Protein AF-0000000076354090 (afdb_homodimer)

Organism: Streptomyces venezuelae (NCBI:txid54571)

InterPro domains:
  IPR001387 Cro/C1-type, helix-turn-helix domain [SM00530] (5-58)
  IPR001387 Cro/C1-type, helix-turn-helix domain [cd00093] (3-52)
  IPR010982 Lambda repressor-like, DNA-binding domain superfamily [G3DSA:1.10.260.40] (1-69)
  IPR010982 Lambda repressor-like, DNA-binding domain superfamily [SSF47413] (2-54)
  IPR043917 Domain of unknown function DUF5753 [PF19054] (75-253)

Solvent-accessible surface area (backbone atoms only — not comparable to full-atom values): 27045 Å² total; per-residue (Å²): 107,69,14,50,54,52,43,52,45,40,50,73,67,67,44,51,66,65,58,45,16,61,72,52,69,45,53,52,65,55,51,51,33,22,32,69,51,75,38,84,75,52,68,69,57,44,51,32,43,47,73,74,32,90,48,85,58,48,44,57,50,45,46,48,49,54,52,47,66,66,36,57,67,71,55,45,53,48,47,56,51,58,71,55,28,44,33,38,42,38,38,27,64,71,50,68,49,66,73,62,50,39,72,67,36,44,46,35,52,59,61,27,40,61,80,68,67,54,69,69,56,46,52,46,52,43,50,50,46,57,59,54,42,52,60,80,70,41,85,83,62,36,41,38,37,39,37,36,29,41,64,34,76,58,34,31,33,62,35,63,67,39,32,47,52,35,55,50,42,47,54,58,53,43,65,40,88,52,32,45,43,24,33,30,54,55,74,65,38,79,38,40,56,81,55,44,36,36,40,38,37,30,35,85,87,71,51,50,44,28,34,28,38,76,52,78,55,52,42,80,43,64,51,65,70,60,43,50,44,53,50,50,37,51,51,52,39,58,70,72,24,39,51,55,68,55,22,52,54,48,52,52,49,50,50,70,75,97,106,69,14,50,53,52,44,51,44,40,50,73,68,67,42,50,65,65,58,44,15,62,71,50,70,47,53,51,66,57,50,52,33,22,32,69,52,76,36,82,75,51,66,68,56,44,52,33,43,46,72,73,32,90,48,85,58,49,44,58,49,45,46,47,48,54,52,48,65,66,35,56,67,70,55,46,53,49,46,54,50,56,71,54,29,44,33,36,42,37,38,29,62,73,49,68,50,66,73,62,50,39,72,65,37,44,45,34,53,59,62,27,39,61,77,67,66,55,69,69,56,44,52,44,53,42,49,49,46,57,58,52,41,52,57,81,72,42,83,84,62,36,41,39,36,39,37,35,30,41,63,33,76,58,32,31,34,64,34,64,68,39,33,48,53,36,53,50,44,47,55,57,53,44,66,39,90,50,33,44,42,26,33,31,53,54,77,66,37,78,39,40,55,80,58,42,36,38,39,37,36,30,34,84,85,70,51,52,44,27,33,28,37,77,50,80,58,52,44,80,40,63,50,67,71,61,43,50,43,53,50,51,38,52,50,52,40,59,70,70,25,40,51,54,69,54,22,54,54,50,53,52,50,52,52,70,73,96

Secondary structure (DSSP, 8-state):
-HHHHHHHHHHHTT--HHHHHHHHT--HHHHHHHHTTSSPPPHHHHHHHHHHS--TTHHHHHHHHHHHHTS-HHHHHHHHHHHHEEEEEEEESSS--GGG--HHHHHHHHHTSSSPPPHHHHHHHHHHHHHGGGGGG-SSPPEEEEEEEHHHHHS-TT-HHHHHHHHHHHHHHHTSTTEEEEEE-TT---SGGGG--EEEEEETTS-EEEEESSGGGG--B--HHHHHHHHHHHHHHHHHSPPHHHHHHHHHHHHHH-/-HHHHHHHHHHHTT--HHHHHHHHT--HHHHHHHHTTSSPPPHHHHHHHHHHS--TTHHHHHHHHHHHHTS-HHHHHHHHHHHHEEEEEEEESSS--GGG--HHHHHHHHHTSSSPPPHHHHHHHHHHHHHGGGGGG-SSPPEEEEEEEHHHHHS-TT-HHHHHHHHHHHHHHHTSTTEEEEEE-TT---SGGGG--EEEEEETTS-EEEEESSGGGG--B--HHHHHHHHHHHHHHHHHSPPHHHHHHHHHHHHHH-

pLDDT: mean 89.96, std 9.27, range [59.81, 98.69]

Sequence (516 aa):
MVGHQLRLRRETAGMRVAEFAAAIGYGEDLVRKVERGARIPRPEYLDRVEEVVDAGGFVSAMKKEMREARYPRKVRELAKLEERAVEVGLYSNHNVHGLLQTEEFARALLETRRPTYAVEDLERLVAARMARRSIFDRSPAPELSFVQEEVTLRRPIGGTMVLRRQLERLLEVGELRNVEVQVMPTDRGDHPGTGGLIELLKFGDGTAVGRSDGEFGGRPVSDPRQLRILELRYGIIRARALTPGETRTFIEEVLGETMVGHQLRLRRETAGMRVAEFAAAIGYGEDLVRKVERGARIPRPEYLDRVEEVVDAGGFVSAMKKEMREARYPRKVRELAKLEERAVEVGLYSNHNVHGLLQTEEFARALLETRRPTYAVEDLERLVAARMARRSIFDRSPAPELSFVQEEVTLRRPIGGTMVLRRQLERLLEVGELRNVEVQVMPTDRGDHPGTGGLIELLKFGDGTAVGRSDGEFGGRPVSDPRQLRILELRYGIIRARALTPGETRTFIEEVLGET

Nearest PDB structures (foldseek):
  2b5a-assembly1_A  TM=8.577E-01  e=2.676E-02  [Bacillus] caldolyticus
  1y9q-assembly1_A-2  TM=9.370E-01  e=3.912E-02  Vibrio cholerae
  9f9s-assembly1_CN  TM=9.119E-01  e=5.131E-02  Saccharomyces cerevisiae
  1y7y-assembly1_B  TM=9.612E-01  e=1.291E-01  Aeromonas hydrophila
  3f51-assembly1_A  TM=5.817E-01  e=2.825E-02  Corynebacterium glutamicum

Radius of gyration: 29.36 Å; Cα contacts (8 Å, |Δi|>4): 795; chains: 2; bounding box: 46×99×68 Å

Structure (mmCIF, N/CA/C/O backbone):
data_AF-0000000076354090-model_v1
#
loop_
_entity.id
_entity.type
_entity.pdbx_description
1 polymer 'Transcriptional regulator'
#
loop_
_atom_site.group_PDB
_atom_site.id
_atom_site.type_symbol
_atom_site.label_atom_id
_atom_site.label_alt_id
_atom_site.label_comp_id
_atom_site.label_asym_id
_atom_site.label_entity_id
_atom_site.label_seq_id
_atom_site.pdbx_PDB_ins_code
_atom_site.Cartn_x
_atom_site.Cartn_y
_atom_site.Cartn_z
_atom_site.occupancy
_atom_site.B_iso_or_equiv
_atom_site.auth_seq_id
_atom_site.auth_comp_id
_atom_site.auth_asym_id
_atom_site.auth_atom_id
_atom_site.pdbx_PDB_model_num
ATOM 1 N N . MET A 1 1 ? -8.258 -19.953 -34.719 1 61.78 1 MET A N 1
ATOM 2 C CA . MET A 1 1 ? -6.863 -20.375 -34.875 1 61.78 1 MET A CA 1
ATOM 3 C C . MET A 1 1 ? -6.617 -21.719 -34.188 1 61.78 1 MET A C 1
ATOM 5 O O . MET A 1 1 ? -6.109 -22.641 -34.812 1 61.78 1 MET A O 1
ATOM 9 N N . VAL A 1 2 ? -7.219 -21.938 -33.031 1 73.12 2 VAL A N 1
ATOM 10 C CA . VAL A 1 2 ? -6.965 -23.172 -32.312 1 73.12 2 VAL A CA 1
ATOM 11 C C . VAL A 1 2 ? -7.633 -24.359 -33 1 73.12 2 VAL A C 1
ATOM 13 O O . VAL A 1 2 ? -7.023 -25.406 -33.156 1 73.12 2 VAL A O 1
ATOM 16 N N . GLY A 1 3 ? -8.75 -24.109 -33.469 1 78.88 3 GLY A N 1
ATOM 17 C CA . GLY A 1 3 ? -9.516 -25.156 -34.125 1 78.88 3 GLY A CA 1
ATOM 18 C C . GLY A 1 3 ? -8.852 -25.688 -35.375 1 78.88 3 GLY A C 1
ATOM 19 O O . GLY A 1 3 ? -8.773 -26.906 -35.594 1 78.88 3 GLY A O 1
ATOM 20 N N . HIS A 1 4 ? -8.297 -24.766 -36.156 1 81 4 HIS A N 1
ATOM 21 C CA . HIS A 1 4 ? -7.637 -25.141 -37.406 1 81 4 HIS A CA 1
ATOM 22 C C . HIS A 1 4 ? -6.387 -25.984 -37.156 1 81 4 HIS A C 1
ATOM 24 O O . HIS A 1 4 ? -6.129 -26.969 -37.844 1 81 4 HIS A O 1
ATOM 30 N N . GLN A 1 5 ? -5.676 -25.609 -36.188 1 80.25 5 GLN A N 1
ATOM 31 C CA . GLN A 1 5 ? -4.445 -26.328 -35.844 1 80.25 5 GLN A CA 1
ATOM 32 C C . GLN A 1 5 ? -4.75 -27.734 -35.344 1 80.25 5 GLN A C 1
ATOM 34 O O . GLN A 1 5 ? -4.012 -28.672 -35.625 1 80.25 5 GLN A O 1
ATOM 39 N N . LEU A 1 6 ? -5.797 -27.859 -34.594 1 85.56 6 LEU A N 1
ATOM 40 C CA . LEU A 1 6 ? -6.199 -29.172 -34.125 1 85.56 6 LEU A CA 1
ATOM 41 C C . LEU A 1 6 ? -6.602 -30.078 -35.25 1 85.56 6 LEU A C 1
ATOM 43 O O . LEU A 1 6 ? -6.262 -31.266 -35.281 1 85.56 6 LEU A O 1
ATOM 47 N N . ARG A 1 7 ? -7.219 -29.484 -36.219 1 87.69 7 ARG A N 1
ATOM 48 C CA . ARG A 1 7 ? -7.602 -30.219 -37.438 1 87.69 7 ARG A CA 1
ATOM 49 C C . ARG A 1 7 ? -6.371 -30.734 -38.156 1 87.69 7 ARG A C 1
ATOM 51 O O . ARG A 1 7 ? -6.316 -31.891 -38.562 1 87.69 7 ARG A O 1
ATOM 58 N N . LEU A 1 8 ? -5.418 -29.859 -38.312 1 85 8 LEU A N 1
ATOM 59 C CA . LEU A 1 8 ? -4.191 -30.203 -39.031 1 85 8 LEU A CA 1
ATOM 60 C C . LEU A 1 8 ? -3.475 -31.359 -38.312 1 85 8 LEU A C 1
ATOM 62 O O . LEU A 1 8 ? -2.959 -32.25 -39 1 85 8 LEU A O 1
ATOM 66 N N . ARG A 1 9 ? -3.484 -31.344 -37.094 1 85.56 9 ARG A N 1
ATOM 67 C CA . ARG A 1 9 ? -2.799 -32.375 -36.344 1 85.56 9 ARG A CA 1
ATOM 68 C C . ARG A 1 9 ? -3.549 -33.719 -36.438 1 85.56 9 ARG A C 1
ATOM 70 O O . ARG A 1 9 ? -2.934 -34.781 -36.531 1 85.56 9 ARG A O 1
ATOM 77 N N . ARG A 1 10 ? -4.812 -33.625 -36.312 1 89.5 10 ARG A N 1
ATOM 78 C CA . ARG A 1 10 ? -5.621 -34.812 -36.5 1 89.5 10 ARG A CA 1
ATOM 79 C C . ARG A 1 10 ? -5.359 -35.438 -37.875 1 89.5 10 ARG A C 1
ATOM 81 O O . ARG A 1 10 ? -5.16 -36.625 -38 1 89.5 10 ARG A O 1
ATOM 88 N N . GLU A 1 11 ? -5.242 -34.562 -38.906 1 90.06 11 GLU A N 1
ATOM 89 C CA . GLU A 1 11 ? -5.02 -35 -40.281 1 90.06 11 GLU A CA 1
ATOM 90 C C . GLU A 1 11 ? -3.617 -35.594 -40.438 1 90.06 11 GLU A C 1
ATOM 92 O O . GLU A 1 11 ? -3.43 -36.594 -41.156 1 90.06 11 GLU A O 1
ATOM 97 N N . THR A 1 12 ? -2.717 -34.969 -39.875 1 86.44 12 THR A N 1
ATOM 98 C CA . THR A 1 12 ? -1.341 -35.438 -39.938 1 86.44 12 THR A CA 1
ATOM 99 C C . THR A 1 12 ? -1.211 -36.812 -39.312 1 86.44 12 THR A C 1
ATOM 101 O O . THR A 1 12 ? -0.418 -37.656 -39.75 1 86.44 12 THR A O 1
ATOM 104 N N . ALA A 1 13 ? -1.956 -37.062 -38.281 1 87.5 13 ALA A N 1
ATOM 105 C CA . ALA A 1 13 ? -1.96 -38.375 -37.594 1 87.5 13 ALA A CA 1
ATOM 106 C C . ALA A 1 13 ? -2.754 -39.406 -38.406 1 87.5 13 ALA A C 1
ATOM 108 O O . ALA A 1 13 ? -2.814 -40.562 -38 1 87.5 13 ALA A O 1
ATOM 109 N N . GLY A 1 14 ? -3.445 -38.875 -39.5 1 89.81 14 GLY A N 1
ATOM 110 C CA . GLY A 1 14 ? -4.172 -39.75 -40.375 1 89.81 14 GLY A CA 1
ATOM 111 C C . GLY A 1 14 ? -5.535 -40.156 -39.844 1 89.81 14 GLY A C 1
ATOM 112 O O . GLY A 1 14 ? -6.094 -41.188 -40.25 1 89.81 14 GLY A O 1
ATOM 113 N N . MET A 1 15 ? -6.039 -39.469 -38.906 1 92.5 15 MET A N 1
ATOM 114 C CA . MET A 1 15 ? -7.293 -39.875 -38.281 1 92.5 15 MET A CA 1
ATOM 115 C C . MET A 1 15 ? -8.477 -39.125 -38.906 1 92.5 15 MET A C 1
ATOM 117 O O . MET A 1 15 ? -8.391 -37.938 -39.156 1 92.5 15 MET A O 1
ATOM 121 N N . ARG A 1 16 ? -9.508 -39.875 -39.219 1 93.81 16 ARG A N 1
ATOM 122 C CA . ARG A 1 16 ? -10.766 -39.25 -39.625 1 93.81 16 ARG A CA 1
ATOM 123 C C . ARG A 1 16 ? -11.5 -38.656 -38.406 1 93.81 16 ARG A C 1
ATOM 125 O O . ARG A 1 16 ? -11.188 -39 -37.281 1 93.81 16 ARG A O 1
ATOM 132 N N . VAL A 1 17 ? -12.414 -37.75 -38.656 1 94.31 17 VAL A N 1
ATOM 133 C CA . VAL A 1 17 ? -13.125 -37.031 -37.594 1 94.31 17 VAL A CA 1
ATOM 134 C C . VAL A 1 17 ? -13.805 -38.031 -36.656 1 94.31 17 VAL A C 1
ATOM 136 O O . VAL A 1 17 ? -13.734 -37.906 -35.438 1 94.31 17 VAL A O 1
ATOM 139 N N . ALA A 1 18 ? -14.438 -39.062 -37.281 1 93.75 18 ALA A N 1
ATOM 140 C CA . ALA A 1 18 ? -15.172 -40.062 -36.5 1 93.75 18 ALA A CA 1
ATOM 141 C C . ALA A 1 18 ? -14.227 -40.875 -35.625 1 93.75 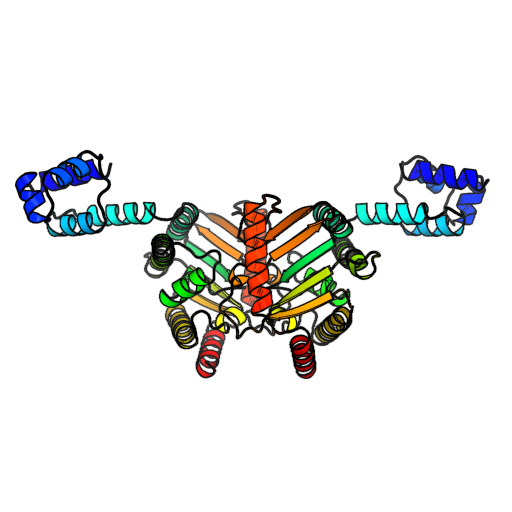18 ALA A C 1
ATOM 143 O O . ALA A 1 18 ? -14.516 -41.094 -34.438 1 93.75 18 ALA A O 1
ATOM 144 N N . GLU A 1 19 ? -13.094 -41.25 -36.188 1 93.81 19 GLU A N 1
ATOM 145 C CA . GLU A 1 19 ? -12.094 -42 -35.438 1 93.81 19 GLU A CA 1
ATOM 146 C C . GLU A 1 19 ? -11.477 -41.156 -34.312 1 93.81 19 GLU A C 1
ATOM 148 O O . GLU A 1 19 ? -11.266 -41.656 -33.219 1 93.81 19 GLU A O 1
ATOM 153 N N . PHE A 1 20 ? -11.148 -39.969 -34.625 1 93.88 20 PHE A N 1
ATOM 154 C CA . PHE A 1 20 ? -10.562 -39.031 -33.656 1 93.88 20 PHE A CA 1
ATOM 155 C C . PHE A 1 20 ? -11.523 -38.75 -32.531 1 93.88 20 PHE A C 1
ATOM 157 O O . PHE A 1 20 ? -11.133 -38.781 -31.344 1 93.88 20 PHE A O 1
ATOM 164 N N . ALA A 1 21 ? -12.758 -38.469 -32.781 1 94.19 21 ALA A N 1
ATOM 165 C CA . ALA A 1 21 ? -13.781 -38.188 -31.781 1 94.19 21 ALA A CA 1
ATOM 166 C C . ALA A 1 21 ? -13.922 -39.344 -30.812 1 94.19 21 ALA A C 1
ATOM 168 O O . ALA A 1 21 ? -13.953 -39.156 -29.594 1 94.19 21 ALA A O 1
ATOM 169 N N . ALA A 1 22 ? -13.969 -40.562 -31.422 1 93.31 22 ALA A N 1
ATOM 170 C CA . ALA A 1 22 ? -14.055 -41.75 -30.594 1 93.31 22 ALA A CA 1
ATOM 171 C C . ALA A 1 22 ? -12.82 -41.906 -29.719 1 93.31 22 ALA A C 1
ATOM 173 O O . ALA A 1 22 ? -12.922 -42.25 -28.531 1 93.31 22 ALA A O 1
ATOM 174 N N . ALA A 1 23 ? -11.68 -41.594 -30.281 1 93 23 ALA A N 1
ATOM 175 C CA . ALA A 1 23 ? -10.414 -41.75 -29.594 1 93 23 ALA A CA 1
ATOM 176 C C . ALA A 1 23 ? -10.297 -40.781 -28.422 1 93 23 ALA A C 1
ATOM 178 O O . ALA A 1 23 ? -9.742 -41.125 -27.375 1 93 23 ALA A O 1
ATOM 179 N N . ILE A 1 24 ? -10.812 -39.531 -28.625 1 91.31 24 ILE A N 1
ATOM 180 C CA . ILE A 1 24 ? -10.625 -38.531 -27.562 1 91.31 24 ILE A CA 1
ATOM 181 C C . ILE A 1 24 ? -11.867 -38.5 -26.672 1 91.31 24 ILE A C 1
ATOM 183 O O . ILE A 1 24 ? -11.898 -37.75 -25.688 1 91.31 24 ILE A O 1
ATOM 187 N N . GLY A 1 25 ? -12.891 -39.281 -27.062 1 91.62 25 GLY A N 1
ATOM 188 C CA . GLY A 1 25 ? -14.062 -39.438 -26.219 1 91.62 25 GLY A CA 1
ATOM 189 C C . GLY A 1 25 ? -15.086 -38.344 -26.375 1 91.62 25 GLY A C 1
ATOM 190 O O . GLY A 1 25 ? -15.734 -37.938 -25.406 1 91.62 25 GLY A O 1
ATOM 191 N N . TYR A 1 26 ? -15.125 -37.719 -27.406 1 92.31 26 TYR A N 1
ATOM 192 C CA . TYR A 1 26 ? -16.094 -36.656 -27.672 1 92.31 26 TYR A CA 1
ATOM 193 C C . TYR A 1 26 ? -16.922 -36.969 -28.922 1 92.31 26 TYR A C 1
ATOM 195 O O . TYR A 1 26 ? -16.594 -37.875 -29.672 1 92.31 26 TYR A O 1
ATOM 203 N N . GLY A 1 27 ? -18.016 -36.25 -29.062 1 92.12 27 GLY A N 1
ATOM 204 C CA . GLY A 1 27 ? -18.844 -36.438 -30.25 1 92.12 27 GLY A CA 1
ATOM 205 C C . GLY A 1 27 ? -18.266 -35.75 -31.469 1 92.12 27 GLY A C 1
ATOM 206 O O . GLY A 1 27 ? -17.516 -34.781 -31.359 1 92.12 27 GLY A O 1
ATOM 207 N N . GLU A 1 28 ? -18.609 -36.406 -32.625 1 93.69 28 GLU A N 1
ATOM 208 C CA . GLU A 1 28 ? -18.141 -35.844 -33.875 1 93.69 28 GLU A CA 1
ATOM 209 C C . GLU A 1 28 ? -18.578 -34.406 -34.062 1 93.69 28 GLU A C 1
ATOM 211 O O . GLU A 1 28 ? -17.812 -33.562 -34.562 1 93.69 28 GLU A O 1
ATOM 216 N N . ASP A 1 29 ? -19.656 -34.094 -33.562 1 91.88 29 ASP A N 1
ATOM 217 C CA . ASP A 1 29 ? -20.188 -32.75 -33.719 1 91.88 29 ASP A CA 1
ATOM 218 C C . ASP A 1 29 ? -19.297 -31.75 -32.969 1 91.88 29 ASP A C 1
ATOM 220 O O . ASP A 1 29 ? -18.984 -30.688 -33.531 1 91.88 29 ASP A O 1
ATOM 224 N N . LEU A 1 30 ? -18.969 -32.094 -31.812 1 92.5 30 LEU A N 1
ATOM 225 C CA . LEU A 1 30 ? -18.109 -31.203 -31.031 1 92.5 30 LEU A CA 1
ATOM 226 C C . LEU A 1 30 ? -16.75 -31.031 -31.688 1 92.5 30 LEU A C 1
ATOM 228 O O . LEU A 1 30 ? -16.219 -29.922 -31.75 1 92.5 30 LEU A O 1
ATOM 232 N N . VAL A 1 31 ? -16.172 -32.156 -32.125 1 93.5 31 VAL A N 1
ATOM 233 C CA . VAL A 1 31 ? -14.875 -32.125 -32.781 1 93.5 31 VAL A CA 1
ATOM 234 C C . VAL A 1 31 ? -14.93 -31.172 -34 1 93.5 31 VAL A C 1
ATOM 236 O O . VAL A 1 31 ? -14.047 -30.328 -34.156 1 93.5 31 VAL A O 1
ATOM 239 N N . ARG A 1 32 ? -15.953 -31.219 -34.781 1 92.19 32 ARG A N 1
ATOM 240 C CA . ARG A 1 32 ? -16.094 -30.375 -35.938 1 92.19 32 ARG A CA 1
ATOM 241 C C . ARG A 1 32 ? -16.266 -28.922 -35.562 1 92.19 32 ARG A C 1
ATOM 243 O O . ARG A 1 32 ? -15.68 -28.031 -36.219 1 92.19 32 ARG A O 1
ATOM 250 N N . LYS A 1 33 ? -17.062 -28.656 -34.531 1 90.62 33 LYS A N 1
ATOM 251 C CA . LYS A 1 33 ? -17.266 -27.281 -34.062 1 90.62 33 LYS A CA 1
ATOM 252 C C . LYS A 1 33 ? -15.969 -26.672 -33.562 1 90.62 33 LYS A C 1
ATOM 254 O O . LYS A 1 33 ? -15.688 -25.5 -33.844 1 90.62 33 LYS A O 1
ATOM 259 N N . VAL A 1 34 ? -15.172 -27.453 -32.844 1 88.56 34 VAL A N 1
ATOM 260 C CA . VAL A 1 34 ? -13.891 -26.984 -32.312 1 88.56 34 VAL A CA 1
ATOM 261 C C . VAL A 1 34 ? -12.938 -26.703 -33.469 1 88.56 34 VAL A C 1
ATOM 263 O O . VAL A 1 34 ? -12.297 -25.656 -33.531 1 88.56 34 VAL A O 1
ATOM 266 N N . GLU A 1 35 ? -12.906 -27.656 -34.438 1 90.12 35 GLU A N 1
ATOM 267 C CA . GLU A 1 35 ? -11.945 -27.562 -35.531 1 90.12 35 GLU A CA 1
ATOM 268 C C . GLU A 1 35 ? -12.297 -26.422 -36.5 1 90.12 35 GLU A C 1
ATOM 270 O O . GLU A 1 35 ? -11.422 -25.844 -37.125 1 90.12 35 GLU A O 1
ATOM 275 N N . ARG A 1 36 ? -13.555 -26.078 -36.469 1 86.69 36 ARG A N 1
ATOM 276 C CA . ARG A 1 36 ? -13.953 -24.969 -37.344 1 86.69 36 ARG A CA 1
ATOM 277 C C . ARG A 1 36 ? -13.922 -23.641 -36.562 1 86.69 36 ARG A C 1
ATOM 279 O O . ARG A 1 36 ? -14.234 -22.594 -37.125 1 86.69 36 ARG A O 1
ATOM 286 N N . GLY A 1 37 ? -13.586 -23.703 -35.344 1 79.88 37 GLY A N 1
ATOM 287 C CA . GLY A 1 37 ? -13.43 -22.5 -34.531 1 79.88 37 GLY A CA 1
ATOM 288 C C . GLY A 1 37 ? -14.727 -22.016 -33.906 1 79.88 37 GLY A C 1
ATOM 289 O O . GLY A 1 37 ? -14.773 -20.938 -33.344 1 79.88 37 GLY A O 1
ATOM 290 N N . ALA A 1 38 ? -15.812 -22.781 -34.031 1 77.12 38 ALA A N 1
ATOM 291 C CA . ALA A 1 38 ? -17.125 -22.375 -33.531 1 77.12 38 ALA A CA 1
ATOM 292 C C . ALA A 1 38 ? -17.219 -22.594 -32.031 1 77.12 38 ALA A C 1
ATOM 294 O O . ALA A 1 38 ? -18.078 -22.016 -31.375 1 77.12 38 ALA A O 1
ATOM 295 N N . ARG A 1 39 ? -16.5 -23.438 -31.484 1 79.44 39 ARG A N 1
ATOM 296 C CA . ARG A 1 39 ? -16.453 -23.719 -30.047 1 79.44 39 ARG A CA 1
ATOM 297 C C . ARG A 1 39 ? -15.023 -23.766 -29.547 1 79.44 39 ARG A C 1
ATOM 299 O O . ARG A 1 39 ? -14.156 -24.375 -30.172 1 79.44 39 ARG A O 1
ATOM 306 N N . ILE A 1 40 ? -14.727 -23.047 -28.484 1 75.75 40 ILE A N 1
ATOM 307 C CA . ILE A 1 40 ? -13.422 -23.109 -27.844 1 75.75 40 ILE A CA 1
ATOM 308 C C . ILE A 1 40 ? -13.312 -24.375 -27 1 75.75 40 ILE A C 1
ATOM 310 O O . ILE A 1 40 ? -14.148 -24.609 -26.125 1 75.75 40 ILE A O 1
ATOM 314 N N . PRO A 1 41 ? -12.352 -25.188 -27.375 1 79.31 41 PRO A N 1
ATOM 315 C CA . PRO A 1 41 ? -12.25 -26.422 -26.609 1 79.31 41 PRO A CA 1
ATOM 316 C C . PRO A 1 41 ? -11.852 -26.172 -25.156 1 79.31 41 PRO A C 1
ATOM 318 O O . PRO A 1 41 ? -11.109 -25.234 -24.859 1 79.31 41 PRO A O 1
ATOM 321 N N . ARG A 1 42 ? -12.336 -27 -24.266 1 76.94 42 ARG A N 1
ATOM 322 C CA . ARG A 1 42 ? -11.938 -27 -22.859 1 76.94 42 ARG A CA 1
ATOM 323 C C . ARG A 1 42 ? -10.562 -27.641 -22.688 1 76.94 42 ARG A C 1
ATOM 325 O O . ARG A 1 42 ? -10.117 -28.406 -23.547 1 76.94 42 ARG A O 1
ATOM 332 N N . PRO A 1 43 ? -9.953 -27.297 -21.672 1 73.81 43 PRO A N 1
ATOM 333 C CA . PRO A 1 43 ? -8.617 -27.859 -21.438 1 73.81 43 PRO A CA 1
ATOM 334 C C . PRO A 1 43 ? -8.609 -29.391 -21.469 1 73.81 43 PRO A C 1
ATOM 336 O O . PRO A 1 43 ? -7.66 -30 -21.969 1 73.81 43 PRO A O 1
ATOM 339 N N . GLU A 1 44 ? -9.586 -29.984 -20.969 1 78.75 44 GLU A N 1
ATOM 340 C CA . GLU A 1 44 ? -9.664 -31.438 -20.953 1 78.75 44 GLU A CA 1
ATOM 341 C C . GLU A 1 44 ? -9.664 -32 -22.375 1 78.75 44 GLU A C 1
ATOM 343 O O . GLU A 1 44 ? -9.07 -33.062 -22.625 1 78.75 44 GLU A O 1
ATOM 348 N N . TYR A 1 45 ? -10.375 -31.312 -23.266 1 82.38 45 TYR A N 1
ATOM 349 C CA . TYR A 1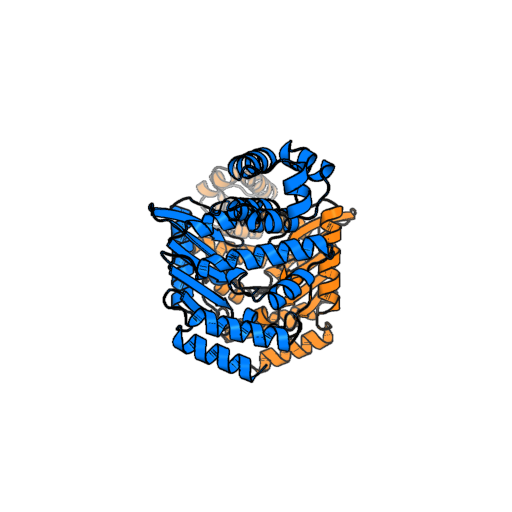 45 ? -10.375 -31.672 -24.688 1 82.38 45 TYR A CA 1
ATOM 350 C C . TYR A 1 45 ? -8.961 -31.688 -25.25 1 82.38 45 TYR A C 1
ATOM 352 O O . TYR A 1 45 ? -8.57 -32.656 -25.906 1 82.38 45 TYR A O 1
ATOM 360 N N . LEU A 1 46 ? -8.188 -30.703 -24.844 1 83.19 46 LEU A N 1
ATOM 361 C CA . LEU A 1 46 ? -6.824 -30.578 -25.359 1 83.19 46 LEU A CA 1
ATOM 362 C C . LEU A 1 46 ? -5.922 -31.656 -24.781 1 83.19 46 LEU A C 1
ATOM 364 O O . LEU A 1 46 ? -5.043 -32.188 -25.469 1 83.19 46 LEU A O 1
ATOM 368 N N . ASP A 1 47 ? -6.191 -32.031 -23.594 1 81.31 47 ASP A N 1
ATOM 369 C CA . ASP A 1 47 ? -5.438 -33.094 -22.969 1 81.31 47 ASP A CA 1
ATOM 370 C C . ASP A 1 47 ? -5.633 -34.406 -23.719 1 81.31 47 ASP A C 1
ATOM 372 O O . ASP A 1 47 ? -4.672 -35.156 -23.969 1 81.31 47 ASP A O 1
ATOM 376 N N . ARG A 1 48 ? -6.805 -34.719 -24.062 1 85.38 48 ARG A N 1
ATOM 377 C CA . ARG A 1 48 ? -7.129 -35.938 -24.781 1 85.38 48 ARG A CA 1
ATOM 378 C C . ARG A 1 48 ? -6.52 -35.938 -26.172 1 85.38 48 ARG A C 1
ATOM 380 O O . ARG A 1 48 ? -6.051 -37 -26.656 1 85.38 48 ARG A O 1
ATOM 387 N N . VAL A 1 49 ? -6.527 -34.781 -26.734 1 86.06 49 VAL A N 1
ATOM 388 C CA . VAL A 1 49 ? -5.938 -34.656 -28.062 1 86.06 49 VAL A CA 1
ATOM 389 C C . VAL A 1 49 ? -4.449 -35 -28 1 86.06 49 VAL A C 1
ATOM 391 O O . VAL A 1 49 ? -3.934 -35.719 -28.844 1 86.06 49 VAL A O 1
ATOM 394 N N . GLU A 1 50 ? -3.807 -34.438 -27 1 82.06 50 GLU A N 1
ATOM 395 C CA . GLU A 1 50 ? -2.377 -34.688 -26.828 1 82.06 50 GLU A CA 1
ATOM 396 C C . GLU A 1 50 ? -2.088 -36.188 -26.672 1 82.06 50 GLU A C 1
ATOM 398 O O . GLU A 1 50 ? -1.084 -36.688 -27.188 1 82.06 50 GLU A O 1
ATOM 403 N N . GLU A 1 51 ? -2.93 -36.875 -26.062 1 84.25 51 GLU A N 1
ATOM 404 C CA . GLU A 1 51 ? -2.773 -38.281 -25.812 1 84.25 51 GLU A CA 1
ATOM 405 C C . GLU A 1 51 ? -2.945 -39.094 -27.094 1 84.25 51 GLU A C 1
ATOM 407 O O . GLU A 1 51 ? -2.328 -40.156 -27.266 1 84.25 51 GLU A O 1
ATOM 412 N N . VAL A 1 52 ? -3.717 -38.625 -27.906 1 86.25 52 VAL A N 1
ATOM 413 C CA . VAL A 1 52 ? -4.125 -39.438 -29.062 1 86.25 52 VAL A CA 1
ATOM 414 C C . VAL A 1 52 ? -3.248 -39.094 -30.266 1 86.25 52 VAL A C 1
ATOM 416 O O . VAL A 1 52 ? -2.922 -39.969 -31.078 1 86.25 52 VAL A O 1
ATOM 419 N N . VAL A 1 53 ? -2.963 -37.781 -30.359 1 80.25 53 VAL A N 1
ATOM 420 C CA . VAL A 1 53 ? -2.172 -37.344 -31.516 1 80.25 53 VAL A CA 1
ATOM 421 C C . VAL A 1 53 ? -0.822 -36.812 -31.031 1 80.25 53 VAL A C 1
ATOM 423 O O . VAL A 1 53 ? -0.738 -36.156 -30 1 80.25 53 VAL A O 1
ATOM 426 N N . ASP A 1 54 ? 0.271 -37.312 -31.516 1 73.38 54 ASP A N 1
ATOM 427 C CA . ASP A 1 54 ? 1.587 -36.75 -31.25 1 73.38 54 ASP A CA 1
ATOM 428 C C . ASP A 1 54 ? 1.695 -35.344 -31.781 1 73.38 54 ASP A C 1
ATOM 430 O O . ASP A 1 54 ? 1.938 -35.125 -32.969 1 73.38 54 ASP A O 1
ATOM 434 N N . ALA A 1 55 ? 1.36 -34.469 -30.953 1 70.44 55 ALA A N 1
ATOM 435 C CA . ALA A 1 55 ? 1.261 -33.125 -31.438 1 70.44 55 ALA A CA 1
ATOM 436 C C . ALA A 1 55 ? 2.551 -32.344 -31.172 1 70.44 55 ALA A C 1
ATOM 438 O O . ALA A 1 55 ? 2.602 -31.125 -31.359 1 70.44 55 ALA A O 1
ATOM 439 N N . GLY A 1 56 ? 3.576 -33.031 -30.859 1 69.12 56 GLY A N 1
ATOM 440 C CA . GLY A 1 56 ? 4.887 -32.406 -30.734 1 69.12 56 GLY A CA 1
ATOM 441 C C . GLY A 1 56 ? 4.895 -31.203 -29.812 1 69.12 56 GLY A C 1
ATOM 442 O O . GLY A 1 56 ? 5.578 -30.203 -30.078 1 69.12 56 GLY A O 1
ATOM 443 N N . GLY A 1 57 ? 4.066 -31.156 -28.891 1 71.19 57 GLY A N 1
ATOM 444 C CA . GLY A 1 57 ? 4.07 -30.047 -27.953 1 71.19 57 GLY A CA 1
ATOM 445 C C . GLY A 1 57 ? 3.088 -28.953 -28.312 1 71.19 57 GLY A C 1
ATOM 446 O O . GLY A 1 57 ? 2.871 -28.016 -27.531 1 71.19 57 GLY A O 1
ATOM 447 N N . PHE A 1 58 ? 2.514 -29.062 -29.5 1 70.56 58 PHE A N 1
ATOM 448 C CA . PHE A 1 58 ? 1.614 -28.016 -29.953 1 70.56 58 PHE A CA 1
ATOM 449 C C . PHE A 1 58 ? 0.408 -27.891 -29.031 1 70.56 58 PHE A C 1
ATOM 451 O O . PHE A 1 58 ? 0.03 -26.781 -28.656 1 70.56 58 PHE A O 1
ATOM 458 N N . VAL A 1 59 ? -0.151 -28.984 -28.672 1 73.62 59 VAL A N 1
ATOM 459 C CA . VAL A 1 59 ? -1.353 -28.969 -27.844 1 73.62 59 VAL A CA 1
ATOM 460 C C . VAL A 1 59 ? -1.032 -28.375 -26.469 1 73.62 59 VAL A C 1
ATOM 462 O O . VAL A 1 59 ? -1.813 -27.594 -25.922 1 73.62 59 VAL A O 1
ATOM 465 N N . SER A 1 60 ? 0.091 -28.734 -26.047 1 72 60 SER A N 1
ATOM 466 C CA . SER A 1 60 ? 0.522 -28.156 -24.781 1 72 60 SER A CA 1
ATOM 467 C C . SER A 1 60 ? 0.692 -26.641 -24.875 1 72 60 SER A C 1
ATOM 469 O O . SER A 1 60 ? 0.304 -25.906 -23.969 1 72 60 SER A O 1
ATOM 471 N N . ALA A 1 61 ? 1.208 -26.312 -25.969 1 70.62 61 ALA A N 1
ATOM 472 C CA . ALA A 1 61 ? 1.384 -24.891 -26.203 1 70.62 61 ALA A CA 1
ATOM 473 C C . ALA A 1 61 ? 0.036 -24.188 -26.328 1 70.62 61 ALA A C 1
ATOM 475 O O . ALA A 1 61 ? -0.154 -23.094 -25.797 1 70.62 61 ALA A O 1
ATOM 476 N N . MET A 1 62 ? -0.815 -24.812 -26.938 1 69 62 MET A N 1
ATOM 477 C CA . MET A 1 62 ? -2.148 -24.25 -27.125 1 69 62 MET A CA 1
ATOM 478 C C . MET A 1 62 ? -2.908 -24.188 -25.797 1 69 62 MET A C 1
ATOM 480 O O . MET A 1 62 ? -3.59 -23.203 -25.516 1 69 62 MET A O 1
ATOM 484 N N . LYS A 1 63 ? -2.779 -25.203 -25.078 1 70 63 LYS A N 1
ATOM 485 C CA . LYS A 1 63 ? -3.391 -25.266 -23.766 1 70 63 LYS A CA 1
ATOM 486 C C . LYS A 1 63 ? -2.893 -24.109 -22.875 1 70 63 LYS A C 1
ATOM 488 O O . LYS A 1 63 ? -3.68 -23.469 -22.188 1 70 63 LYS A O 1
ATOM 493 N N . LYS A 1 64 ? -1.683 -23.953 -23.031 1 68.62 64 LYS A N 1
ATOM 494 C CA . LYS A 1 64 ? -1.088 -22.844 -22.266 1 68.62 64 LYS A CA 1
ATOM 495 C C . LYS A 1 64 ? -1.652 -21.5 -22.719 1 68.62 64 LYS A C 1
ATOM 497 O O . LYS A 1 64 ? -2.004 -20.656 -21.891 1 68.62 64 LYS A O 1
ATOM 502 N N . GLU A 1 65 ? -1.698 -21.406 -24.016 1 65.25 65 GLU A N 1
ATOM 503 C CA . GLU A 1 65 ? -2.229 -20.172 -24.562 1 65.25 65 GLU A CA 1
ATOM 504 C C . GLU A 1 65 ? -3.686 -19.969 -24.172 1 65.25 65 GLU A C 1
ATOM 506 O O . GLU A 1 65 ? -4.09 -18.844 -23.828 1 65.25 65 GLU A O 1
ATOM 511 N N . MET A 1 66 ? -4.387 -21 -24.281 1 64.75 66 MET A N 1
ATOM 512 C CA . MET A 1 66 ? -5.801 -20.938 -23.922 1 64.75 66 MET A CA 1
ATOM 513 C C . MET A 1 66 ? -5.961 -20.641 -22.438 1 64.75 66 MET A C 1
ATOM 515 O O . MET A 1 66 ? -6.848 -19.875 -22.047 1 64.75 66 MET A O 1
ATOM 519 N N . ARG A 1 67 ? -5.086 -21.281 -21.703 1 63.09 67 ARG A N 1
ATOM 520 C CA . ARG A 1 67 ? -5.098 -21 -20.266 1 63.09 67 ARG A CA 1
ATOM 521 C C . ARG A 1 67 ? -4.77 -19.547 -19.984 1 63.09 67 ARG A C 1
ATOM 523 O O . ARG A 1 67 ? -5.422 -18.906 -19.156 1 63.09 67 ARG A O 1
ATOM 530 N N . GLU A 1 68 ? -3.82 -19.141 -20.688 1 64.69 68 GLU A N 1
ATOM 531 C CA . GLU A 1 68 ? -3.406 -17.766 -20.5 1 64.69 68 GLU A CA 1
ATOM 532 C C . GLU A 1 68 ? -4.496 -16.797 -20.953 1 64.69 68 GLU A C 1
ATOM 534 O O . GLU A 1 68 ? -4.66 -15.719 -20.359 1 64.69 68 GLU A O 1
ATOM 539 N N . ALA A 1 69 ? -5.098 -17.266 -21.969 1 62.28 69 ALA A N 1
ATOM 540 C CA . ALA A 1 69 ? -6.188 -16.422 -22.484 1 62.28 69 ALA A CA 1
ATOM 541 C C . ALA A 1 69 ? -7.301 -16.297 -21.453 1 62.28 69 ALA A C 1
ATOM 543 O O . ALA A 1 69 ? -8.086 -15.344 -21.484 1 62.28 69 ALA A O 1
ATOM 544 N N . ARG A 1 70 ? -7.211 -17.141 -20.516 1 68.12 70 ARG A N 1
ATOM 545 C CA . ARG A 1 70 ? -8.266 -17.141 -19.516 1 68.12 70 ARG A CA 1
ATOM 546 C C . ARG A 1 70 ? -7.938 -16.172 -18.375 1 68.12 70 ARG A C 1
ATOM 548 O O . ARG A 1 70 ? -8.828 -15.781 -17.609 1 68.12 70 ARG A O 1
ATOM 555 N N . TYR A 1 71 ? -6.727 -15.688 -18.5 1 75.44 71 TYR A N 1
ATOM 556 C CA . TYR A 1 71 ? -6.34 -14.82 -17.391 1 75.44 71 TYR A CA 1
ATOM 557 C C . TYR A 1 71 ? -6.629 -13.359 -17.719 1 75.44 71 TYR A C 1
ATOM 559 O O . TYR A 1 71 ? -6.613 -12.961 -18.875 1 75.44 71 TYR A O 1
ATOM 567 N N . PRO A 1 72 ? -6.852 -12.57 -16.625 1 75.81 72 PRO A N 1
ATOM 568 C CA . PRO A 1 72 ? -7.008 -11.125 -16.844 1 75.81 72 PRO A CA 1
ATOM 569 C C . PRO A 1 72 ? -5.809 -10.5 -17.562 1 75.81 72 PRO A C 1
ATOM 571 O O . PRO A 1 72 ? -4.68 -10.969 -17.391 1 75.81 72 PRO A O 1
ATOM 574 N N . ARG A 1 73 ? -6.125 -9.523 -18.359 1 77.69 73 ARG A N 1
ATOM 575 C CA . ARG A 1 73 ? -5.145 -8.875 -19.219 1 77.69 73 ARG A CA 1
ATOM 576 C C . ARG A 1 73 ? -3.916 -8.445 -18.422 1 77.69 73 ARG A C 1
ATOM 578 O O . ARG A 1 73 ? -2.781 -8.68 -18.844 1 77.69 73 ARG A O 1
ATOM 585 N N . LYS A 1 74 ? -4.125 -7.875 -17.281 1 77.69 74 LYS A N 1
ATOM 586 C CA . LYS A 1 74 ? -3.023 -7.379 -16.469 1 77.69 74 LYS A CA 1
ATOM 587 C C . LYS A 1 74 ? -2.102 -8.516 -16.031 1 77.69 74 LYS A C 1
ATOM 589 O O . LYS A 1 74 ? -0.881 -8.352 -15.992 1 77.69 74 LYS A O 1
ATOM 594 N N . VAL A 1 75 ? -2.646 -9.586 -15.812 1 82.81 75 VAL A N 1
ATOM 595 C CA . VAL A 1 75 ? -1.889 -10.766 -15.391 1 82.81 75 VAL A CA 1
ATOM 596 C C . VAL A 1 75 ? -1.079 -11.305 -16.562 1 82.81 75 VAL A C 1
ATOM 598 O O . VAL A 1 75 ? 0.091 -11.664 -16.406 1 82.81 75 VAL A O 1
ATOM 601 N N . ARG A 1 76 ? -1.702 -11.297 -17.641 1 83.12 76 ARG A N 1
ATOM 602 C CA . ARG A 1 76 ? -1.03 -11.789 -18.844 1 83.12 76 ARG A CA 1
ATOM 603 C C . ARG A 1 76 ? 0.168 -10.914 -19.203 1 83.12 76 ARG A C 1
ATOM 605 O O . ARG A 1 76 ? 1.235 -11.422 -19.547 1 83.12 76 ARG A O 1
ATOM 612 N N . GLU A 1 77 ? -0.059 -9.695 -19.125 1 85.25 77 GLU A N 1
ATOM 613 C CA . GLU A 1 77 ? 1.012 -8.75 -19.422 1 85.25 77 GLU A CA 1
ATOM 614 C C . GLU A 1 77 ? 2.176 -8.898 -18.453 1 85.25 77 GLU A C 1
ATOM 616 O O . GLU A 1 77 ? 3.338 -8.891 -18.859 1 85.25 77 GLU A O 1
ATOM 621 N N . LEU A 1 78 ? 1.836 -9.047 -17.281 1 88.88 78 LEU A N 1
ATOM 622 C CA . LEU A 1 78 ? 2.867 -9.234 -16.266 1 88.88 78 LEU A CA 1
ATOM 623 C C . LEU A 1 78 ? 3.629 -10.539 -16.5 1 88.88 78 LEU A C 1
ATOM 625 O O . LEU A 1 78 ? 4.859 -10.57 -16.406 1 88.88 78 LEU A O 1
ATOM 629 N N . ALA A 1 79 ? 2.947 -11.516 -16.812 1 87.31 79 ALA A N 1
ATOM 630 C CA . ALA A 1 79 ? 3.559 -12.812 -17.062 1 87.31 79 ALA A CA 1
ATOM 631 C C . ALA A 1 79 ? 4.527 -12.742 -18.234 1 87.31 79 ALA A C 1
ATOM 633 O O . ALA A 1 79 ? 5.609 -13.328 -18.203 1 87.31 79 ALA A O 1
ATOM 634 N N . LYS A 1 80 ? 4.137 -12.039 -19.188 1 87.75 80 LYS A N 1
ATOM 635 C CA . LYS A 1 80 ? 4.988 -11.875 -20.359 1 87.75 80 LYS A CA 1
ATOM 636 C C . LYS A 1 80 ? 6.277 -11.141 -20.016 1 87.75 80 LYS A C 1
ATOM 638 O O . LYS A 1 80 ? 7.359 -11.516 -20.469 1 87.75 80 LYS A O 1
ATOM 643 N N . LEU A 1 81 ? 6.141 -10.148 -19.25 1 92.19 81 LEU A N 1
ATOM 644 C CA . LEU A 1 81 ? 7.32 -9.414 -18.812 1 92.19 81 LEU A CA 1
ATOM 645 C C . LEU A 1 81 ? 8.227 -10.305 -17.969 1 92.19 81 LEU A C 1
ATOM 647 O O . LEU A 1 81 ? 9.445 -10.297 -18.141 1 92.19 81 LEU A O 1
ATOM 651 N N . GLU A 1 82 ? 7.652 -11.031 -17.109 1 93.5 82 GLU A N 1
ATOM 652 C CA . GLU A 1 82 ? 8.398 -11.922 -16.219 1 93.5 82 GLU A CA 1
ATOM 653 C C . GLU A 1 82 ? 9.133 -13.008 -17.016 1 93.5 82 GLU A C 1
ATOM 655 O O . GLU A 1 82 ? 10.234 -13.422 -16.641 1 93.5 82 GLU A O 1
ATOM 660 N N . GLU A 1 83 ? 8.539 -13.359 -18.094 1 90.12 83 GLU A N 1
ATOM 661 C CA . GLU A 1 83 ? 9.141 -14.383 -18.953 1 90.12 83 GLU A CA 1
ATOM 662 C C . GLU A 1 83 ? 10.43 -13.883 -19.578 1 90.12 83 GLU A C 1
ATOM 664 O O . GLU A 1 83 ? 11.344 -14.672 -19.844 1 90.12 83 GLU A O 1
ATOM 669 N N . ARG A 1 84 ? 10.539 -12.664 -19.734 1 93.25 84 ARG A N 1
ATOM 670 C CA . ARG A 1 84 ? 11.688 -12.109 -20.438 1 93.25 84 ARG A CA 1
ATOM 671 C C . ARG A 1 84 ? 12.695 -11.516 -19.453 1 93.25 84 ARG A C 1
ATOM 673 O O . ARG A 1 84 ? 13.82 -11.195 -19.812 1 93.25 84 ARG A O 1
ATOM 680 N N . ALA A 1 85 ? 12.297 -11.398 -18.266 1 97 85 ALA A N 1
ATOM 681 C CA . ALA A 1 85 ? 13.133 -10.711 -17.281 1 97 85 ALA A CA 1
ATOM 682 C C . ALA A 1 85 ? 14.391 -11.516 -16.969 1 97 85 ALA A C 1
ATOM 684 O O . ALA A 1 85 ? 14.336 -12.742 -16.859 1 97 85 ALA A O 1
ATOM 685 N N . VAL A 1 86 ? 15.523 -10.797 -16.891 1 97.81 86 VAL A N 1
ATOM 686 C CA . VAL A 1 86 ? 16.766 -11.445 -16.484 1 97.81 86 VAL A CA 1
ATOM 687 C C . VAL A 1 86 ? 17.062 -11.125 -15.031 1 97.81 86 VAL A C 1
ATOM 689 O O . VAL A 1 86 ? 17.844 -11.828 -14.375 1 97.81 86 VAL A O 1
ATOM 692 N N . GLU A 1 87 ? 16.531 -10.07 -14.586 1 98.25 87 GLU A N 1
ATOM 693 C CA . GLU A 1 87 ? 16.641 -9.656 -13.188 1 98.25 87 GLU A CA 1
ATOM 694 C C . GLU A 1 87 ? 15.32 -9.086 -12.688 1 98.25 87 GLU A C 1
ATOM 696 O O . GLU A 1 87 ? 14.672 -8.281 -13.367 1 98.25 87 GLU A O 1
ATOM 701 N N . VAL A 1 88 ? 14.93 -9.523 -11.523 1 98.12 88 VAL A N 1
ATOM 702 C CA . VAL A 1 88 ? 13.688 -9.039 -10.93 1 98.12 88 VAL A CA 1
ATOM 703 C C . VAL A 1 88 ? 13.93 -8.641 -9.477 1 98.12 88 VAL A C 1
ATOM 705 O O . VAL A 1 88 ? 14.562 -9.375 -8.719 1 98.12 88 VAL A O 1
ATOM 708 N N . GLY A 1 89 ? 13.539 -7.41 -9.07 1 98.38 89 GLY A N 1
ATOM 709 C CA . GLY A 1 89 ? 13.547 -6.922 -7.699 1 98.38 89 GLY A CA 1
ATOM 710 C C . GLY A 1 89 ? 12.172 -6.52 -7.199 1 98.38 89 GLY A C 1
ATOM 711 O O . GLY A 1 89 ? 11.516 -5.656 -7.789 1 98.38 89 GLY A O 1
ATOM 712 N N . LEU A 1 90 ? 11.766 -7.129 -6.109 1 97.81 90 LEU A N 1
ATOM 713 C CA . LEU A 1 90 ? 10.406 -6.949 -5.625 1 97.81 90 LEU A CA 1
ATOM 714 C C . LEU A 1 90 ? 10.398 -6.625 -4.133 1 97.81 90 LEU A C 1
ATOM 716 O O . LEU A 1 90 ? 10.938 -7.379 -3.326 1 97.81 90 LEU A O 1
ATOM 720 N N . TYR A 1 91 ? 9.852 -5.5 -3.76 1 97.06 91 TYR A N 1
ATOM 721 C CA . TYR A 1 91 ? 9.602 -5.121 -2.373 1 97.06 91 TYR A CA 1
ATOM 722 C C . TYR A 1 91 ? 8.109 -5.121 -2.062 1 97.06 91 TYR A C 1
ATOM 724 O O . TYR A 1 91 ? 7.332 -4.445 -2.74 1 97.06 91 TYR A O 1
ATOM 732 N N . SER A 1 92 ? 7.746 -5.871 -1.074 1 95.62 92 SER A N 1
ATOM 733 C CA . SER A 1 92 ? 6.348 -5.961 -0.676 1 95.62 92 SER A CA 1
ATOM 734 C C . SER A 1 92 ? 6.16 -5.559 0.783 1 95.62 92 SER A C 1
ATOM 736 O O . SER A 1 92 ? 6.844 -6.082 1.669 1 95.62 92 SER A O 1
ATOM 738 N N . ASN A 1 93 ? 5.156 -4.742 0.988 1 91.25 93 ASN A N 1
ATOM 739 C CA . ASN A 1 93 ? 5.008 -4.176 2.326 1 91.25 93 ASN A CA 1
ATOM 740 C C . ASN A 1 93 ? 3.668 -4.559 2.949 1 91.25 93 ASN A C 1
ATOM 742 O O . ASN A 1 93 ? 3.449 -4.34 4.145 1 91.25 93 ASN A O 1
ATOM 746 N N . HIS A 1 94 ? 2.76 -5.086 2.209 1 88.06 94 HIS A N 1
ATOM 747 C CA . HIS A 1 94 ? 1.419 -5.32 2.736 1 88.06 94 HIS A CA 1
ATOM 748 C C . HIS A 1 94 ? 1.088 -6.809 2.754 1 88.06 94 HIS A C 1
ATOM 750 O O . HIS A 1 94 ? 0.563 -7.32 3.744 1 88.06 94 HIS A O 1
ATOM 756 N N . ASN A 1 95 ? 1.369 -7.438 1.68 1 92.88 95 ASN A N 1
ATOM 757 C CA . ASN A 1 95 ? 1.137 -8.875 1.548 1 92.88 95 ASN A CA 1
ATOM 758 C C . ASN A 1 95 ? 2.379 -9.594 1.034 1 92.88 95 ASN A C 1
ATOM 760 O O . ASN A 1 95 ? 3.279 -8.969 0.473 1 92.88 95 ASN A O 1
ATOM 764 N N . VAL A 1 96 ? 2.404 -10.922 1.315 1 96.94 96 VAL A N 1
ATOM 765 C CA . VAL A 1 96 ? 3.422 -11.734 0.658 1 96.94 96 VAL A CA 1
ATOM 766 C C . VAL A 1 96 ? 3.295 -11.594 -0.857 1 96.94 96 VAL A C 1
ATOM 768 O O . VAL A 1 96 ? 2.188 -11.641 -1.4 1 96.94 96 VAL A O 1
ATOM 771 N N . HIS A 1 97 ? 4.418 -11.367 -1.52 1 97.06 97 HIS A N 1
ATOM 772 C CA . HIS A 1 97 ? 4.383 -11.18 -2.965 1 97.06 97 HIS A CA 1
ATOM 773 C C . HIS A 1 97 ? 3.771 -12.391 -3.664 1 97.06 97 HIS A C 1
ATOM 775 O O . HIS A 1 97 ? 4.027 -13.531 -3.277 1 97.06 97 HIS A O 1
ATOM 781 N N . GLY A 1 98 ? 3.084 -12.109 -4.707 1 96.06 98 GLY A N 1
ATOM 782 C CA . GLY A 1 98 ? 2.334 -13.141 -5.414 1 96.06 98 GLY A CA 1
ATOM 783 C C . GLY A 1 98 ? 3.195 -14.297 -5.883 1 96.06 98 GLY A C 1
ATOM 784 O O . GLY A 1 98 ? 2.775 -15.453 -5.824 1 96.06 98 GLY A O 1
ATOM 785 N N . LEU A 1 99 ? 4.387 -14.039 -6.328 1 96.56 99 LEU A N 1
ATOM 786 C CA . LEU A 1 99 ? 5.289 -15.062 -6.836 1 96.56 99 LEU A CA 1
ATOM 787 C C . LEU A 1 99 ? 5.691 -16.031 -5.727 1 96.56 99 LEU A C 1
ATOM 789 O O . LEU A 1 99 ? 6.082 -17.172 -6 1 96.56 99 LEU A O 1
ATOM 793 N N . LEU A 1 100 ? 5.605 -15.555 -4.488 1 98.12 100 LEU A N 1
ATOM 794 C CA . LEU A 1 100 ? 6.109 -16.328 -3.365 1 98.12 100 LEU A CA 1
ATOM 795 C C . LEU A 1 100 ? 4.98 -17.125 -2.703 1 98.12 100 LEU A C 1
ATOM 797 O O . LEU A 1 100 ? 5.23 -17.984 -1.861 1 98.12 100 LEU A O 1
ATOM 801 N N . GLN A 1 101 ? 3.809 -16.922 -3.059 1 98.25 101 GLN A N 1
ATOM 802 C CA . GLN A 1 101 ? 2.646 -17.438 -2.348 1 98.25 101 GLN A CA 1
ATOM 803 C C . GLN A 1 101 ? 2.41 -18.906 -2.686 1 98.25 101 GLN A C 1
ATOM 805 O O . GLN A 1 101 ? 2.57 -19.328 -3.836 1 98.25 101 GLN A O 1
ATOM 810 N N . THR A 1 102 ? 2 -19.656 -1.651 1 98 102 THR A N 1
ATOM 811 C CA . THR A 1 102 ? 1.411 -20.969 -1.907 1 98 102 THR A CA 1
ATOM 812 C C . THR A 1 102 ? 0.004 -20.828 -2.479 1 98 102 THR A C 1
ATOM 814 O O . THR A 1 102 ? -0.583 -19.734 -2.436 1 98 102 THR A O 1
ATOM 817 N N . GLU A 1 103 ? -0.436 -21.953 -3.062 1 97.56 103 GLU A N 1
ATOM 818 C CA . GLU A 1 103 ? -1.791 -21.938 -3.605 1 97.56 103 GLU A CA 1
ATOM 819 C C . GLU A 1 103 ? -2.818 -21.641 -2.518 1 97.56 103 GLU A C 1
ATOM 821 O O . GLU A 1 103 ? -3.727 -20.828 -2.719 1 97.56 103 GLU A O 1
ATOM 826 N N . GLU A 1 104 ? -2.699 -22.281 -1.373 1 97.62 104 GLU A N 1
ATOM 827 C CA . GLU A 1 104 ? -3.633 -22.078 -0.268 1 97.62 104 GLU A CA 1
ATOM 828 C C . GLU A 1 104 ? -3.609 -20.641 0.236 1 97.62 104 GLU A C 1
ATOM 830 O O . GLU A 1 104 ? -4.656 -20.078 0.557 1 97.62 104 GLU A O 1
ATOM 835 N N . PHE A 1 105 ? -2.439 -20.125 0.347 1 97.81 105 PHE A N 1
ATOM 836 C CA . PHE A 1 105 ? -2.299 -18.75 0.806 1 97.81 105 PHE A CA 1
ATOM 837 C C . PHE A 1 105 ? -2.92 -17.781 -0.191 1 97.81 105 PHE A C 1
ATOM 839 O O . PHE A 1 105 ? -3.656 -16.875 0.197 1 97.81 105 PHE A O 1
ATOM 846 N N . ALA A 1 106 ? -2.641 -17.969 -1.479 1 97.31 106 ALA A N 1
ATOM 847 C CA . ALA A 1 106 ? -3.209 -17.125 -2.523 1 97.31 106 ALA A CA 1
ATOM 848 C C . ALA A 1 106 ? -4.734 -17.156 -2.486 1 97.31 106 ALA A C 1
ATOM 850 O O . ALA A 1 106 ? -5.387 -16.109 -2.588 1 97.31 106 ALA A O 1
ATOM 851 N N . ARG A 1 107 ? -5.238 -18.359 -2.369 1 96.69 107 ARG A N 1
ATOM 852 C CA . ARG A 1 107 ? -6.684 -18.516 -2.289 1 96.69 107 ARG A CA 1
ATOM 853 C C . ARG A 1 107 ? -7.258 -17.75 -1.102 1 96.69 107 ARG A C 1
ATOM 855 O O . ARG A 1 107 ? -8.234 -17.016 -1.245 1 96.69 107 ARG A O 1
ATOM 862 N N . ALA A 1 108 ? -6.684 -17.953 0.037 1 97 108 ALA A N 1
ATOM 863 C CA . ALA A 1 108 ? -7.137 -17.281 1.249 1 97 108 ALA A CA 1
ATOM 864 C C . ALA A 1 108 ? -7.07 -15.766 1.093 1 97 108 ALA A C 1
ATOM 866 O O . ALA A 1 108 ? -7.996 -15.047 1.493 1 97 108 ALA A O 1
ATOM 867 N N . LEU A 1 109 ? -5.973 -15.273 0.551 1 96.25 109 LEU A N 1
ATOM 868 C CA . LEU A 1 109 ? -5.785 -13.844 0.359 1 96.25 109 LEU A CA 1
ATOM 869 C C . LEU A 1 109 ? -6.848 -13.273 -0.574 1 96.25 109 LEU A C 1
ATOM 871 O O . LEU A 1 109 ? -7.48 -12.266 -0.26 1 96.25 109 LEU A O 1
ATOM 875 N N . LEU A 1 110 ? -7.078 -13.883 -1.68 1 95.06 110 LEU A N 1
ATOM 876 C CA . LEU A 1 110 ? -8.047 -13.414 -2.664 1 95.06 110 LEU A CA 1
ATOM 877 C C . LEU A 1 110 ? -9.461 -13.445 -2.094 1 95.06 110 LEU A C 1
ATOM 879 O O . LEU A 1 110 ? -10.297 -12.617 -2.449 1 95.06 110 LEU A O 1
ATOM 883 N N . GLU A 1 111 ? -9.656 -14.32 -1.187 1 95.06 111 GLU A N 1
ATOM 884 C CA . GLU A 1 111 ? -10.977 -14.469 -0.581 1 95.06 111 GLU A CA 1
ATOM 885 C C . GLU A 1 111 ? -11.266 -13.336 0.401 1 95.06 111 GLU A C 1
ATOM 887 O O . GLU A 1 111 ? -12.414 -13.141 0.807 1 95.06 111 GLU A O 1
ATOM 892 N N . THR A 1 112 ? -10.25 -12.625 0.813 1 93.62 112 THR A N 1
ATOM 893 C CA . THR A 1 112 ? -10.477 -11.508 1.72 1 93.62 112 THR A CA 1
ATOM 894 C C . THR A 1 112 ? -11.148 -10.344 0.992 1 93.62 112 THR A C 1
ATOM 896 O O . THR A 1 112 ? -11.719 -9.453 1.625 1 93.62 112 THR A O 1
ATOM 899 N N . ARG A 1 113 ? -11.031 -10.367 -0.298 1 91.44 113 ARG A N 1
ATOM 900 C CA . ARG A 1 113 ? -11.617 -9.305 -1.108 1 91.44 113 ARG A CA 1
ATOM 901 C C . ARG A 1 113 ? -13.133 -9.281 -0.983 1 91.44 113 ARG A C 1
ATOM 903 O O . ARG A 1 113 ? -13.766 -10.344 -0.925 1 91.44 113 ARG A O 1
ATOM 910 N N . ARG A 1 114 ? -13.648 -8.102 -0.958 1 92.19 114 ARG A N 1
ATOM 911 C CA . ARG A 1 114 ? -15.094 -7.895 -0.959 1 92.19 114 ARG A CA 1
ATOM 912 C C . ARG A 1 114 ? -15.508 -6.887 -2.029 1 92.19 114 ARG A C 1
ATOM 914 O O . ARG A 1 114 ? -14.844 -5.867 -2.213 1 92.19 114 ARG A O 1
ATOM 921 N N . PRO A 1 115 ? -16.562 -6.938 -2.742 1 93.38 115 PRO A N 1
ATOM 922 C CA . PRO A 1 115 ? -17.391 -8.148 -2.693 1 93.38 115 PRO A CA 1
ATOM 923 C C . PRO A 1 115 ? -16.625 -9.398 -3.105 1 93.38 115 PRO A C 1
ATOM 925 O O . PRO A 1 115 ? -15.617 -9.305 -3.811 1 93.38 115 PRO A O 1
ATOM 928 N N . THR A 1 116 ? -17.156 -10.555 -2.744 1 93.25 116 THR A N 1
ATOM 929 C CA . THR A 1 116 ? -16.484 -11.82 -2.992 1 93.25 116 THR A CA 1
ATOM 930 C C . THR A 1 116 ? -16.484 -12.156 -4.48 1 93.25 116 THR A C 1
ATOM 932 O O . THR A 1 116 ? -17.453 -11.836 -5.191 1 93.25 116 THR A O 1
ATOM 935 N N . TYR A 1 117 ? -15.438 -12.758 -4.918 1 90.12 117 TYR A N 1
ATOM 936 C CA . TYR A 1 117 ? -15.398 -13.258 -6.285 1 90.12 117 TYR A CA 1
ATOM 937 C C . TYR A 1 117 ? -16.375 -14.422 -6.469 1 90.12 117 TYR A C 1
ATOM 939 O O . TYR A 1 117 ? -16.578 -15.211 -5.547 1 90.12 117 TYR A O 1
ATOM 947 N N . ALA A 1 118 ? -16.859 -14.453 -7.668 1 92.06 118 ALA A N 1
ATOM 948 C CA . ALA A 1 118 ? -17.5 -15.711 -8.047 1 92.06 118 ALA A CA 1
ATOM 949 C C . ALA A 1 118 ? -16.5 -16.859 -7.988 1 92.06 118 ALA A C 1
ATOM 951 O O . ALA A 1 118 ? -15.297 -16.672 -8.203 1 92.06 118 ALA A O 1
ATOM 952 N N . VAL A 1 119 ? -17 -18.031 -7.715 1 89.31 119 VAL A N 1
ATOM 953 C CA . VAL A 1 119 ? -16.141 -19.188 -7.516 1 89.31 119 VAL A CA 1
ATOM 954 C C . VAL A 1 119 ? -15.242 -19.391 -8.742 1 89.31 119 VAL A C 1
ATOM 956 O O . VAL A 1 119 ? -14.039 -19.609 -8.609 1 89.31 119 VAL A O 1
ATOM 959 N N . GLU A 1 120 ? -15.789 -19.297 -9.867 1 86.06 120 GLU A N 1
ATOM 960 C CA . GLU A 1 120 ? -15.039 -19.5 -11.102 1 86.06 120 GLU A CA 1
ATOM 961 C C . GLU A 1 120 ? -13.945 -18.453 -11.266 1 86.06 120 GLU A C 1
ATOM 963 O O . GLU A 1 120 ? -12.828 -18.766 -11.695 1 86.06 120 GLU A O 1
ATOM 968 N N . ASP A 1 121 ? -14.258 -17.203 -10.961 1 88.06 121 ASP A N 1
ATOM 969 C CA . ASP A 1 121 ? -13.281 -16.125 -11.055 1 88.06 121 ASP A CA 1
ATOM 970 C C . ASP A 1 121 ? -12.148 -16.328 -10.062 1 88.06 121 ASP A C 1
ATOM 972 O O . ASP A 1 121 ? -10.977 -16.094 -10.391 1 88.06 121 ASP A O 1
ATOM 976 N N . LEU A 1 122 ? -12.516 -16.719 -8.883 1 91.81 122 LEU A N 1
ATOM 977 C CA . LEU A 1 122 ? -11.508 -16.984 -7.859 1 91.81 122 LEU A CA 1
ATOM 978 C C . LEU A 1 122 ? -10.531 -18.062 -8.32 1 91.81 122 LEU A C 1
ATOM 980 O O . LEU A 1 122 ? -9.312 -17.891 -8.219 1 91.81 122 LEU A O 1
ATOM 984 N N . GLU A 1 123 ? -11.07 -19.109 -8.836 1 90.62 123 GLU A N 1
ATOM 985 C CA . GLU A 1 123 ? -10.234 -20.203 -9.312 1 90.62 123 GLU A CA 1
ATOM 986 C C . GLU A 1 123 ? -9.297 -19.734 -10.43 1 90.62 123 GLU A C 1
ATOM 988 O O . GLU A 1 123 ? -8.133 -20.125 -10.469 1 90.62 123 GLU A O 1
ATOM 993 N N . ARG A 1 124 ? -9.82 -18.953 -11.266 1 87.38 124 ARG A N 1
ATOM 994 C CA . ARG A 1 124 ? -9.023 -18.422 -12.367 1 87.38 124 ARG A CA 1
ATOM 995 C C . ARG A 1 124 ? -7.879 -17.547 -11.852 1 87.38 124 ARG A C 1
ATOM 997 O O . ARG A 1 124 ? -6.75 -17.641 -12.336 1 87.38 124 ARG A O 1
ATOM 1004 N N . LEU A 1 125 ? -8.195 -16.75 -10.891 1 92.56 125 LEU A N 1
ATOM 1005 C CA . LEU A 1 125 ? -7.191 -15.844 -10.328 1 92.56 125 LEU A CA 1
ATOM 1006 C C . LEU A 1 125 ? -6.117 -16.625 -9.578 1 92.56 125 LEU A C 1
ATOM 1008 O O . LEU A 1 125 ? -4.93 -16.312 -9.688 1 92.56 125 LEU A O 1
ATOM 1012 N N . VAL A 1 126 ? -6.539 -17.609 -8.844 1 94.19 126 VAL A N 1
ATOM 1013 C CA . VAL A 1 126 ? -5.59 -18.453 -8.125 1 94.19 126 VAL A CA 1
ATOM 1014 C C . VAL A 1 126 ? -4.688 -19.172 -9.125 1 94.19 126 VAL A C 1
ATOM 1016 O O . VAL A 1 126 ? -3.467 -19.203 -8.961 1 94.19 126 VAL A O 1
ATOM 1019 N N . ALA A 1 127 ? -5.273 -19.719 -10.156 1 90.56 127 ALA A N 1
ATOM 1020 C CA . ALA A 1 127 ? -4.52 -20.422 -11.18 1 90.56 127 ALA A CA 1
ATOM 1021 C C . ALA A 1 127 ? -3.516 -19.5 -11.867 1 90.56 127 ALA A C 1
ATOM 1023 O O . ALA A 1 127 ? -2.383 -19.906 -12.141 1 90.56 127 ALA A O 1
ATOM 1024 N N . ALA A 1 128 ? -3.941 -18.344 -12.164 1 90.06 128 ALA A N 1
ATOM 1025 C CA . ALA A 1 128 ? -3.064 -17.359 -12.797 1 90.06 128 ALA A CA 1
ATOM 1026 C C . ALA A 1 128 ? -1.857 -17.062 -11.914 1 90.06 128 ALA A C 1
ATOM 1028 O O . ALA A 1 128 ? -0.731 -16.953 -12.406 1 90.06 128 ALA A O 1
ATOM 1029 N N . ARG A 1 129 ? -2.152 -16.906 -10.664 1 93.31 129 ARG A N 1
ATOM 1030 C CA . ARG A 1 129 ? -1.08 -16.656 -9.711 1 93.31 129 ARG A CA 1
ATOM 1031 C C . ARG A 1 129 ? -0.095 -17.812 -9.664 1 93.31 129 ARG A C 1
ATOM 1033 O O . ARG A 1 129 ? 1.12 -17.609 -9.672 1 93.31 129 ARG A O 1
ATOM 1040 N N . MET A 1 130 ? -0.572 -18.969 -9.672 1 92.56 130 MET A N 1
ATOM 1041 C CA . MET A 1 130 ? 0.28 -20.156 -9.594 1 92.56 130 MET A CA 1
ATOM 1042 C C . MET A 1 130 ? 1.065 -20.344 -10.891 1 92.56 130 MET A C 1
ATOM 1044 O O . MET A 1 130 ? 2.217 -20.781 -10.867 1 92.56 130 MET A O 1
ATOM 1048 N N . ALA A 1 131 ? 0.476 -19.984 -11.945 1 87.94 131 ALA A N 1
ATOM 1049 C CA . ALA A 1 131 ? 1.13 -20.141 -13.242 1 87.94 131 ALA A CA 1
ATOM 1050 C C . ALA A 1 131 ? 2.4 -19.297 -13.32 1 87.94 131 ALA A C 1
ATOM 1052 O O . ALA A 1 131 ? 3.379 -19.688 -13.961 1 87.94 131 ALA A O 1
ATOM 1053 N N . ARG A 1 132 ? 2.406 -18.203 -12.641 1 92.81 132 ARG A N 1
ATOM 1054 C CA . ARG A 1 132 ? 3.543 -17.297 -12.664 1 92.81 132 ARG A CA 1
ATOM 1055 C C . ARG A 1 132 ? 4.746 -17.891 -11.945 1 92.81 132 ARG A C 1
ATOM 1057 O O . ARG A 1 132 ? 5.875 -17.422 -12.109 1 92.81 132 ARG A O 1
ATOM 1064 N N . ARG A 1 133 ? 4.59 -18.922 -11.234 1 91.69 133 ARG A N 1
ATOM 1065 C CA . ARG A 1 133 ? 5.672 -19.547 -10.484 1 91.69 133 ARG A CA 1
ATOM 1066 C C . ARG A 1 133 ? 6.664 -20.234 -11.414 1 91.69 133 ARG A C 1
ATOM 1068 O O . ARG A 1 133 ? 7.762 -20.609 -11 1 91.69 133 ARG A O 1
ATOM 1075 N N . SER A 1 134 ? 6.289 -20.406 -12.602 1 88.12 134 SER A N 1
ATOM 1076 C CA . SER A 1 134 ? 7.172 -21.031 -13.578 1 88.12 134 SER A CA 1
ATOM 1077 C C . SER A 1 134 ? 8.484 -20.266 -13.703 1 88.12 134 SER A C 1
ATOM 1079 O O . SER A 1 134 ? 9.492 -20.812 -14.148 1 88.12 134 SER A O 1
ATOM 1081 N N . ILE A 1 135 ? 8.461 -19.047 -13.234 1 92.75 135 ILE A N 1
ATOM 1082 C CA . ILE A 1 135 ? 9.648 -18.203 -13.312 1 92.75 135 ILE A CA 1
ATOM 1083 C C . ILE A 1 135 ? 10.781 -18.828 -12.5 1 92.75 135 ILE A C 1
ATOM 1085 O O . ILE A 1 135 ? 11.953 -18.641 -12.82 1 92.75 135 ILE A O 1
ATOM 1089 N N . PHE A 1 136 ? 10.523 -19.578 -11.516 1 93.88 136 PHE A N 1
ATOM 1090 C CA . PHE A 1 136 ? 11.523 -20.172 -10.641 1 93.88 136 PHE A CA 1
ATOM 1091 C C . PHE A 1 136 ? 12.195 -21.359 -11.312 1 93.88 136 PHE A C 1
ATOM 1093 O O . PHE A 1 136 ? 13.281 -21.781 -10.914 1 93.88 136 PHE A O 1
ATOM 1100 N N . ASP A 1 137 ? 11.547 -21.922 -12.344 1 88.94 137 ASP A N 1
ATOM 1101 C CA . ASP A 1 137 ? 12.023 -23.141 -12.984 1 88.94 137 ASP A CA 1
ATOM 1102 C C . ASP A 1 137 ? 12.602 -22.844 -14.367 1 88.94 137 ASP A C 1
ATOM 1104 O O . ASP A 1 137 ? 13.047 -23.75 -15.07 1 88.94 137 ASP A O 1
ATOM 1108 N N . ARG A 1 138 ? 12.617 -21.688 -14.68 1 88.19 138 ARG A N 1
ATOM 1109 C CA . ARG A 1 138 ? 13.023 -21.281 -16.016 1 88.19 138 ARG A CA 1
ATOM 1110 C C . ARG A 1 138 ? 14.531 -21.438 -16.203 1 88.19 138 ARG A C 1
ATOM 1112 O O . ARG A 1 138 ? 15.289 -21.328 -15.242 1 88.19 138 ARG A O 1
ATOM 1119 N N . SER A 1 139 ? 14.984 -21.719 -17.578 1 90.19 139 SER A N 1
ATOM 1120 C CA . SER A 1 139 ? 16.375 -21.734 -18 1 90.19 139 SER A CA 1
ATOM 1121 C C . SER A 1 139 ? 16.578 -20.906 -19.281 1 90.19 139 SER A C 1
ATOM 1123 O O . SER A 1 139 ? 15.859 -21.109 -20.266 1 90.19 139 SER A O 1
ATOM 1125 N N . PRO A 1 140 ? 17.516 -20.031 -19.312 1 92.88 140 PRO A N 1
ATOM 1126 C CA . PRO A 1 140 ? 18.359 -19.609 -18.188 1 92.88 140 PRO A CA 1
ATOM 1127 C C . PRO A 1 140 ? 17.562 -18.922 -17.094 1 92.88 140 PRO A C 1
ATOM 1129 O O . PRO A 1 140 ? 16.609 -18.188 -17.375 1 92.88 140 PRO A O 1
ATOM 1132 N N . ALA A 1 141 ? 17.984 -19.109 -15.898 1 94.25 141 ALA A N 1
ATOM 1133 C CA . ALA A 1 141 ? 17.25 -18.609 -14.727 1 94.25 141 ALA A CA 1
ATOM 1134 C C . ALA A 1 141 ? 17.484 -17.125 -14.516 1 94.25 141 ALA A C 1
ATOM 1136 O O . ALA A 1 141 ? 18.625 -16.656 -14.57 1 94.25 141 ALA A O 1
ATOM 1137 N N . PRO A 1 142 ? 16.438 -16.359 -14.258 1 96.94 142 PRO A N 1
ATOM 1138 C CA . PRO A 1 142 ? 16.641 -14.953 -13.859 1 96.94 142 PRO A CA 1
ATOM 1139 C C . PRO A 1 142 ? 17.109 -14.812 -12.422 1 96.94 142 PRO A C 1
ATOM 1141 O O . PRO A 1 142 ? 16.922 -15.719 -11.609 1 96.94 142 PRO A O 1
ATOM 1144 N N . GLU A 1 143 ? 17.812 -13.695 -12.188 1 97.94 143 GLU A N 1
ATOM 1145 C CA . GLU A 1 143 ? 18.109 -13.344 -10.797 1 97.94 143 GLU A CA 1
ATOM 1146 C C . GLU A 1 143 ? 16.906 -12.711 -10.117 1 97.94 143 GLU A C 1
ATOM 1148 O O . GLU A 1 143 ? 16.391 -11.688 -10.57 1 97.94 143 GLU A O 1
ATOM 1153 N N . LEU A 1 144 ? 16.422 -13.336 -9.062 1 98.31 144 LEU A N 1
ATOM 1154 C CA . LEU A 1 144 ? 15.234 -12.859 -8.352 1 98.31 144 LEU A CA 1
ATOM 1155 C C . LEU A 1 144 ? 15.602 -12.367 -6.957 1 98.31 144 LEU A C 1
ATOM 1157 O O . LEU A 1 144 ? 16.297 -13.062 -6.211 1 98.31 144 LEU A O 1
ATOM 1161 N N . SER A 1 145 ? 15.195 -11.164 -6.602 1 98.56 145 SER A N 1
ATOM 1162 C CA . SER A 1 145 ? 15.391 -10.602 -5.27 1 98.56 145 SER A CA 1
ATOM 1163 C C . SER A 1 145 ? 14.07 -10.125 -4.668 1 98.56 145 SER A C 1
ATOM 1165 O O . SER A 1 145 ? 13.336 -9.367 -5.297 1 98.56 145 SER A O 1
ATOM 1167 N N . PHE A 1 146 ? 13.773 -10.656 -3.523 1 98.62 146 PHE A N 1
ATOM 1168 C CA . PHE A 1 146 ? 12.562 -10.289 -2.799 1 98.62 146 PHE A CA 1
ATOM 1169 C C . PHE A 1 146 ? 12.906 -9.664 -1.452 1 98.62 146 PHE A C 1
ATOM 1171 O O . PHE A 1 146 ? 13.734 -10.195 -0.708 1 98.62 146 PHE A O 1
ATOM 1178 N N . VAL A 1 147 ? 12.297 -8.531 -1.134 1 98.5 147 VAL A N 1
ATOM 1179 C CA . VAL A 1 147 ? 12.273 -8.016 0.231 1 98.5 147 VAL A CA 1
ATOM 1180 C C . VAL A 1 147 ? 10.828 -7.957 0.738 1 98.5 147 VAL A C 1
ATOM 1182 O O . VAL A 1 147 ? 9.984 -7.285 0.143 1 98.5 147 VAL A O 1
ATOM 1185 N N . GLN A 1 148 ? 10.586 -8.727 1.791 1 97.94 148 GLN A N 1
ATOM 1186 C CA . GLN A 1 148 ? 9.281 -8.758 2.443 1 97.94 148 GLN A CA 1
ATOM 1187 C C . GLN A 1 148 ? 9.312 -8.016 3.779 1 97.94 148 GLN A C 1
ATOM 1189 O O . GLN A 1 148 ? 10.203 -8.258 4.602 1 97.94 148 GLN A O 1
ATOM 1194 N N . GLU A 1 149 ? 8.359 -7.117 4 1 96.69 149 GLU A N 1
ATOM 1195 C CA . GLU A 1 149 ? 8.211 -6.574 5.348 1 96.69 149 GLU A CA 1
ATOM 1196 C C . GLU A 1 149 ? 7.785 -7.656 6.336 1 96.69 149 GLU A C 1
ATOM 1198 O O . GLU A 1 149 ? 6.973 -8.516 6.004 1 96.69 149 GLU A O 1
ATOM 1203 N N . GLU A 1 150 ? 8.242 -7.531 7.516 1 96.94 150 GLU A N 1
ATOM 1204 C CA . GLU A 1 150 ? 7.969 -8.5 8.57 1 96.94 150 GLU A CA 1
ATOM 1205 C C . GLU A 1 150 ? 6.469 -8.734 8.734 1 96.94 150 GLU A C 1
ATOM 1207 O O . GLU A 1 150 ? 6.035 -9.867 8.961 1 96.94 150 GLU A O 1
ATOM 1212 N N . VAL A 1 151 ? 5.719 -7.75 8.641 1 95.12 151 VAL A N 1
ATOM 1213 C CA . VAL A 1 151 ? 4.285 -7.832 8.898 1 95.12 151 VAL A CA 1
ATOM 1214 C C . VAL A 1 151 ? 3.641 -8.828 7.938 1 95.12 151 VAL A C 1
ATOM 1216 O O . VAL A 1 151 ? 2.689 -9.523 8.297 1 95.12 151 VAL A O 1
ATOM 1219 N N . THR A 1 152 ? 4.156 -8.969 6.738 1 95.69 152 THR A N 1
ATOM 1220 C CA . THR A 1 152 ? 3.582 -9.875 5.75 1 95.69 152 THR A CA 1
ATOM 1221 C C . THR A 1 152 ? 3.773 -11.328 6.172 1 95.69 152 THR A C 1
ATOM 1223 O O . THR A 1 152 ? 3.039 -12.211 5.727 1 95.69 152 THR A O 1
ATOM 1226 N N . LEU A 1 153 ? 4.719 -11.555 7.02 1 96.94 153 LEU A N 1
ATOM 1227 C CA . LEU A 1 153 ? 5.031 -12.906 7.484 1 96.94 153 LEU A CA 1
ATOM 1228 C C . LEU A 1 153 ? 4.242 -13.242 8.75 1 96.94 153 LEU A C 1
ATOM 1230 O O . LEU A 1 153 ? 4.191 -14.398 9.164 1 96.94 153 LEU A O 1
ATOM 1234 N N . ARG A 1 154 ? 3.662 -12.242 9.305 1 95.94 154 ARG A N 1
ATOM 1235 C CA . ARG A 1 154 ? 3.055 -12.477 10.609 1 95.94 154 ARG A CA 1
ATOM 1236 C C . ARG A 1 154 ? 1.533 -12.445 10.523 1 95.94 154 ARG A C 1
ATOM 1238 O O . ARG A 1 154 ? 0.842 -12.906 11.43 1 95.94 154 ARG A O 1
ATOM 1245 N N . ARG A 1 155 ? 0.991 -11.891 9.523 1 94.44 155 ARG A N 1
ATOM 1246 C CA . ARG A 1 155 ? -0.455 -11.867 9.328 1 94.44 155 ARG A CA 1
ATOM 1247 C C . ARG A 1 155 ? -0.991 -13.258 9.016 1 94.44 155 ARG A C 1
ATOM 1249 O O . ARG A 1 155 ? -0.572 -13.883 8.039 1 94.44 155 ARG A O 1
ATOM 1256 N N . PRO A 1 156 ? -1.918 -13.719 9.758 1 95.19 156 PRO A N 1
ATOM 1257 C CA . PRO A 1 156 ? -2.365 -15.102 9.562 1 95.19 156 PRO A CA 1
ATOM 1258 C C . PRO A 1 156 ? -3.471 -15.219 8.516 1 95.19 156 PRO A C 1
ATOM 1260 O O . PRO A 1 156 ? -4.547 -15.75 8.805 1 95.19 156 PRO A O 1
ATOM 1263 N N . ILE A 1 157 ? -3.125 -14.875 7.352 1 94.75 157 ILE A N 1
ATOM 1264 C CA . ILE A 1 157 ? -4.059 -15.016 6.242 1 94.75 157 ILE A CA 1
ATOM 1265 C C . ILE A 1 157 ? -4.398 -16.5 6.043 1 94.75 157 ILE A C 1
ATOM 1267 O O . ILE A 1 157 ? -3.5 -17.328 5.891 1 94.75 157 ILE A O 1
ATOM 1271 N N . GLY A 1 158 ? -5.672 -16.812 6.027 1 94.88 158 GLY A N 1
ATOM 1272 C CA . GLY A 1 158 ? -6.098 -18.188 5.844 1 94.88 158 GLY A CA 1
ATOM 1273 C C . GLY A 1 158 ? -5.953 -19.031 7.094 1 94.88 158 GLY A C 1
ATOM 1274 O O . GLY A 1 158 ? -6.262 -20.219 7.082 1 94.88 158 GLY A O 1
ATOM 1275 N N . GLY A 1 159 ? -5.473 -18.516 8.172 1 94.75 159 GLY A N 1
ATOM 1276 C CA . GLY A 1 159 ? -5.277 -19.25 9.414 1 94.75 159 GLY A CA 1
ATOM 1277 C C . GLY A 1 159 ? -3.836 -19.656 9.648 1 94.75 159 GLY A C 1
ATOM 1278 O O . GLY A 1 159 ? -2.988 -19.5 8.766 1 94.75 159 GLY A O 1
ATOM 1279 N N . THR A 1 160 ? -3.592 -20.203 10.789 1 94.75 160 THR A N 1
ATOM 1280 C CA . THR A 1 160 ? -2.24 -20.484 11.258 1 94.75 160 THR A CA 1
ATOM 1281 C C . THR A 1 160 ? -1.581 -21.562 10.398 1 94.75 160 THR A C 1
ATOM 1283 O O . THR A 1 160 ? -0.396 -21.453 10.07 1 94.75 160 THR A O 1
ATOM 1286 N N . MET A 1 161 ? -2.312 -22.516 10.047 1 96.62 161 MET A N 1
ATOM 1287 C CA . MET A 1 161 ? -1.736 -23.609 9.266 1 96.62 161 MET A CA 1
ATOM 1288 C C . MET A 1 161 ? -1.342 -23.125 7.875 1 96.62 161 MET A C 1
ATOM 1290 O O . MET A 1 161 ? -0.282 -23.5 7.367 1 96.62 161 MET A O 1
ATOM 1294 N N . VAL A 1 162 ? -2.193 -22.359 7.281 1 97.12 162 VAL A N 1
ATOM 1295 C CA . VAL A 1 162 ? -1.896 -21.797 5.965 1 97.12 162 VAL A CA 1
ATOM 1296 C C . VAL A 1 162 ? -0.659 -20.906 6.051 1 97.12 162 VAL A C 1
ATOM 1298 O O . VAL A 1 162 ? 0.223 -20.969 5.191 1 97.12 162 VAL A O 1
ATOM 1301 N N . LEU A 1 163 ? -0.585 -20.109 7.094 1 97.19 163 LEU A N 1
ATOM 1302 C CA . LEU A 1 163 ? 0.574 -19.25 7.281 1 97.19 163 LEU A CA 1
ATOM 1303 C C . LEU A 1 163 ? 1.844 -20.062 7.469 1 97.19 163 LEU A C 1
ATOM 1305 O O . LEU A 1 163 ? 2.887 -19.75 6.895 1 97.19 163 LEU A O 1
ATOM 1309 N N . ARG A 1 164 ? 1.768 -21.078 8.242 1 98 164 ARG A N 1
ATOM 1310 C CA . ARG A 1 164 ? 2.932 -21.938 8.469 1 98 164 ARG A CA 1
ATOM 1311 C C . ARG A 1 164 ? 3.467 -22.484 7.156 1 98 164 ARG A C 1
ATOM 1313 O O . ARG A 1 164 ? 4.668 -22.438 6.895 1 98 164 ARG A O 1
ATOM 1320 N N . ARG A 1 165 ? 2.6 -23.016 6.348 1 98.06 165 ARG A N 1
ATOM 1321 C CA . ARG A 1 165 ? 2.998 -23.562 5.055 1 98.06 165 ARG A CA 1
ATOM 1322 C C . ARG A 1 165 ? 3.607 -22.484 4.164 1 98.06 165 ARG A C 1
ATOM 1324 O O . ARG A 1 165 ? 4.555 -22.734 3.422 1 98.06 165 ARG A O 1
ATOM 1331 N N . GLN A 1 166 ? 3.031 -21.312 4.238 1 98.31 166 GLN A N 1
ATOM 1332 C CA . GLN A 1 166 ? 3.551 -20.188 3.471 1 98.31 166 GLN A CA 1
ATOM 1333 C C . GLN A 1 166 ? 4.977 -19.844 3.895 1 98.31 166 GLN A C 1
ATOM 1335 O O . GLN A 1 166 ? 5.832 -19.578 3.049 1 98.31 166 GLN A O 1
ATOM 1340 N N . LEU A 1 167 ? 5.195 -19.812 5.199 1 98.69 167 LEU A N 1
ATOM 1341 C CA . LEU A 1 167 ? 6.535 -19.531 5.711 1 98.69 167 LEU A CA 1
ATOM 1342 C C . LEU A 1 167 ? 7.52 -20.609 5.273 1 98.69 167 LEU A C 1
ATOM 1344 O O . LEU A 1 167 ? 8.656 -20.297 4.914 1 98.69 167 LEU A O 1
ATOM 1348 N N . GLU A 1 168 ? 7.078 -21.812 5.297 1 98.56 168 GLU A N 1
ATOM 1349 C CA . GLU A 1 168 ? 7.91 -22.906 4.812 1 98.56 168 GLU A CA 1
ATOM 1350 C C . GLU A 1 168 ? 8.266 -22.734 3.34 1 98.56 168 GLU A C 1
ATOM 1352 O O . GLU A 1 168 ? 9.406 -22.969 2.936 1 98.56 168 GLU A O 1
ATOM 1357 N N . ARG A 1 169 ? 7.281 -22.328 2.615 1 98.38 169 ARG A N 1
ATOM 1358 C CA . ARG A 1 169 ? 7.512 -22.078 1.196 1 98.38 169 ARG A CA 1
ATOM 1359 C C . ARG A 1 169 ? 8.562 -20.984 0.998 1 98.38 169 ARG A C 1
ATOM 1361 O O . ARG A 1 169 ? 9.391 -21.078 0.086 1 98.38 169 ARG A O 1
ATOM 1368 N N . LEU A 1 170 ? 8.555 -19.969 1.787 1 98.44 170 LEU A N 1
ATOM 1369 C CA . LEU A 1 170 ? 9.547 -18.906 1.694 1 98.44 170 LEU A CA 1
ATOM 1370 C C . LEU A 1 170 ? 10.953 -19.469 1.916 1 98.44 170 LEU A C 1
ATOM 1372 O O . LEU A 1 170 ? 11.891 -19.078 1.218 1 98.44 170 LEU A O 1
ATOM 1376 N N . LEU A 1 171 ? 11.062 -20.328 2.865 1 98.38 171 LEU A N 1
ATOM 1377 C CA . LEU A 1 171 ? 12.352 -20.953 3.148 1 98.38 171 LEU A CA 1
ATOM 1378 C C . LEU A 1 171 ? 12.82 -21.781 1.965 1 98.38 171 LEU A C 1
ATOM 1380 O O . LEU A 1 171 ? 13.992 -21.734 1.589 1 98.38 171 LEU A O 1
ATOM 1384 N N . GLU A 1 172 ? 11.914 -22.531 1.394 1 97.81 172 GLU A N 1
ATOM 1385 C CA . GLU A 1 172 ? 12.234 -23.359 0.242 1 97.81 172 GLU A CA 1
ATOM 1386 C C . GLU A 1 172 ? 12.719 -22.531 -0.936 1 97.81 172 GLU A C 1
ATOM 1388 O O . GLU A 1 172 ? 13.734 -22.844 -1.552 1 97.81 172 GLU A O 1
ATOM 1393 N N . VAL A 1 173 ? 12 -21.484 -1.209 1 97.44 173 VAL A N 1
ATOM 1394 C CA . VAL A 1 173 ? 12.336 -20.609 -2.336 1 97.44 173 VAL A CA 1
ATOM 1395 C C . VAL A 1 173 ? 13.664 -19.922 -2.072 1 97.44 173 VAL A C 1
ATOM 1397 O O . VAL A 1 173 ? 14.453 -19.703 -2.994 1 97.44 173 VAL A O 1
ATOM 1400 N N . GLY A 1 174 ? 13.898 -19.578 -0.825 1 97.12 174 GLY A N 1
ATOM 1401 C CA . GLY A 1 174 ? 15.125 -18.891 -0.438 1 97.12 174 GLY A CA 1
ATOM 1402 C C . GLY A 1 174 ? 16.359 -19.766 -0.602 1 97.12 174 GLY A C 1
ATOM 1403 O O . GLY A 1 174 ? 17.484 -19.25 -0.574 1 97.12 174 GLY A O 1
ATOM 1404 N N . GLU A 1 175 ? 16.219 -21.031 -0.86 1 96.38 175 GLU A N 1
ATOM 1405 C CA . GLU A 1 175 ? 17.328 -21.969 -1.028 1 96.38 175 GLU A CA 1
ATOM 1406 C C . GLU A 1 175 ? 17.781 -22.016 -2.484 1 96.38 175 GLU A C 1
ATOM 1408 O O . GLU A 1 175 ? 18.859 -22.562 -2.785 1 96.38 175 GLU A O 1
ATOM 1413 N N . LEU A 1 176 ? 16.953 -21.531 -3.312 1 96.5 176 LEU A N 1
ATOM 1414 C CA . LEU A 1 176 ? 17.328 -21.531 -4.723 1 96.5 176 LEU A CA 1
ATOM 1415 C C . LEU A 1 176 ? 18.531 -20.609 -4.965 1 96.5 176 LEU A C 1
ATOM 1417 O O . LEU A 1 176 ? 18.609 -19.516 -4.395 1 96.5 176 LEU A O 1
ATOM 1421 N N . ARG A 1 177 ? 19.453 -20.969 -5.824 1 95.5 177 ARG A N 1
ATOM 1422 C CA . ARG A 1 177 ? 20.719 -20.297 -6.023 1 95.5 177 ARG A CA 1
ATOM 1423 C C . ARG A 1 177 ? 20.516 -18.906 -6.641 1 95.5 177 ARG A C 1
ATOM 1425 O O . ARG A 1 177 ? 21.312 -18 -6.402 1 95.5 177 ARG A O 1
ATOM 1432 N N . ASN A 1 178 ? 19.484 -18.844 -7.461 1 97.25 178 ASN A N 1
ATOM 1433 C CA . ASN A 1 178 ? 19.266 -17.578 -8.18 1 97.25 178 ASN A CA 1
ATOM 1434 C C . ASN A 1 178 ? 18.234 -16.703 -7.469 1 97.25 178 ASN A C 1
ATOM 1436 O O . ASN A 1 178 ? 17.703 -15.773 -8.062 1 97.25 178 ASN A O 1
ATOM 1440 N N . VAL A 1 179 ? 17.891 -17.016 -6.199 1 98.12 179 VAL A N 1
ATOM 1441 C CA . VAL A 1 179 ? 16.859 -16.281 -5.477 1 98.12 179 VAL A CA 1
ATOM 1442 C C . VAL A 1 179 ? 17.422 -15.758 -4.156 1 98.12 179 VAL A C 1
ATOM 1444 O O . VAL A 1 179 ? 18.078 -16.5 -3.42 1 98.12 179 VAL A O 1
ATOM 1447 N N . GLU A 1 180 ? 17.25 -14.5 -3.945 1 98.06 180 GLU A N 1
ATOM 1448 C CA . GLU A 1 180 ? 17.531 -13.891 -2.65 1 98.06 180 GLU A CA 1
ATOM 1449 C C . GLU A 1 180 ? 16.25 -13.398 -1.978 1 98.06 180 GLU A C 1
ATOM 1451 O O . GLU A 1 180 ? 15.516 -12.594 -2.549 1 98.06 180 GLU A O 1
ATOM 1456 N N . VAL A 1 181 ? 15.969 -13.906 -0.83 1 98.5 181 VAL A N 1
ATOM 1457 C CA . VAL A 1 181 ? 14.836 -13.453 -0.026 1 98.5 181 VAL A CA 1
ATOM 1458 C C . VAL A 1 181 ? 15.344 -12.734 1.224 1 98.5 181 VAL A C 1
ATOM 1460 O O . VAL A 1 181 ? 16.188 -13.266 1.95 1 98.5 181 VAL A O 1
ATOM 1463 N N . GLN A 1 182 ? 14.906 -11.539 1.434 1 98.69 182 GLN A N 1
ATOM 1464 C CA . GLN A 1 182 ? 15.227 -10.766 2.627 1 98.69 182 GLN A CA 1
ATOM 1465 C C . GLN A 1 182 ? 13.953 -10.328 3.357 1 98.69 182 GLN A C 1
ATOM 1467 O O . GLN A 1 182 ? 12.898 -10.195 2.744 1 98.69 182 GLN A O 1
ATOM 1472 N N . VAL A 1 183 ? 14.078 -10.211 4.668 1 98.44 183 VAL A N 1
ATOM 1473 C CA . VAL A 1 183 ? 13 -9.688 5.496 1 98.44 183 VAL A CA 1
ATOM 1474 C C . VAL A 1 183 ? 13.398 -8.336 6.074 1 98.44 183 VAL A C 1
ATOM 1476 O O . VAL A 1 183 ? 14.531 -8.164 6.543 1 98.44 183 VAL A O 1
ATOM 1479 N N . MET A 1 184 ? 12.531 -7.371 5.914 1 97.38 184 MET A N 1
ATOM 1480 C CA . MET A 1 184 ? 12.68 -6.09 6.594 1 97.38 184 MET A CA 1
ATOM 1481 C C . MET A 1 184 ? 11.938 -6.094 7.93 1 97.38 184 MET A C 1
ATOM 1483 O O . MET A 1 184 ? 10.711 -6.074 7.957 1 97.38 184 MET A O 1
ATOM 1487 N N . PRO A 1 185 ? 12.703 -6.125 8.977 1 96.56 185 PRO A N 1
ATOM 1488 C CA . PRO A 1 185 ? 12.023 -6.113 10.273 1 96.56 185 PRO A CA 1
ATOM 1489 C C . PRO A 1 185 ? 11.258 -4.82 10.531 1 96.56 185 PRO A C 1
ATOM 1491 O O . PRO A 1 185 ? 11.68 -3.748 10.094 1 96.56 185 PRO A O 1
ATOM 1494 N N . THR A 1 186 ? 10.164 -4.902 11.281 1 94.25 186 THR A N 1
ATOM 1495 C CA . THR A 1 186 ? 9.32 -3.752 11.578 1 94.25 186 THR A CA 1
ATOM 1496 C C . THR A 1 186 ? 10.078 -2.725 12.414 1 94.25 186 THR A C 1
ATOM 1498 O O . THR A 1 186 ? 9.82 -1.523 12.312 1 94.25 186 THR A O 1
ATOM 1501 N N . ASP A 1 187 ? 10.938 -3.15 13.125 1 91.12 187 ASP A N 1
ATOM 1502 C CA . ASP A 1 187 ? 11.617 -2.262 14.055 1 91.12 187 ASP A CA 1
ATOM 1503 C C . ASP A 1 187 ? 12.711 -1.463 13.352 1 91.12 187 ASP A C 1
ATOM 1505 O O . ASP A 1 187 ? 13.398 -0.652 13.977 1 91.12 187 ASP A O 1
ATOM 1509 N N . ARG A 1 188 ? 12.898 -1.667 12.023 1 86.5 188 ARG A N 1
ATOM 1510 C CA . ARG A 1 188 ? 13.781 -0.848 11.195 1 86.5 188 ARG A CA 1
ATOM 1511 C C . ARG A 1 188 ? 12.977 0.179 10.398 1 86.5 188 ARG A C 1
ATOM 1513 O O . ARG A 1 188 ? 12.492 -0.117 9.305 1 86.5 188 ARG A O 1
ATOM 1520 N N . GLY A 1 189 ? 12.688 1.292 10.875 1 71 189 GLY A N 1
ATOM 1521 C CA . GLY A 1 189 ? 11.633 2.127 10.312 1 71 189 GLY A CA 1
ATOM 1522 C C . GLY A 1 189 ? 12.156 3.209 9.391 1 71 189 GLY A C 1
ATOM 1523 O O . GLY A 1 189 ? 11.391 3.83 8.656 1 71 189 GLY A O 1
ATOM 1524 N N . ASP A 1 190 ? 13.375 3.402 9.094 1 84.94 190 ASP A N 1
ATOM 1525 C CA . ASP A 1 190 ? 13.812 4.582 8.359 1 84.94 190 ASP A CA 1
ATOM 1526 C C . ASP A 1 190 ? 14.406 4.199 7.004 1 84.94 190 ASP A C 1
ATOM 1528 O O . ASP A 1 190 ? 15.609 4.312 6.793 1 84.94 190 ASP A O 1
ATOM 1532 N N . HIS A 1 191 ? 13.445 3.83 6.113 1 91.56 191 HIS A N 1
ATOM 1533 C CA . HIS A 1 191 ? 13.883 3.486 4.766 1 91.56 191 HIS A CA 1
ATOM 1534 C C . HIS A 1 191 ? 12.836 3.873 3.729 1 91.56 191 HIS A C 1
ATOM 1536 O O . HIS A 1 191 ? 11.68 4.121 4.074 1 91.56 191 HIS A O 1
ATOM 1542 N N . PRO A 1 192 ? 13.266 3.924 2.484 1 90.88 192 PRO A N 1
ATOM 1543 C CA . PRO A 1 192 ? 12.359 4.445 1.459 1 90.88 192 PRO A CA 1
ATOM 1544 C C . PRO A 1 192 ? 11.219 3.486 1.14 1 90.88 192 PRO A C 1
ATOM 1546 O O . PRO A 1 192 ? 10.352 3.805 0.322 1 90.88 192 PRO A O 1
ATOM 1549 N N . GLY A 1 193 ? 11.148 2.363 1.787 1 89.56 193 GLY A N 1
ATOM 1550 C CA . GLY A 1 193 ? 10.023 1.452 1.66 1 89.56 193 GLY A CA 1
ATOM 1551 C C . GLY A 1 193 ? 8.727 2.016 2.223 1 89.56 193 GLY A C 1
ATOM 1552 O O . GLY A 1 193 ? 7.645 1.505 1.934 1 89.56 193 GLY A O 1
ATOM 1553 N N . THR A 1 194 ? 8.836 3.045 2.986 1 86.62 194 THR A N 1
ATOM 1554 C CA . THR A 1 194 ? 7.656 3.688 3.555 1 86.62 194 THR A CA 1
ATOM 1555 C C . THR A 1 194 ? 6.75 4.227 2.451 1 86.62 194 THR A C 1
ATOM 1557 O O . THR A 1 194 ? 5.574 4.512 2.689 1 86.62 194 THR A O 1
ATOM 1560 N N . GLY A 1 195 ? 7.25 4.242 1.256 1 84.31 195 GLY A N 1
ATOM 1561 C CA . GLY A 1 195 ? 6.477 4.695 0.11 1 84.31 195 GLY A CA 1
ATOM 1562 C C . GLY A 1 195 ? 5.652 3.592 -0.527 1 84.31 195 GLY A C 1
ATOM 1563 O O . GLY A 1 195 ? 4.867 3.848 -1.44 1 84.31 195 GLY A O 1
ATOM 1564 N N . GLY A 1 196 ? 5.875 2.396 -0.097 1 87.94 196 GLY A N 1
ATOM 1565 C CA . GLY A 1 196 ? 5.062 1.308 -0.617 1 87.94 196 GLY A CA 1
ATOM 1566 C C . GLY A 1 196 ? 5.848 0.336 -1.477 1 87.94 196 GLY A C 1
ATOM 1567 O O . GLY A 1 196 ? 7.082 0.344 -1.462 1 87.94 196 GLY A O 1
ATOM 1568 N N . LEU A 1 197 ? 5.066 -0.46 -2.221 1 91 197 LEU A N 1
ATOM 1569 C CA . LEU A 1 197 ? 5.629 -1.567 -2.988 1 91 197 LEU A CA 1
ATOM 1570 C C . LEU A 1 197 ? 6.52 -1.052 -4.109 1 91 197 LEU A C 1
ATOM 1572 O O . LEU A 1 197 ? 6.293 0.037 -4.641 1 91 197 LEU A O 1
ATOM 1576 N N . ILE A 1 198 ? 7.527 -1.804 -4.484 1 94.5 198 ILE A N 1
ATOM 1577 C CA . ILE A 1 198 ? 8.406 -1.554 -5.621 1 94.5 198 ILE A CA 1
ATOM 1578 C C . ILE A 1 198 ? 8.578 -2.836 -6.434 1 94.5 198 ILE A C 1
ATOM 1580 O O . ILE A 1 198 ? 8.805 -3.908 -5.871 1 94.5 198 ILE A O 1
ATOM 1584 N N . GLU A 1 199 ? 8.367 -2.729 -7.719 1 95.44 199 GLU A N 1
ATOM 1585 C CA . GLU A 1 199 ? 8.633 -3.799 -8.672 1 95.44 199 GLU A CA 1
ATOM 1586 C C . GLU A 1 199 ? 9.586 -3.332 -9.773 1 95.44 199 GLU A C 1
ATOM 1588 O O . GLU A 1 199 ? 9.359 -2.291 -10.391 1 95.44 199 GLU A O 1
ATOM 1593 N N . LEU A 1 200 ? 10.633 -4.094 -9.977 1 97.12 200 LEU A N 1
ATOM 1594 C CA . LEU A 1 200 ? 11.609 -3.809 -11.016 1 97.12 200 LEU A CA 1
ATOM 1595 C C . LEU A 1 200 ? 11.891 -5.055 -11.852 1 97.12 200 LEU A C 1
ATOM 1597 O O . LEU A 1 200 ? 12.258 -6.098 -11.305 1 97.12 200 LEU A O 1
ATOM 1601 N N . LEU A 1 201 ? 11.664 -4.938 -13.094 1 97.56 201 LEU A N 1
ATOM 1602 C CA . LEU A 1 201 ? 12.031 -5.984 -14.047 1 97.56 201 LEU A CA 1
ATOM 1603 C C . LEU A 1 201 ? 13.031 -5.465 -15.07 1 97.56 201 LEU A C 1
ATOM 1605 O O . LEU A 1 201 ? 12.781 -4.465 -15.742 1 97.56 201 LEU A O 1
ATOM 1609 N N . LYS A 1 202 ? 14.133 -6.141 -15.148 1 97.94 202 LYS A N 1
ATOM 1610 C CA . LYS A 1 202 ? 15.156 -5.812 -16.141 1 97.94 202 LYS A CA 1
ATOM 1611 C C . LYS A 1 202 ? 15.258 -6.902 -17.203 1 97.94 202 LYS A C 1
ATOM 1613 O O . LYS A 1 202 ? 15.094 -8.086 -16.906 1 97.94 202 LYS A O 1
ATOM 1618 N N . PHE A 1 203 ? 15.633 -6.422 -18.391 1 96.81 203 PHE A N 1
ATOM 1619 C CA . PHE A 1 203 ? 15.617 -7.34 -19.516 1 96.81 203 PHE A CA 1
ATOM 1620 C C . PHE A 1 203 ? 17 -7.445 -20.141 1 96.81 203 PHE A C 1
ATOM 1622 O O . PHE A 1 203 ? 17.875 -6.617 -19.875 1 96.81 203 PHE A O 1
ATOM 1629 N N . GLY A 1 204 ? 17.188 -8.461 -20.969 1 95.5 204 GLY A N 1
ATOM 1630 C CA . GLY A 1 204 ? 18.469 -8.766 -21.562 1 95.5 204 GLY A CA 1
ATOM 1631 C C . GLY A 1 204 ? 18.969 -7.676 -22.484 1 95.5 204 GLY A C 1
ATOM 1632 O O . GLY A 1 204 ? 20.188 -7.531 -22.688 1 95.5 204 GLY A O 1
ATOM 1633 N N . ASP A 1 205 ? 18.141 -6.891 -22.984 1 95.31 205 ASP A N 1
ATOM 1634 C CA . ASP A 1 205 ? 18.531 -5.855 -23.938 1 95.31 205 ASP A CA 1
ATOM 1635 C C . ASP A 1 205 ? 18.875 -4.551 -23.219 1 95.31 205 ASP A C 1
ATOM 1637 O O . ASP A 1 205 ? 19.109 -3.527 -23.859 1 95.31 205 ASP A O 1
ATOM 1641 N N . GLY A 1 206 ? 18.75 -4.566 -21.969 1 94.06 206 GLY A N 1
ATOM 1642 C CA . GLY A 1 206 ? 19.125 -3.406 -21.188 1 94.06 206 GLY A CA 1
ATOM 1643 C C . GLY A 1 206 ? 17.953 -2.539 -20.797 1 94.06 206 GLY A C 1
ATOM 1644 O O . GLY A 1 206 ? 18.094 -1.631 -19.969 1 94.06 206 GLY A O 1
ATOM 1645 N N . THR A 1 207 ? 16.828 -2.85 -21.344 1 95.75 207 THR A N 1
ATOM 1646 C CA . THR A 1 207 ? 15.633 -2.109 -20.969 1 95.75 207 THR A CA 1
ATOM 1647 C C . THR A 1 207 ? 15.078 -2.627 -19.641 1 95.75 207 THR A C 1
ATOM 1649 O O . THR A 1 207 ? 15.562 -3.623 -19.109 1 95.75 207 THR A O 1
ATOM 1652 N N . ALA A 1 208 ? 14.141 -1.813 -19.078 1 97 208 ALA A N 1
ATOM 1653 C CA . ALA A 1 208 ? 13.547 -2.191 -17.797 1 97 208 ALA A CA 1
ATOM 1654 C C . ALA A 1 208 ? 12.141 -1.614 -17.656 1 97 208 ALA A C 1
ATOM 1656 O O . ALA A 1 208 ? 11.766 -0.695 -18.391 1 97 208 ALA A O 1
ATOM 1657 N N . VAL A 1 209 ? 11.406 -2.238 -16.812 1 95.88 209 VAL A N 1
ATOM 1658 C CA . VAL A 1 209 ? 10.094 -1.737 -16.406 1 95.88 209 VAL A CA 1
ATOM 1659 C C . VAL A 1 209 ? 9.992 -1.729 -14.883 1 95.88 209 VAL A C 1
ATOM 1661 O O . VAL A 1 209 ? 10.469 -2.654 -14.219 1 95.88 209 VAL A O 1
ATOM 1664 N N . GLY A 1 210 ? 9.492 -0.62 -14.359 1 94.38 210 GLY A N 1
ATOM 1665 C CA . GLY A 1 210 ? 9.305 -0.488 -12.922 1 94.38 210 GLY A CA 1
ATOM 1666 C C . GLY A 1 210 ? 7.895 -0.07 -12.547 1 94.38 210 GLY A C 1
ATOM 1667 O O . GLY A 1 210 ? 7.145 0.436 -13.383 1 94.38 210 GLY A O 1
ATOM 1668 N N . ARG A 1 211 ? 7.566 -0.364 -11.312 1 91.19 211 ARG A N 1
ATOM 1669 C CA . ARG A 1 211 ? 6.285 0.061 -10.758 1 91.19 211 ARG A CA 1
ATOM 1670 C C . ARG A 1 211 ? 6.387 0.299 -9.258 1 91.19 211 ARG A C 1
ATOM 1672 O O . ARG A 1 211 ? 7.137 -0.394 -8.562 1 91.19 211 ARG A O 1
ATOM 1679 N N . SER A 1 212 ? 5.676 1.244 -8.742 1 87 212 SER A N 1
ATOM 1680 C CA . SER A 1 212 ? 5.605 1.513 -7.309 1 87 212 SER A CA 1
ATOM 1681 C C . SER A 1 212 ? 4.234 2.055 -6.918 1 87 212 SER A C 1
ATOM 1683 O O . SER A 1 212 ? 3.512 2.6 -7.758 1 87 212 SER A O 1
ATOM 1685 N N . ASP A 1 213 ? 3.984 1.784 -5.578 1 73.44 213 ASP A N 1
ATOM 1686 C CA . ASP A 1 213 ? 2.766 2.387 -5.047 1 73.44 213 ASP A CA 1
ATOM 1687 C C . ASP A 1 213 ? 2.938 3.893 -4.859 1 73.44 213 ASP A C 1
ATOM 1689 O O . ASP A 1 213 ? 4.047 4.371 -4.613 1 73.44 213 ASP A O 1
ATOM 1693 N N . GLY A 1 214 ? 1.894 4.66 -5.156 1 63.38 214 GLY A N 1
ATOM 1694 C CA . GLY A 1 214 ? 1.857 6.07 -4.809 1 63.38 214 GLY A CA 1
ATOM 1695 C C . GLY A 1 214 ? 2.574 6.953 -5.812 1 63.38 214 GLY A C 1
ATOM 1696 O O . GLY A 1 214 ? 1.97 7.859 -6.395 1 63.38 214 GLY A O 1
ATOM 1697 N N . GLU A 1 215 ? 3.967 6.348 -5.82 1 59.81 215 GLU A N 1
ATOM 1698 C CA . GLU A 1 215 ? 4.75 7.172 -6.738 1 59.81 215 GLU A CA 1
ATOM 1699 C C . GLU A 1 215 ? 4.422 6.84 -8.195 1 59.81 215 GLU A C 1
ATOM 1701 O O . GLU A 1 215 ? 4.129 5.691 -8.523 1 59.81 215 GLU A O 1
ATOM 1706 N N . PHE A 1 216 ? 4.34 7.754 -8.945 1 64.06 216 PHE A N 1
ATOM 1707 C CA . PHE A 1 216 ? 4.145 7.676 -10.391 1 64.06 216 PHE A CA 1
ATOM 1708 C C . PHE A 1 216 ? 2.76 7.129 -10.719 1 64.06 216 PHE A C 1
ATOM 1710 O O . PHE A 1 216 ? 2.58 6.453 -11.734 1 64.06 216 PHE A O 1
ATOM 1717 N N . GLY A 1 217 ? 1.833 7.004 -9.711 1 66 217 GLY A N 1
ATOM 1718 C CA . GLY A 1 217 ? 0.436 6.684 -9.953 1 66 217 GLY A CA 1
ATOM 1719 C C . GLY A 1 217 ? 0.163 5.191 -9.992 1 66 217 GLY A C 1
ATOM 1720 O O . GLY A 1 217 ? -0.873 4.754 -10.5 1 66 217 GLY A O 1
ATOM 1721 N N . GLY A 1 218 ? 1.14 4.336 -9.617 1 72.88 218 GLY A N 1
ATOM 1722 C CA . GLY A 1 218 ? 0.946 2.893 -9.602 1 72.88 218 GLY A CA 1
ATOM 1723 C C . GLY A 1 218 ? 1.075 2.258 -10.969 1 72.88 218 GLY A C 1
ATOM 1724 O O . GLY A 1 218 ? 0.908 1.045 -11.117 1 72.88 218 GLY A O 1
ATOM 1725 N N . ARG A 1 219 ? 1.382 3.076 -11.953 1 79 219 ARG A N 1
ATOM 1726 C CA . ARG A 1 219 ? 1.5 2.562 -13.312 1 79 219 ARG A CA 1
ATOM 1727 C C . ARG A 1 219 ? 2.936 2.146 -13.617 1 79 219 ARG A C 1
ATOM 1729 O O . ARG A 1 219 ? 3.879 2.686 -13.039 1 79 219 ARG A O 1
ATOM 1736 N N . PRO A 1 220 ? 3.053 1.135 -14.609 1 85.31 220 PRO A N 1
ATOM 1737 C CA . PRO A 1 220 ? 4.414 0.778 -15.023 1 85.31 220 PRO A CA 1
ATOM 1738 C C . PRO A 1 220 ? 5.164 1.948 -15.648 1 85.31 220 PRO A C 1
ATOM 1740 O O . PRO A 1 220 ? 4.566 2.75 -16.375 1 85.31 220 PRO A O 1
ATOM 1743 N N . VAL A 1 221 ? 6.402 2.109 -15.344 1 90.12 221 VAL A N 1
ATOM 1744 C CA . VAL A 1 221 ? 7.238 3.164 -15.906 1 90.12 221 VAL A CA 1
ATOM 1745 C C . VAL A 1 221 ? 8.453 2.545 -16.609 1 90.12 221 VAL A C 1
ATOM 1747 O O . VAL A 1 221 ? 8.969 1.519 -16.156 1 90.12 221 VAL A O 1
ATOM 1750 N N . SER A 1 222 ? 8.898 3.203 -17.688 1 93.25 222 SER A N 1
ATOM 1751 C CA . SER A 1 222 ? 10.078 2.756 -18.422 1 93.25 222 SER A CA 1
ATOM 1752 C C . SER A 1 222 ? 11.07 3.898 -18.625 1 93.25 222 SER A C 1
ATOM 1754 O O . SER A 1 222 ? 12.164 3.691 -19.156 1 93.25 222 SER A O 1
ATOM 1756 N N . ASP A 1 223 ? 10.664 5.066 -18.156 1 91.81 223 ASP A N 1
ATOM 1757 C CA . ASP A 1 223 ? 11.547 6.227 -18.25 1 91.81 223 ASP A CA 1
ATOM 1758 C C . ASP A 1 223 ? 12.797 6.027 -17.391 1 91.81 223 ASP A C 1
ATOM 1760 O O . ASP A 1 223 ? 12.703 5.703 -16.203 1 91.81 223 ASP A O 1
ATOM 1764 N N . PRO A 1 224 ? 13.984 6.238 -18.016 1 92.62 224 PRO A N 1
ATOM 1765 C CA . PRO A 1 224 ? 15.234 5.957 -17.312 1 92.62 224 PRO A CA 1
ATOM 1766 C C . PRO A 1 224 ? 15.367 6.738 -16.016 1 92.62 224 PRO A C 1
ATOM 1768 O O . PRO A 1 224 ? 15.953 6.242 -15.047 1 92.62 224 PRO A O 1
ATOM 1771 N N . ARG A 1 225 ? 14.953 7.957 -15.93 1 92.19 225 ARG A N 1
ATOM 1772 C CA . ARG A 1 225 ? 15.047 8.75 -14.711 1 92.19 225 ARG A CA 1
ATOM 1773 C C . ARG A 1 225 ? 14.195 8.148 -13.602 1 92.19 225 ARG A C 1
ATOM 1775 O O . ARG A 1 225 ? 14.633 8.062 -12.453 1 92.19 225 ARG A O 1
ATOM 1782 N N . GLN A 1 226 ? 13.008 7.738 -13.992 1 92.62 226 GLN A N 1
ATOM 1783 C CA . GLN A 1 226 ? 12.109 7.109 -13.023 1 92.62 226 GLN A CA 1
ATOM 1784 C C . GLN A 1 226 ? 12.641 5.754 -12.578 1 92.62 226 GLN A C 1
ATOM 1786 O O . GLN A 1 226 ? 12.57 5.41 -11.398 1 92.62 226 GLN A O 1
ATOM 1791 N N . LEU A 1 227 ? 13.164 5.059 -13.539 1 95.06 227 LEU A N 1
ATOM 1792 C CA . LEU A 1 227 ? 13.742 3.752 -13.227 1 95.06 227 LEU A CA 1
ATOM 1793 C C . LEU A 1 227 ? 14.922 3.891 -12.273 1 95.06 227 LEU A C 1
ATOM 1795 O O . LEU A 1 227 ? 15.086 3.08 -11.359 1 95.06 227 LEU A O 1
ATOM 1799 N N . ARG A 1 228 ? 15.742 4.875 -12.469 1 95.56 228 ARG A N 1
ATOM 1800 C CA . ARG A 1 228 ? 16.891 5.133 -11.602 1 95.56 228 ARG A CA 1
ATOM 1801 C C . ARG A 1 228 ? 16.438 5.355 -10.156 1 95.56 228 ARG A C 1
ATOM 1803 O O . ARG A 1 228 ? 17.078 4.867 -9.227 1 95.56 228 ARG A O 1
ATOM 1810 N N . ILE A 1 229 ? 15.375 6.094 -9.961 1 94.94 229 ILE A N 1
ATOM 1811 C CA . ILE A 1 229 ? 14.836 6.387 -8.641 1 94.94 229 ILE A CA 1
ATOM 1812 C C . ILE A 1 229 ? 14.383 5.09 -7.969 1 94.94 229 ILE A C 1
ATOM 1814 O O . ILE A 1 229 ? 14.719 4.832 -6.809 1 94.94 229 ILE A O 1
ATOM 1818 N N . LEU A 1 230 ? 13.633 4.266 -8.68 1 95.25 230 LEU A N 1
ATOM 1819 C CA . LEU A 1 230 ? 13.141 3.008 -8.125 1 95.25 230 LEU A CA 1
ATOM 1820 C C . LEU A 1 230 ? 14.297 2.074 -7.789 1 95.25 230 LEU A C 1
ATOM 1822 O O . LEU A 1 230 ? 14.273 1.402 -6.754 1 95.25 230 LEU A O 1
ATOM 1826 N N . GLU A 1 231 ? 15.281 2.072 -8.625 1 96.62 231 GLU A N 1
ATOM 1827 C CA . GLU A 1 231 ? 16.453 1.244 -8.367 1 96.62 231 GLU A CA 1
ATOM 1828 C C . GLU A 1 231 ? 17.203 1.716 -7.125 1 96.62 231 GLU A C 1
ATOM 1830 O O . GLU A 1 231 ? 17.656 0.9 -6.32 1 96.62 231 GLU A O 1
ATOM 1835 N N . LEU A 1 232 ? 17.328 2.986 -7.031 1 96.75 232 LEU A N 1
ATOM 1836 C CA . LEU A 1 232 ? 17.969 3.564 -5.855 1 96.75 232 LEU A CA 1
ATOM 1837 C C . LEU A 1 232 ? 17.234 3.164 -4.586 1 96.75 232 LEU A C 1
ATOM 1839 O O . LEU A 1 232 ? 17.844 2.688 -3.629 1 96.75 232 LEU A O 1
ATOM 1843 N N . ARG A 1 233 ? 15.969 3.355 -4.566 1 96.31 233 ARG A N 1
ATOM 1844 C CA . ARG A 1 233 ? 15.156 3.037 -3.396 1 96.31 233 ARG A CA 1
ATOM 1845 C C . ARG A 1 233 ? 15.227 1.552 -3.064 1 96.31 233 ARG A C 1
ATOM 1847 O O . ARG A 1 233 ? 15.43 1.178 -1.906 1 96.31 233 ARG A O 1
ATOM 1854 N N . TYR A 1 234 ? 15.078 0.76 -4.094 1 97.12 234 TYR A N 1
ATOM 1855 C CA . TYR A 1 234 ? 15.148 -0.679 -3.867 1 97.12 234 TYR A CA 1
ATOM 1856 C C . TYR A 1 234 ? 16.5 -1.075 -3.301 1 97.12 234 TYR A C 1
ATOM 1858 O O . TYR A 1 234 ? 16.594 -1.921 -2.406 1 97.12 234 TYR A O 1
ATOM 1866 N N . GLY A 1 235 ? 17.578 -0.5 -3.826 1 97.56 235 GLY A N 1
ATOM 1867 C CA . GLY A 1 235 ? 18.922 -0.767 -3.311 1 97.56 235 GLY A CA 1
ATOM 1868 C C . GLY A 1 235 ? 19.062 -0.423 -1.84 1 97.56 235 GLY A C 1
ATOM 1869 O O . GLY A 1 235 ? 19.656 -1.188 -1.076 1 97.56 235 GLY A O 1
ATOM 1870 N N . ILE A 1 236 ? 18.531 0.675 -1.438 1 97.12 236 ILE A N 1
ATOM 1871 C CA . ILE A 1 236 ? 18.609 1.096 -0.044 1 97.12 236 ILE A CA 1
ATOM 1872 C C . ILE A 1 236 ? 17.797 0.137 0.825 1 97.12 236 ILE A C 1
ATOM 1874 O O . ILE A 1 236 ? 18.234 -0.237 1.918 1 97.12 236 ILE A O 1
ATOM 1878 N N . ILE A 1 237 ? 16.641 -0.254 0.338 1 97 237 ILE A N 1
ATOM 1879 C CA . ILE A 1 237 ? 15.805 -1.203 1.054 1 97 237 ILE A CA 1
ATOM 1880 C C . ILE A 1 237 ? 16.562 -2.512 1.266 1 97 237 ILE A C 1
ATOM 1882 O O . ILE A 1 237 ? 16.578 -3.055 2.373 1 97 237 ILE A O 1
ATOM 1886 N N . ARG A 1 238 ? 17.219 -3.012 0.27 1 97.5 238 ARG A N 1
ATOM 1887 C CA . ARG A 1 238 ? 18 -4.242 0.385 1 97.5 238 ARG A CA 1
ATOM 1888 C C . ARG A 1 238 ? 19.125 -4.086 1.407 1 97.5 238 ARG A C 1
ATOM 1890 O O . ARG A 1 238 ? 19.406 -5.012 2.17 1 97.5 238 ARG A O 1
ATOM 1897 N N . ALA A 1 239 ? 19.703 -2.902 1.375 1 96.75 239 ALA A N 1
ATOM 1898 C CA . ALA A 1 239 ? 20.828 -2.652 2.266 1 96.75 239 ALA A CA 1
ATOM 1899 C C . ALA A 1 239 ? 20.391 -2.611 3.723 1 96.75 239 ALA A C 1
ATOM 1901 O O . ALA A 1 239 ? 21.172 -2.881 4.629 1 96.75 239 ALA A O 1
ATOM 1902 N N . ARG A 1 240 ? 19.188 -2.299 3.971 1 96 240 ARG A N 1
ATOM 1903 C CA . ARG A 1 240 ? 18.672 -2.145 5.328 1 96 240 ARG A CA 1
ATOM 1904 C C . ARG A 1 240 ? 18.016 -3.426 5.812 1 96 240 ARG A C 1
ATOM 1906 O O . ARG A 1 240 ? 17.797 -3.605 7.016 1 96 240 ARG A O 1
ATOM 1913 N N . ALA A 1 241 ? 17.609 -4.305 4.891 1 97.88 241 ALA A N 1
ATOM 1914 C CA . ALA A 1 241 ? 16.938 -5.559 5.227 1 97.88 241 ALA A CA 1
ATOM 1915 C C . ALA A 1 241 ? 17.906 -6.562 5.828 1 97.88 241 ALA A C 1
ATOM 1917 O O . ALA A 1 241 ? 19.125 -6.383 5.746 1 97.88 241 ALA A O 1
ATOM 1918 N N . LEU A 1 242 ? 17.359 -7.539 6.523 1 98.19 242 LEU A N 1
ATOM 1919 C CA . LEU A 1 242 ? 18.188 -8.641 7.012 1 98.19 242 LEU A CA 1
ATOM 1920 C C . LEU A 1 242 ? 18.922 -9.328 5.863 1 98.19 242 LEU A C 1
ATOM 1922 O O . LEU A 1 242 ? 18.391 -9.43 4.754 1 98.19 242 LEU A O 1
ATOM 1926 N N . THR A 1 243 ? 20.172 -9.852 6.117 1 97.44 243 THR A N 1
ATOM 1927 C CA . THR A 1 243 ? 20.859 -10.688 5.133 1 97.44 243 THR A CA 1
ATOM 1928 C C . THR A 1 243 ? 20.062 -11.969 4.871 1 97.44 243 THR A C 1
ATOM 1930 O O . THR A 1 243 ? 19.188 -12.336 5.656 1 97.44 243 THR A O 1
ATOM 1933 N N . PRO A 1 244 ? 20.328 -12.609 3.709 1 96.31 244 PRO A N 1
ATOM 1934 C CA . PRO A 1 244 ? 19.609 -13.859 3.436 1 96.31 244 PRO A CA 1
ATOM 1935 C C . PRO A 1 244 ? 19.766 -14.883 4.562 1 96.31 244 PRO A C 1
ATOM 1937 O O . PRO A 1 244 ? 18.797 -15.57 4.91 1 96.31 244 PRO A O 1
ATOM 1940 N N . GLY A 1 245 ? 20.938 -15.008 5.145 1 96.81 245 GLY A N 1
ATOM 1941 C CA . GLY A 1 245 ? 21.141 -15.898 6.277 1 96.81 245 GLY A CA 1
ATOM 1942 C C . GLY A 1 245 ? 20.312 -15.508 7.492 1 96.81 245 GLY A C 1
ATOM 1943 O O . GLY A 1 245 ? 19.672 -16.359 8.102 1 96.81 245 GLY A O 1
ATOM 1944 N N . GLU A 1 246 ? 20.344 -14.219 7.891 1 98.12 246 GLU A N 1
ATOM 1945 C CA . GLU A 1 246 ? 19.531 -13.711 8.992 1 98.12 246 GLU A CA 1
ATOM 1946 C C . GLU A 1 246 ? 18.047 -13.891 8.703 1 98.12 246 GLU A C 1
ATOM 1948 O O . GLU A 1 246 ? 17.25 -14.148 9.625 1 98.12 246 GLU A O 1
ATOM 1953 N N . THR A 1 247 ? 17.719 -13.703 7.465 1 98.44 247 THR A N 1
ATOM 1954 C CA . THR A 1 247 ? 16.328 -13.867 7.031 1 98.44 247 THR A CA 1
ATOM 1955 C C . THR A 1 247 ? 15.859 -15.297 7.289 1 98.44 247 THR A C 1
ATOM 1957 O O . THR A 1 247 ? 14.758 -15.508 7.805 1 98.44 247 THR A O 1
ATOM 1960 N N . ARG A 1 248 ? 16.656 -16.203 6.902 1 98.06 248 ARG A N 1
ATOM 1961 C CA . ARG A 1 248 ? 16.312 -17.609 7.156 1 98.06 248 ARG A CA 1
ATOM 1962 C C . ARG A 1 248 ? 16.047 -17.844 8.641 1 98.06 248 ARG A C 1
ATOM 1964 O O . ARG A 1 248 ? 15.031 -18.438 9.008 1 98.06 248 ARG A O 1
ATOM 1971 N N . THR A 1 249 ? 16.922 -17.344 9.484 1 98.44 249 THR A N 1
ATOM 1972 C CA . THR A 1 249 ? 16.781 -17.484 10.93 1 98.44 249 THR A CA 1
ATOM 1973 C C . THR A 1 249 ? 15.5 -16.797 11.414 1 98.44 249 THR A C 1
ATOM 1975 O O . THR A 1 249 ? 14.766 -17.344 12.234 1 98.44 249 THR A O 1
ATOM 1978 N N . PHE A 1 250 ? 15.281 -15.656 10.898 1 98.44 250 PHE A N 1
ATOM 1979 C CA . PHE A 1 250 ? 14.102 -14.883 11.281 1 98.44 250 PHE A CA 1
ATOM 1980 C C . PHE A 1 250 ? 12.828 -15.648 10.938 1 98.44 250 PHE A C 1
ATOM 1982 O O . PHE A 1 250 ? 11.914 -15.734 11.758 1 98.44 250 PHE A O 1
ATOM 1989 N N . ILE A 1 251 ? 12.75 -16.172 9.734 1 98.5 251 ILE A N 1
ATOM 1990 C CA . ILE A 1 251 ? 11.562 -16.891 9.297 1 98.5 251 ILE A CA 1
ATOM 1991 C C . ILE A 1 251 ? 11.367 -18.141 10.164 1 98.5 251 ILE A C 1
ATOM 1993 O O . ILE A 1 251 ? 10.242 -18.469 10.539 1 98.5 251 ILE A O 1
ATOM 1997 N N . GLU A 1 252 ? 12.398 -18.797 10.469 1 98.25 252 GLU A N 1
ATOM 1998 C CA . GLU A 1 252 ? 12.32 -19.969 11.352 1 98.25 252 GLU A CA 1
ATOM 1999 C C . GLU A 1 252 ? 11.797 -19.578 12.734 1 98.25 252 GLU A C 1
ATOM 2001 O O . GLU A 1 252 ? 11.023 -20.312 13.336 1 98.25 252 GLU A O 1
ATOM 2006 N N . GLU A 1 253 ? 12.211 -18.484 13.211 1 98 253 GLU A N 1
ATOM 2007 C CA . GLU A 1 253 ? 11.719 -17.984 14.484 1 98 253 GLU A CA 1
ATOM 2008 C C . GLU A 1 253 ? 10.219 -17.703 14.43 1 98 253 GLU A C 1
ATOM 2010 O O . GLU A 1 253 ? 9.477 -18.094 15.336 1 98 253 GLU A O 1
ATOM 2015 N N . VAL A 1 254 ? 9.852 -17.047 13.383 1 97.38 254 VAL A N 1
ATOM 2016 C CA . VAL A 1 254 ? 8.43 -16.766 13.219 1 97.38 254 VAL A CA 1
ATOM 2017 C C . VAL A 1 254 ? 7.648 -18.078 13.133 1 97.38 254 VAL A C 1
ATOM 2019 O O . VAL A 1 254 ? 6.559 -18.188 13.695 1 97.38 254 VAL A O 1
ATOM 2022 N N . LEU A 1 255 ? 8.188 -19 12.414 1 96.88 255 LEU A N 1
ATOM 2023 C CA . LEU A 1 255 ? 7.578 -20.328 12.305 1 96.88 255 LEU A CA 1
ATOM 2024 C C . LEU A 1 255 ? 7.398 -20.953 13.68 1 96.88 255 LEU A C 1
ATOM 2026 O O . LEU A 1 255 ? 6.371 -21.578 13.953 1 96.88 255 LEU A O 1
ATOM 2030 N N . GLY A 1 256 ? 8.328 -20.766 14.523 1 94.44 256 GLY A N 1
ATOM 2031 C CA . GLY A 1 256 ? 8.258 -21.312 15.875 1 94.44 256 GLY A CA 1
ATOM 2032 C C . GLY A 1 256 ? 7.211 -20.641 16.734 1 94.44 256 GLY A C 1
ATOM 2033 O O . GLY A 1 256 ? 6.699 -21.234 17.688 1 94.44 256 GLY A O 1
ATOM 2034 N N . GLU A 1 257 ? 6.918 -19.453 16.438 1 92.12 257 GLU A N 1
ATOM 2035 C CA . GLU A 1 257 ? 5.938 -18.672 17.188 1 92.12 257 GLU A CA 1
ATOM 2036 C C . GLU A 1 257 ? 4.52 -18.953 16.672 1 92.12 257 GLU A C 1
ATOM 2038 O O . GLU A 1 257 ? 3.543 -18.531 17.312 1 92.12 257 GLU A O 1
ATOM 2043 N N . THR A 1 258 ? 4.461 -19.484 15.5 1 85.06 258 THR A N 1
ATOM 2044 C CA . THR A 1 258 ? 3.18 -19.656 14.828 1 85.06 258 THR A CA 1
ATOM 2045 C C . THR A 1 258 ? 2.574 -21.016 15.141 1 85.06 258 THR A C 1
ATOM 2047 O O . THR A 1 258 ? 3.273 -22.031 15.125 1 85.06 258 THR A O 1
ATOM 2050 N N . MET B 1 1 ? -3.781 40.125 -7.438 1 61.66 1 MET B N 1
ATOM 2051 C CA . MET B 1 1 ? -4.961 40.219 -6.578 1 61.66 1 MET B CA 1
ATOM 2052 C C . MET B 1 1 ? -4.559 40.531 -5.137 1 61.66 1 MET B C 1
ATOM 2054 O O . MET B 1 1 ? -5.074 41.469 -4.535 1 61.66 1 MET B O 1
ATOM 2058 N N . VAL B 1 2 ? -3.475 39.969 -4.668 1 73.12 2 VAL B N 1
ATOM 2059 C CA . VAL B 1 2 ? -3.078 40.156 -3.279 1 73.12 2 VAL B CA 1
ATOM 2060 C C . VAL B 1 2 ? -2.553 41.594 -3.084 1 73.12 2 VAL B C 1
ATOM 2062 O O . VAL B 1 2 ? -2.908 42.25 -2.113 1 73.12 2 VAL B O 1
ATOM 2065 N N . GLY B 1 3 ? -1.863 42.031 -4.023 1 78.75 3 GLY B N 1
ATOM 2066 C CA . GLY B 1 3 ? -1.261 43.344 -3.945 1 78.75 3 GLY B CA 1
ATOM 2067 C C . GLY B 1 3 ? -2.283 44.469 -3.877 1 78.75 3 GLY B C 1
ATOM 2068 O O . GLY B 1 3 ? -2.16 45.375 -3.057 1 78.75 3 GLY B O 1
ATOM 2069 N N . HIS B 1 4 ? -3.33 44.312 -4.691 1 80.69 4 HIS B N 1
ATOM 2070 C CA . HIS B 1 4 ? -4.383 45.312 -4.738 1 80.69 4 HIS B CA 1
ATOM 2071 C C . HIS B 1 4 ? -5.137 45.375 -3.416 1 80.69 4 HIS B C 1
ATOM 2073 O O . HIS B 1 4 ? -5.453 46.469 -2.932 1 80.69 4 HIS B O 1
ATOM 2079 N N . GLN B 1 5 ? -5.395 44.281 -2.865 1 80.19 5 GLN B N 1
ATOM 2080 C CA . GLN B 1 5 ? -6.129 44.25 -1.606 1 80.19 5 GLN B CA 1
ATOM 2081 C C . GLN B 1 5 ? -5.309 44.844 -0.468 1 80.19 5 GLN B C 1
ATOM 2083 O O . GLN B 1 5 ? -5.855 45.5 0.418 1 80.19 5 GLN B O 1
ATOM 2088 N N . LEU B 1 6 ? -4.051 44.625 -0.5 1 85.31 6 LEU B N 1
ATOM 2089 C CA . LEU B 1 6 ? -3.176 45.188 0.514 1 85.31 6 LEU B CA 1
ATOM 2090 C C . LEU B 1 6 ? -3.15 46.719 0.405 1 85.31 6 LEU B C 1
ATOM 2092 O O . LEU B 1 6 ? -3.172 47.406 1.421 1 85.31 6 LEU B O 1
ATOM 2096 N N . ARG B 1 7 ? -3.195 47.188 -0.8 1 87.62 7 ARG B N 1
ATOM 2097 C CA . ARG B 1 7 ? -3.252 48.625 -1.046 1 87.62 7 ARG B CA 1
ATOM 2098 C C . ARG B 1 7 ? -4.535 49.219 -0.482 1 87.62 7 ARG B C 1
ATOM 2100 O O . ARG B 1 7 ? -4.496 50.25 0.188 1 87.62 7 ARG B O 1
ATOM 2107 N N . LEU B 1 8 ? -5.613 48.531 -0.756 1 84.75 8 LEU B N 1
ATOM 2108 C CA . LEU B 1 8 ? -6.91 49 -0.288 1 84.75 8 LEU B CA 1
ATOM 2109 C C . LEU B 1 8 ? -6.941 49.094 1.234 1 84.75 8 LEU B C 1
ATOM 2111 O O . LEU B 1 8 ? -7.48 50.062 1.795 1 84.75 8 LEU B O 1
ATOM 2115 N N . ARG B 1 9 ? -6.379 48.188 1.852 1 85.38 9 ARG B N 1
ATOM 2116 C CA . ARG B 1 9 ? -6.383 48.156 3.311 1 85.38 9 ARG B CA 1
ATOM 2117 C C . ARG B 1 9 ? -5.48 49.25 3.875 1 85.38 9 ARG B C 1
ATOM 2119 O O . ARG B 1 9 ? -5.809 49.875 4.887 1 85.38 9 ARG B O 1
ATOM 2126 N N . ARG B 1 10 ? -4.348 49.375 3.289 1 89.38 10 ARG B N 1
ATOM 2127 C CA . ARG B 1 10 ? -3.475 50.469 3.68 1 89.38 10 ARG B CA 1
ATOM 2128 C C . ARG B 1 10 ? -4.188 51.812 3.547 1 89.38 10 ARG B C 1
ATOM 2130 O O . ARG B 1 10 ? -4.137 52.656 4.457 1 89.38 10 ARG B O 1
ATOM 2137 N N . GLU B 1 11 ? -4.941 52 2.443 1 89.94 11 GLU B N 1
ATOM 2138 C CA . GLU B 1 11 ? -5.656 53.219 2.174 1 89.94 11 GLU B CA 1
ATOM 2139 C C . GLU B 1 11 ? -6.809 53.438 3.156 1 89.94 11 GLU B C 1
ATOM 2141 O O . GLU B 1 11 ? -7.062 54.531 3.607 1 89.94 11 GLU B O 1
ATOM 2146 N N . THR B 1 12 ? -7.465 52.406 3.42 1 86.31 12 THR B N 1
ATOM 2147 C CA . THR B 1 12 ? -8.57 52.469 4.367 1 86.31 12 THR B CA 1
ATOM 2148 C C . THR B 1 12 ? -8.07 52.875 5.754 1 86.31 12 THR B C 1
ATOM 2150 O O . THR B 1 12 ? -8.773 53.562 6.492 1 86.31 12 THR B O 1
ATOM 2153 N N . ALA B 1 13 ? -6.914 52.438 6.102 1 87.31 13 ALA B N 1
ATOM 2154 C CA . ALA B 1 13 ? -6.305 52.781 7.383 1 87.31 13 ALA B CA 1
ATOM 2155 C C . ALA B 1 13 ? -5.75 54.188 7.363 1 87.31 13 ALA B C 1
ATOM 2157 O O . ALA B 1 13 ? -5.258 54.688 8.383 1 87.31 13 ALA B O 1
ATOM 2158 N N . GLY B 1 14 ? -5.781 54.812 6.102 1 89.69 14 GLY B N 1
ATOM 2159 C CA . GLY B 1 14 ? -5.367 56.188 5.953 1 89.69 14 GLY B CA 1
ATOM 2160 C C . GLY B 1 14 ? -3.861 56.344 5.883 1 89.69 14 GLY B C 1
ATOM 2161 O O . GLY B 1 14 ? -3.338 57.438 6.164 1 89.69 14 GLY B O 1
ATOM 2162 N N . MET B 1 15 ? -3.152 55.312 5.613 1 92.38 15 MET B N 1
ATOM 2163 C CA . MET B 1 15 ? -1.694 55.375 5.641 1 92.38 15 MET B CA 1
ATOM 2164 C C . MET B 1 15 ? -1.136 55.625 4.242 1 92.38 15 MET B C 1
ATOM 2166 O O . MET B 1 15 ? -1.6 55.031 3.271 1 92.38 15 MET B O 1
ATOM 2170 N N . ARG B 1 16 ? -0.245 56.562 4.16 1 94.06 16 ARG B N 1
ATOM 2171 C CA . ARG B 1 16 ? 0.512 56.75 2.926 1 94.06 16 ARG B CA 1
ATOM 2172 C C . ARG B 1 16 ? 1.553 55.625 2.766 1 94.06 16 ARG B C 1
ATOM 2174 O O . ARG B 1 16 ? 1.88 54.938 3.729 1 94.06 16 ARG B O 1
ATOM 2181 N N . VAL B 1 17 ? 2.033 55.406 1.543 1 94.19 17 VAL B N 1
ATOM 2182 C CA . VAL B 1 17 ? 2.967 54.312 1.239 1 94.19 17 VAL B CA 1
ATOM 2183 C C . VAL B 1 17 ? 4.207 54.438 2.119 1 94.19 17 VAL B C 1
ATOM 2185 O O . VAL B 1 17 ? 4.684 53.469 2.678 1 94.19 17 VAL B O 1
ATOM 2188 N N . ALA B 1 18 ? 4.699 55.719 2.246 1 93.56 18 ALA B N 1
ATOM 2189 C CA . ALA B 1 18 ? 5.914 55.969 3.023 1 93.56 18 ALA B CA 1
ATOM 2190 C C . ALA B 1 18 ? 5.699 55.625 4.496 1 93.56 18 ALA B C 1
ATOM 2192 O O . ALA B 1 18 ? 6.543 54.969 5.117 1 93.56 18 ALA B O 1
ATOM 2193 N N . GLU B 1 19 ? 4.559 56.031 5.012 1 93.69 19 GLU B N 1
ATOM 2194 C CA . GLU B 1 19 ? 4.211 55.781 6.406 1 93.69 19 GLU B CA 1
ATOM 2195 C C . GLU B 1 19 ? 4.008 54.281 6.648 1 93.69 19 GLU B C 1
ATOM 2197 O O . GLU B 1 19 ? 4.457 53.75 7.664 1 93.69 19 GLU B O 1
ATOM 2202 N N . PHE B 1 20 ? 3.312 53.656 5.773 1 93.75 20 PHE B N 1
ATOM 2203 C CA . PHE B 1 20 ? 3.035 52.219 5.844 1 93.75 20 PHE B CA 1
ATOM 2204 C C . PHE B 1 20 ? 4.328 51.438 5.781 1 93.75 20 PHE B C 1
ATOM 2206 O O . PHE B 1 20 ? 4.535 50.5 6.586 1 93.75 20 PHE B O 1
ATOM 2213 N N . ALA B 1 21 ? 5.188 51.688 4.867 1 94.06 21 ALA B N 1
ATOM 2214 C CA . ALA B 1 21 ? 6.465 51 4.699 1 94.06 21 ALA B CA 1
ATOM 2215 C C . ALA B 1 21 ? 7.301 51.062 5.977 1 94.06 21 ALA B C 1
ATOM 2217 O O . ALA B 1 21 ? 7.832 50.062 6.434 1 94.06 21 ALA B O 1
ATOM 2218 N N . ALA B 1 22 ? 7.328 52.312 6.516 1 93.25 22 ALA B N 1
ATOM 2219 C CA . ALA B 1 22 ? 8.062 52.5 7.766 1 93.25 22 ALA B CA 1
ATOM 2220 C C . ALA B 1 22 ? 7.441 51.688 8.898 1 93.25 22 ALA B C 1
ATOM 2222 O O . ALA B 1 22 ? 8.156 51.094 9.703 1 93.25 22 ALA B O 1
ATOM 2223 N N . ALA B 1 23 ? 6.125 51.656 8.898 1 92.88 23 ALA B N 1
ATOM 2224 C CA . ALA B 1 23 ? 5.398 50.969 9.977 1 92.88 23 ALA B CA 1
ATOM 2225 C C . ALA B 1 23 ? 5.609 49.469 9.914 1 92.88 23 ALA B C 1
ATOM 2227 O O . ALA B 1 23 ? 5.695 48.781 10.945 1 92.88 23 ALA B O 1
ATOM 2228 N N . ILE B 1 24 ? 5.664 48.906 8.68 1 91.12 24 ILE B N 1
ATOM 2229 C CA . ILE B 1 24 ? 5.758 47.469 8.57 1 91.12 24 ILE B CA 1
ATOM 2230 C C . ILE B 1 24 ? 7.223 47.062 8.414 1 91.12 24 ILE B C 1
ATOM 2232 O O . ILE B 1 24 ? 7.535 45.875 8.359 1 91.12 24 ILE B O 1
ATOM 2236 N N . GLY B 1 25 ? 8.102 48.062 8.289 1 91.69 25 GLY B N 1
ATOM 2237 C CA . GLY B 1 25 ? 9.539 47.812 8.305 1 91.69 25 GLY B CA 1
ATOM 2238 C C . GLY B 1 25 ? 10.086 47.438 6.941 1 91.69 25 GLY B C 1
ATOM 2239 O O . GLY B 1 25 ? 10.992 46.594 6.84 1 91.69 25 GLY B O 1
ATOM 2240 N N . TYR B 1 26 ? 9.508 47.781 5.949 1 92.44 26 TYR B N 1
ATOM 2241 C CA . TYR B 1 26 ? 9.977 47.5 4.598 1 92.44 26 TYR B CA 1
ATOM 2242 C C . TYR B 1 26 ? 10.18 48.781 3.805 1 92.44 26 TYR B C 1
ATOM 2244 O O . TYR B 1 26 ? 9.766 49.875 4.246 1 92.44 26 TYR B O 1
ATOM 2252 N N . GLY B 1 27 ? 10.914 48.688 2.719 1 92.12 27 GLY B N 1
ATOM 2253 C CA . GLY B 1 27 ? 11.117 49.844 1.854 1 92.12 27 GLY B CA 1
ATOM 2254 C C . GLY B 1 27 ? 9.898 50.188 1.013 1 92.12 27 GLY B C 1
ATOM 2255 O O . GLY B 1 27 ? 9.078 49.312 0.718 1 92.12 27 GLY B O 1
ATOM 2256 N N . GLU B 1 28 ? 9.812 51.5 0.751 1 93.69 28 GLU B N 1
ATOM 2257 C CA . GLU B 1 28 ? 8.703 51.969 -0.069 1 93.69 28 GLU B CA 1
ATOM 2258 C C . GLU B 1 28 ? 8.656 51.25 -1.41 1 93.69 28 GLU B C 1
ATOM 2260 O O . GLU B 1 28 ? 7.578 50.906 -1.906 1 93.69 28 GLU B O 1
ATOM 2265 N N . ASP B 1 29 ? 9.75 50.938 -1.876 1 91.94 29 ASP B N 1
ATOM 2266 C CA . ASP B 1 29 ? 9.82 50.281 -3.176 1 91.94 29 ASP B CA 1
ATOM 2267 C C . ASP B 1 29 ? 9.172 48.906 -3.125 1 91.94 29 ASP B C 1
ATOM 2269 O O . ASP B 1 29 ? 8.406 48.531 -4.023 1 91.94 29 ASP B O 1
ATOM 2273 N N . LEU B 1 30 ? 9.492 48.188 -2.133 1 92.56 30 LEU B N 1
ATOM 2274 C CA . LEU B 1 30 ? 8.922 46.844 -1.984 1 92.56 30 LEU B CA 1
ATOM 2275 C C . LEU B 1 30 ? 7.41 46.938 -1.807 1 92.56 30 LEU B C 1
ATOM 2277 O O . LEU B 1 30 ? 6.672 46.125 -2.398 1 92.56 30 LEU B O 1
ATOM 2281 N N . VAL B 1 31 ? 6.98 47.844 -0.947 1 93.5 31 VAL B N 1
ATOM 2282 C CA . VAL B 1 31 ? 5.551 48.031 -0.699 1 93.5 31 VAL B CA 1
ATOM 2283 C C . VAL B 1 31 ? 4.828 48.312 -2.012 1 93.5 31 VAL B C 1
ATOM 2285 O O . VAL B 1 31 ? 3.793 47.688 -2.303 1 93.5 31 VAL B O 1
ATOM 2288 N N . ARG B 1 32 ? 5.352 49.125 -2.85 1 92 32 ARG B N 1
ATOM 2289 C CA . ARG B 1 32 ? 4.734 49.5 -4.125 1 92 32 ARG B CA 1
ATOM 2290 C C . ARG B 1 32 ? 4.715 48.281 -5.07 1 92 32 ARG B C 1
ATOM 2292 O O . ARG B 1 32 ? 3.723 48.062 -5.766 1 92 32 ARG B O 1
ATOM 2299 N N . LYS B 1 33 ? 5.832 47.531 -5.113 1 90.62 33 LYS B N 1
ATOM 2300 C CA . LYS B 1 33 ? 5.902 46.344 -5.973 1 90.62 33 LYS B CA 1
ATOM 2301 C C . LYS B 1 33 ? 4.863 45.312 -5.57 1 90.62 33 LYS B C 1
ATOM 2303 O O . LYS B 1 33 ? 4.23 44.688 -6.426 1 90.62 33 LYS B O 1
ATOM 2308 N N . VAL B 1 34 ? 4.711 45.094 -4.25 1 88.56 34 VAL B N 1
ATOM 2309 C CA . VAL B 1 34 ? 3.738 44.156 -3.732 1 88.56 34 VAL B CA 1
ATOM 2310 C C . VAL B 1 34 ? 2.324 44.625 -4.078 1 88.56 34 VAL B C 1
ATOM 2312 O O . VAL B 1 34 ? 1.51 43.844 -4.574 1 88.56 34 VAL B O 1
ATOM 2315 N N . GLU B 1 35 ? 2.072 45.938 -3.855 1 90.06 35 GLU B N 1
ATOM 2316 C CA . GLU B 1 35 ? 0.724 46.469 -4.039 1 90.06 35 GLU B CA 1
ATOM 2317 C C . GLU B 1 35 ? 0.333 46.469 -5.512 1 90.06 35 GLU B C 1
ATOM 2319 O O . GLU B 1 35 ? -0.85 46.375 -5.848 1 90.06 35 GLU B O 1
ATOM 2324 N N . ARG B 1 36 ? 1.332 46.531 -6.348 1 86.69 36 ARG B N 1
ATOM 2325 C CA . ARG B 1 36 ? 1.025 46.5 -7.773 1 86.69 36 ARG B CA 1
ATOM 2326 C C . ARG B 1 36 ? 1.05 45.094 -8.328 1 86.69 36 ARG B C 1
ATOM 2328 O O . ARG B 1 36 ? 0.829 44.875 -9.523 1 86.69 36 ARG B O 1
ATOM 2335 N N . GLY B 1 37 ? 1.349 44.188 -7.508 1 79.94 37 GLY B N 1
ATOM 2336 C CA . GLY B 1 37 ? 1.305 42.781 -7.898 1 79.94 37 GLY B CA 1
ATOM 2337 C C . GLY B 1 37 ? 2.592 42.281 -8.539 1 79.94 37 GLY B C 1
ATOM 2338 O O . GLY B 1 37 ? 2.654 41.188 -9.055 1 79.94 37 GLY B O 1
ATOM 2339 N N . ALA B 1 38 ? 3.643 43.094 -8.547 1 77.25 38 ALA B N 1
ATOM 2340 C CA . ALA B 1 38 ? 4.902 42.75 -9.203 1 77.25 38 ALA B CA 1
ATOM 2341 C C . ALA B 1 38 ? 5.738 41.844 -8.328 1 77.25 38 ALA B C 1
ATOM 2343 O O . ALA B 1 38 ? 6.652 41.156 -8.812 1 77.25 38 ALA B O 1
ATOM 2344 N N . ARG B 1 39 ? 5.547 41.812 -7.105 1 79.44 39 ARG B N 1
ATOM 2345 C CA . ARG B 1 39 ? 6.238 40.938 -6.156 1 79.44 39 ARG B CA 1
ATOM 2346 C C . ARG B 1 39 ? 5.25 40.281 -5.195 1 79.44 39 ARG B C 1
ATOM 2348 O O . ARG B 1 39 ? 4.359 40.938 -4.664 1 79.44 39 ARG B O 1
ATOM 2355 N N . ILE B 1 40 ? 5.328 39 -5.035 1 75.75 40 ILE B N 1
ATOM 2356 C CA . ILE B 1 40 ? 4.512 38.281 -4.059 1 75.75 40 ILE B CA 1
ATOM 2357 C C . ILE B 1 40 ? 5.098 38.438 -2.662 1 75.75 40 ILE B C 1
ATOM 2359 O O . ILE B 1 40 ? 6.273 38.156 -2.432 1 75.75 40 ILE B O 1
ATOM 2363 N N . PRO B 1 41 ? 4.27 39.031 -1.816 1 79.25 41 PRO B N 1
ATOM 2364 C CA . PRO B 1 41 ? 4.82 39.25 -0.476 1 79.25 41 PRO B CA 1
ATOM 2365 C C . PRO B 1 41 ? 5.094 37.969 0.266 1 79.25 41 PRO B C 1
ATOM 2367 O O . PRO B 1 41 ? 4.375 36.969 0.072 1 79.25 41 PRO B O 1
ATOM 2370 N N . ARG B 1 42 ? 6.098 37.938 1.072 1 77 42 ARG B N 1
ATOM 2371 C CA . ARG B 1 42 ? 6.406 36.844 1.976 1 77 42 ARG B CA 1
ATOM 2372 C C . ARG B 1 42 ? 5.449 36.844 3.164 1 77 42 ARG B C 1
ATOM 2374 O O . ARG B 1 42 ? 4.863 37.844 3.51 1 77 42 ARG B O 1
ATOM 2381 N N . PRO B 1 43 ? 5.34 35.719 3.717 1 73.81 43 PRO B N 1
ATOM 2382 C CA . PRO B 1 43 ? 4.43 35.625 4.859 1 73.81 43 PRO B CA 1
ATOM 2383 C C . PRO B 1 43 ? 4.758 36.625 5.961 1 73.81 43 PRO B C 1
ATOM 2385 O O . PRO B 1 43 ? 3.852 37.188 6.586 1 73.81 43 PRO B O 1
ATOM 2388 N N . GLU B 1 44 ? 5.961 36.875 6.184 1 78.88 44 GLU B N 1
ATOM 2389 C CA . GLU B 1 44 ? 6.367 37.844 7.211 1 78.88 44 GLU B CA 1
ATOM 2390 C C . GLU B 1 44 ? 5.844 39.25 6.902 1 78.88 44 GLU B C 1
ATOM 2392 O O . GLU B 1 44 ? 5.461 39.969 7.809 1 78.88 44 GLU B O 1
ATOM 2397 N N . TYR B 1 45 ? 5.867 39.594 5.613 1 82.44 45 TYR B N 1
ATOM 2398 C CA . TYR B 1 45 ? 5.309 40.844 5.16 1 82.44 45 TYR B CA 1
ATOM 2399 C C . TYR B 1 45 ? 3.838 40.969 5.551 1 82.44 45 TYR B C 1
ATOM 2401 O O . TYR B 1 45 ? 3.414 42 6.098 1 82.44 45 TYR B O 1
ATOM 2409 N N . LEU B 1 46 ? 3.135 39.875 5.395 1 83.12 46 LEU B N 1
ATOM 2410 C CA . LEU B 1 46 ? 1.704 39.875 5.684 1 83.12 46 LEU B CA 1
ATOM 2411 C C . LEU B 1 46 ? 1.45 39.938 7.184 1 83.12 46 LEU B C 1
ATOM 2413 O O . LEU B 1 46 ? 0.5 40.594 7.629 1 83.12 46 LEU B O 1
ATOM 2417 N N . ASP B 1 47 ? 2.307 39.375 7.914 1 81.38 47 ASP B N 1
ATOM 2418 C CA . ASP B 1 47 ? 2.201 39.469 9.367 1 81.38 47 ASP B CA 1
ATOM 2419 C C . ASP B 1 47 ? 2.322 40.906 9.844 1 81.38 47 ASP B C 1
ATOM 2421 O O . ASP B 1 47 ? 1.554 41.344 10.695 1 81.38 47 ASP B O 1
ATOM 2425 N N . ARG B 1 48 ? 3.238 41.594 9.359 1 85 48 ARG B N 1
ATOM 2426 C CA . ARG B 1 48 ? 3.469 43 9.734 1 85 48 ARG B CA 1
ATOM 2427 C C . ARG B 1 48 ? 2.303 43.875 9.305 1 85 48 ARG B C 1
ATOM 2429 O O . ARG B 1 48 ? 1.915 44.812 10.031 1 85 48 ARG B O 1
ATOM 2436 N N . VAL B 1 49 ? 1.789 43.531 8.18 1 85.81 49 VAL B N 1
ATOM 2437 C CA . VAL B 1 49 ? 0.643 44.281 7.688 1 85.81 49 VAL B CA 1
ATOM 2438 C C . VAL B 1 49 ? -0.528 44.125 8.656 1 85.81 49 VAL B C 1
ATOM 2440 O O . VAL B 1 49 ? -1.2 45.125 8.984 1 85.81 49 VAL B O 1
ATOM 2443 N N . GLU B 1 50 ? -0.741 42.906 9.055 1 81.88 50 GLU B N 1
ATOM 2444 C CA . GLU B 1 50 ? -1.834 42.625 9.984 1 81.88 50 GLU B CA 1
ATOM 2445 C C . GLU B 1 50 ? -1.67 43.406 11.273 1 81.88 50 GLU B C 1
ATOM 2447 O O . GLU B 1 50 ? -2.652 43.906 11.844 1 81.88 50 GLU B O 1
ATOM 2452 N N . GLU B 1 51 ? -0.515 43.594 11.688 1 83.88 51 GLU B N 1
ATOM 2453 C CA . GLU B 1 51 ? -0.208 44.312 12.922 1 83.88 51 GLU B CA 1
ATOM 2454 C C . GLU B 1 51 ? -0.469 45.812 12.773 1 83.88 51 GLU B C 1
ATOM 2456 O O . GLU B 1 51 ? -0.833 46.469 13.742 1 83.88 51 GLU B O 1
ATOM 2461 N N . VAL B 1 52 ? -0.282 46.281 11.664 1 86.06 52 VAL B N 1
ATOM 2462 C CA . VAL B 1 52 ? -0.283 47.719 11.461 1 86.06 52 VAL B CA 1
ATOM 2463 C C . VAL B 1 52 ? -1.667 48.188 11.008 1 86.06 52 VAL B C 1
ATOM 2465 O O . VAL B 1 52 ? -2.123 49.25 11.383 1 86.06 52 VAL B O 1
ATOM 2468 N N . VAL B 1 53 ? -2.248 47.344 10.148 1 80 53 VAL B N 1
ATOM 2469 C CA . VAL B 1 53 ? -3.551 47.719 9.617 1 80 53 VAL B CA 1
ATOM 2470 C C . VAL B 1 53 ? -4.613 46.719 10.094 1 80 53 VAL B C 1
ATOM 2472 O O . VAL B 1 53 ? -4.359 45.531 10.188 1 80 53 VAL B O 1
ATOM 2475 N N . ASP B 1 54 ? -5.648 47.156 10.75 1 73.06 54 ASP B N 1
ATOM 2476 C CA . ASP B 1 54 ? -6.781 46.312 11.086 1 73.06 54 ASP B CA 1
ATOM 2477 C C . ASP B 1 54 ? -7.457 45.75 9.828 1 73.06 54 ASP B C 1
ATOM 2479 O O . ASP B 1 54 ? -8.266 46.469 9.203 1 73.06 54 ASP B O 1
ATOM 2483 N N . ALA B 1 55 ? -6.98 44.688 9.469 1 70.31 55 ALA B N 1
ATOM 2484 C CA . ALA B 1 55 ? -7.438 44.188 8.172 1 70.31 55 ALA B CA 1
ATOM 2485 C C . ALA B 1 55 ? -8.609 43.219 8.336 1 70.31 55 ALA B C 1
ATOM 2487 O O . ALA B 1 55 ? -9.023 42.562 7.375 1 70.31 55 ALA B O 1
ATOM 2488 N N . GLY B 1 56 ? -9.195 43.219 9.453 1 68.69 56 GLY B N 1
ATOM 2489 C CA . GLY B 1 56 ? -10.406 42.438 9.664 1 68.69 56 GLY B CA 1
ATOM 2490 C C . GLY B 1 56 ? -10.266 40.969 9.273 1 68.69 56 GLY B C 1
ATOM 2491 O O . GLY B 1 56 ? -11.203 40.375 8.727 1 68.69 56 GLY B O 1
ATOM 2492 N N . GLY B 1 57 ? -9.156 40.438 9.32 1 70.88 57 GLY B N 1
ATOM 2493 C CA . GLY B 1 57 ? -8.969 39.031 9.016 1 70.88 57 GLY B CA 1
ATOM 2494 C C . GLY B 1 57 ? -8.547 38.812 7.578 1 70.88 57 GLY B C 1
ATOM 2495 O O . GLY B 1 57 ? -8.219 37.656 7.207 1 70.88 57 GLY B O 1
ATOM 2496 N N . PHE B 1 58 ? -8.562 39.875 6.801 1 70.12 58 PHE B N 1
ATOM 2497 C CA . PHE B 1 58 ? -8.234 39.719 5.387 1 70.12 58 PHE B CA 1
ATOM 2498 C C . PHE B 1 58 ? -6.801 39.219 5.215 1 70.12 58 PHE B C 1
ATOM 2500 O O . PHE B 1 58 ? -6.551 38.281 4.434 1 70.12 58 PHE B O 1
ATOM 2507 N N . VAL B 1 59 ? -5.906 39.781 5.934 1 73.31 59 VAL B N 1
ATOM 2508 C CA . VAL B 1 59 ? -4.496 39.406 5.805 1 73.31 59 VAL B CA 1
ATOM 2509 C C . VAL B 1 59 ? -4.285 37.969 6.227 1 73.31 59 VAL B C 1
ATOM 2511 O O . VAL B 1 59 ? -3.545 37.219 5.57 1 73.31 59 VAL B O 1
ATOM 2514 N N . SER B 1 60 ? -4.984 37.656 7.207 1 71.69 60 SER B N 1
ATOM 2515 C CA . SER B 1 60 ? -4.906 36.25 7.645 1 71.69 60 SER B CA 1
ATOM 2516 C C . SER B 1 60 ? -5.438 35.312 6.574 1 71.69 60 SER B C 1
ATOM 2518 O O . SER B 1 60 ? -4.855 34.25 6.328 1 71.69 60 SER B O 1
ATOM 2520 N N . ALA B 1 61 ? -6.445 35.781 6.02 1 70.12 61 ALA B N 1
ATOM 2521 C CA . ALA B 1 61 ? -7.023 34.969 4.945 1 70.12 61 ALA B CA 1
ATOM 2522 C C . ALA B 1 61 ? -6.082 34.906 3.746 1 70.12 61 ALA B C 1
ATOM 2524 O O . ALA B 1 61 ? -5.918 33.844 3.143 1 70.12 61 ALA B O 1
ATOM 2525 N N . MET B 1 62 ? -5.496 35.938 3.496 1 68.38 62 MET B N 1
ATOM 2526 C CA . MET B 1 62 ? -4.559 36 2.375 1 68.38 62 MET B CA 1
ATOM 2527 C C . MET B 1 62 ? -3.318 35.156 2.662 1 68.38 62 MET B C 1
ATOM 2529 O O . MET B 1 62 ? -2.82 34.469 1.779 1 68.38 62 MET B O 1
ATOM 2533 N N . LYS B 1 63 ? -2.883 35.281 3.834 1 69.75 63 LYS B N 1
ATOM 2534 C CA . LYS B 1 63 ? -1.743 34.469 4.273 1 69.75 63 LYS B CA 1
ATOM 2535 C C . LYS B 1 63 ? -2.029 32.969 4.125 1 69.75 63 LYS B C 1
ATOM 2537 O O . LYS B 1 63 ? -1.177 32.219 3.658 1 69.75 63 LYS B O 1
ATOM 2542 N N . LYS B 1 64 ? -3.174 32.719 4.488 1 67.88 64 LYS B N 1
ATOM 2543 C CA . LYS B 1 64 ? -3.59 31.328 4.348 1 67.88 64 LYS B CA 1
ATOM 2544 C C . LYS B 1 64 ? -3.607 30.906 2.885 1 67.88 64 LYS B C 1
ATOM 2546 O O . LYS B 1 64 ? -3.113 29.828 2.539 1 67.88 64 LYS B O 1
ATOM 2551 N N . GLU B 1 65 ? -4.184 31.797 2.135 1 65.06 65 GLU B N 1
ATOM 2552 C CA . GLU B 1 65 ? -4.254 31.5 0.707 1 65.06 65 GLU B CA 1
ATOM 2553 C C . GLU B 1 65 ? -2.859 31.391 0.098 1 65.06 65 GLU B C 1
ATOM 2555 O O . GLU B 1 65 ? -2.604 30.5 -0.72 1 65.06 65 GLU B O 1
ATOM 2560 N N . MET B 1 66 ? -2.082 32.312 0.467 1 64.62 66 MET B N 1
ATOM 2561 C CA . MET B 1 66 ? -0.713 32.312 -0.04 1 64.62 66 MET B CA 1
ATOM 2562 C C . MET B 1 66 ? 0.032 31.062 0.43 1 64.62 66 MET B C 1
ATOM 2564 O O . MET B 1 66 ? 0.802 30.469 -0.328 1 64.62 66 MET B O 1
ATOM 2568 N N . ARG B 1 67 ? -0.254 30.734 1.672 1 62.75 67 ARG B N 1
ATOM 2569 C CA . ARG B 1 67 ? 0.343 29.531 2.209 1 62.75 67 ARG B CA 1
ATOM 2570 C C . ARG B 1 67 ? -0.138 28.297 1.445 1 62.75 67 ARG B C 1
ATOM 2572 O O . ARG B 1 67 ? 0.658 27.422 1.11 1 62.75 67 ARG B O 1
ATOM 2579 N N . GLU B 1 68 ? -1.367 28.359 1.238 1 64.31 68 GLU B N 1
ATOM 2580 C CA . GLU B 1 68 ? -1.949 27.234 0.521 1 64.31 68 GLU B CA 1
ATOM 2581 C C . GLU B 1 68 ? -1.429 27.156 -0.912 1 64.31 68 GLU B C 1
ATOM 2583 O O . GLU B 1 68 ? -1.27 26.062 -1.467 1 64.31 68 GLU B O 1
ATOM 2588 N N . ALA B 1 69 ? -1.265 28.344 -1.373 1 62.19 69 ALA B N 1
ATOM 2589 C CA . ALA B 1 69 ? -0.739 28.406 -2.734 1 62.19 69 ALA B CA 1
ATOM 2590 C C . ALA B 1 69 ? 0.658 27.797 -2.811 1 62.19 69 ALA B C 1
ATOM 2592 O O . ALA B 1 69 ? 1.1 27.359 -3.881 1 62.19 69 ALA B O 1
ATOM 2593 N N . ARG B 1 70 ? 1.178 27.641 -1.679 1 67.88 70 ARG B N 1
ATOM 2594 C CA . ARG B 1 70 ? 2.543 27.125 -1.641 1 67.88 70 ARG B CA 1
ATOM 2595 C C . ARG B 1 70 ? 2.555 25.594 -1.585 1 67.88 70 ARG B C 1
ATOM 2597 O O . ARG B 1 70 ? 3.574 24.969 -1.871 1 67.88 70 ARG B O 1
ATOM 2604 N N . TYR B 1 71 ? 1.331 25.125 -1.468 1 74.56 71 TYR B N 1
ATOM 2605 C CA . TYR B 1 71 ? 1.305 23.672 -1.334 1 74.56 71 TYR B CA 1
ATOM 2606 C C . TYR B 1 71 ? 1.107 23 -2.688 1 74.56 71 TYR B C 1
ATOM 2608 O O . TYR B 1 71 ? 0.498 23.578 -3.592 1 74.56 71 TYR B O 1
ATOM 2616 N N . PRO B 1 72 ? 1.609 21.75 -2.787 1 75.25 72 PRO B N 1
ATOM 2617 C CA . PRO B 1 72 ? 1.344 21 -4.012 1 75.25 72 PRO B CA 1
ATOM 2618 C C . PRO B 1 72 ? -0.147 20.844 -4.301 1 75.25 72 PRO B C 1
ATOM 2620 O O . PRO B 1 72 ? -0.959 20.797 -3.375 1 75.25 72 PRO B O 1
ATOM 2623 N N . ARG B 1 73 ? -0.433 20.859 -5.562 1 77.25 73 ARG B N 1
ATOM 2624 C CA . ARG B 1 73 ? -1.811 20.859 -6.047 1 77.25 73 ARG B CA 1
ATOM 2625 C C . ARG B 1 73 ? -2.615 19.734 -5.391 1 77.25 73 ARG B C 1
ATOM 2627 O O . ARG B 1 73 ? -3.742 19.953 -4.941 1 77.25 73 ARG B O 1
ATOM 2634 N N . LYS B 1 74 ? -2.041 18.562 -5.293 1 77.5 74 LYS B N 1
ATOM 2635 C CA . LYS B 1 74 ? -2.74 17.422 -4.727 1 77.5 74 LYS B CA 1
ATOM 2636 C C . LYS B 1 74 ? -3.109 17.656 -3.266 1 77.5 74 LYS B C 1
ATOM 2638 O O . LYS B 1 74 ? -4.188 17.266 -2.818 1 77.5 74 LYS B O 1
ATOM 2643 N N . VAL B 1 75 ? -2.316 18.312 -2.615 1 82.44 75 VAL B N 1
ATOM 2644 C CA . VAL B 1 75 ? -2.537 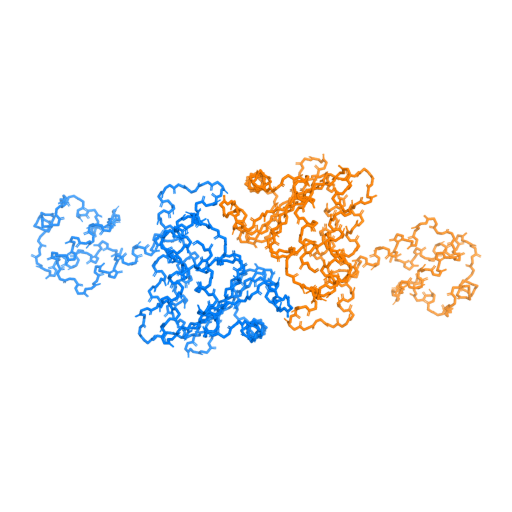18.625 -1.205 1 82.44 75 VAL B CA 1
ATOM 2645 C C . VAL B 1 75 ? -3.648 19.656 -1.068 1 82.44 75 VAL B C 1
ATOM 2647 O O . VAL B 1 75 ? -4.516 19.547 -0.203 1 82.44 75 VAL B O 1
ATOM 2650 N N . ARG B 1 76 ? -3.592 20.562 -1.933 1 82.75 76 ARG B N 1
ATOM 2651 C CA . ARG B 1 76 ? -4.605 21.625 -1.909 1 82.75 76 ARG B CA 1
ATOM 2652 C C . ARG B 1 76 ? -5.992 21.047 -2.193 1 82.75 76 ARG B C 1
ATOM 2654 O O . ARG B 1 76 ? -6.965 21.406 -1.526 1 82.75 76 ARG B O 1
ATOM 2661 N N . GLU B 1 77 ? -6.016 20.234 -3.135 1 85.12 77 GLU B N 1
ATOM 2662 C CA . GLU B 1 77 ? -7.285 19.609 -3.502 1 85.12 77 GLU B CA 1
ATOM 2663 C C . GLU B 1 77 ? -7.832 18.75 -2.361 1 85.12 77 GLU B C 1
ATOM 2665 O O . GLU B 1 77 ? -9.023 18.797 -2.061 1 85.12 77 GLU B O 1
ATOM 2670 N N . LEU B 1 78 ? -6.977 18.078 -1.781 1 88.75 78 LEU B N 1
ATOM 2671 C CA . LEU B 1 78 ? -7.379 17.25 -0.651 1 88.75 78 LEU B CA 1
ATOM 2672 C C . LEU B 1 78 ? -7.871 18.109 0.507 1 88.75 78 LEU B C 1
ATOM 2674 O O . LEU B 1 78 ? -8.898 17.812 1.12 1 88.75 78 LEU B O 1
ATOM 2678 N N . ALA B 1 79 ? -7.207 19.125 0.749 1 87.12 79 ALA B N 1
ATOM 2679 C CA . ALA B 1 79 ? -7.578 20.031 1.829 1 87.12 79 ALA B CA 1
ATOM 2680 C C . ALA B 1 79 ? -8.961 20.641 1.589 1 87.12 79 ALA B C 1
ATOM 2682 O O . ALA B 1 79 ? -9.758 20.766 2.52 1 87.12 79 ALA B O 1
ATOM 2683 N N . LYS B 1 80 ? -9.195 20.938 0.402 1 87.62 80 LYS B N 1
ATOM 2684 C CA . LYS B 1 80 ? -10.492 21.5 0.043 1 87.62 80 LYS B CA 1
ATOM 2685 C C . LYS B 1 80 ? -11.609 20.5 0.275 1 87.62 80 LYS B C 1
ATOM 2687 O O . LYS B 1 80 ? -12.672 20.844 0.791 1 87.62 80 LYS B O 1
ATOM 2692 N N . LEU B 1 81 ? -11.367 19.312 -0.107 1 92.19 81 LEU B N 1
ATOM 2693 C CA . LEU B 1 81 ? -12.352 18.266 0.121 1 92.19 81 LEU B CA 1
ATOM 2694 C C . LEU B 1 81 ? -12.578 18.047 1.613 1 92.19 81 LEU B C 1
ATOM 2696 O O . LEU B 1 81 ? -13.719 17.922 2.061 1 92.19 81 LEU B O 1
ATOM 2700 N N . GLU B 1 82 ? -11.539 18.031 2.336 1 93.44 82 GLU B N 1
ATOM 2701 C CA . GLU B 1 82 ? -11.609 17.812 3.779 1 93.44 82 GLU B CA 1
ATOM 2702 C C . GLU B 1 82 ? -12.367 18.953 4.469 1 93.44 82 GLU B C 1
ATOM 2704 O O . GLU B 1 82 ? -13.07 18.719 5.457 1 93.44 82 GLU B O 1
ATOM 2709 N N . GLU B 1 83 ? -12.25 20.078 3.9 1 90.06 83 GLU B N 1
ATOM 2710 C CA . GLU B 1 83 ? -12.93 21.25 4.457 1 90.06 83 GLU B CA 1
ATOM 2711 C C . GLU B 1 83 ? -14.445 21.109 4.336 1 90.06 83 GLU B C 1
ATOM 2713 O O . GLU B 1 83 ? -15.195 21.625 5.176 1 90.06 83 GLU B O 1
ATOM 2718 N N . ARG B 1 84 ? -14.867 20.406 3.42 1 93.19 84 ARG B N 1
ATOM 2719 C CA . ARG B 1 84 ? -16.297 20.297 3.158 1 93.19 84 ARG B CA 1
ATOM 2720 C C . ARG B 1 84 ? -16.859 18.984 3.701 1 93.19 84 ARG B C 1
ATOM 2722 O O . ARG B 1 84 ? -18.078 18.812 3.775 1 93.19 84 ARG B O 1
ATOM 2729 N N . ALA B 1 85 ? -16.016 18.141 4.059 1 97 85 ALA B N 1
ATOM 2730 C CA . ALA B 1 85 ? -16.453 16.797 4.445 1 97 85 ALA B CA 1
ATOM 2731 C C . ALA B 1 85 ? -17.234 16.828 5.754 1 97 85 ALA B C 1
ATOM 2733 O O . ALA B 1 85 ? -16.875 17.562 6.68 1 97 85 ALA B O 1
ATOM 2734 N N . VAL B 1 86 ? -18.344 16.078 5.789 1 97.81 86 VAL B N 1
ATOM 2735 C CA . VAL B 1 86 ? -19.094 15.945 7.031 1 97.81 86 VAL B CA 1
ATOM 2736 C C . VAL B 1 86 ? -18.781 14.609 7.699 1 97.81 86 VAL B C 1
ATOM 2738 O O . VAL B 1 86 ? -19.016 14.438 8.898 1 97.81 86 VAL B O 1
ATOM 2741 N N . GLU B 1 87 ? -18.344 13.711 6.926 1 98.25 87 GLU B N 1
ATOM 2742 C CA . GLU B 1 87 ? -17.906 12.406 7.402 1 98.25 87 GLU B CA 1
ATOM 2743 C C . GLU B 1 87 ? -16.641 11.945 6.664 1 98.25 87 GLU B C 1
ATOM 2745 O O . GLU B 1 87 ? -16.562 12.055 5.438 1 98.25 87 GLU B O 1
ATOM 2750 N N . VAL B 1 88 ? -15.695 11.461 7.418 1 98.12 88 VAL B N 1
ATOM 2751 C CA . VAL B 1 88 ? -14.453 10.977 6.828 1 98.12 88 VAL B CA 1
ATOM 2752 C C . VAL B 1 88 ? -14.109 9.609 7.41 1 98.12 88 VAL B C 1
ATOM 2754 O O . VAL B 1 88 ? -14.156 9.414 8.633 1 98.12 88 VAL B O 1
ATOM 2757 N N . GLY B 1 89 ? -13.852 8.594 6.57 1 98.38 89 GLY B N 1
ATOM 2758 C CA . GLY B 1 89 ? -13.352 7.281 6.941 1 98.38 89 GLY B CA 1
ATOM 2759 C C . GLY B 1 89 ? -12.023 6.941 6.301 1 98.38 89 GLY B C 1
ATOM 2760 O O . GLY B 1 89 ? -11.898 6.949 5.074 1 98.38 89 GLY B O 1
ATOM 2761 N N . LEU B 1 90 ? -11.055 6.633 7.141 1 97.81 90 LEU B N 1
ATOM 2762 C CA . LEU B 1 90 ? -9.695 6.453 6.652 1 97.81 90 LEU B CA 1
ATOM 2763 C C . LEU B 1 90 ? -9.094 5.16 7.195 1 97.81 90 LEU B C 1
ATOM 2765 O O . LEU B 1 90 ? -9.047 4.949 8.406 1 97.81 90 LEU B O 1
ATOM 2769 N N . TYR B 1 91 ? -8.688 4.273 6.332 1 97.06 91 TYR B N 1
ATOM 2770 C CA . TYR B 1 91 ? -7.938 3.072 6.676 1 97.06 91 TYR B CA 1
ATOM 2771 C C . TYR B 1 91 ? -6.5 3.164 6.176 1 97.06 91 TYR B C 1
ATOM 2773 O O . TYR B 1 91 ? -6.266 3.375 4.98 1 97.06 91 TYR B O 1
ATOM 2781 N N . SER B 1 92 ? -5.582 3.025 7.082 1 95.69 92 SER B N 1
ATOM 2782 C CA . SER B 1 92 ? -4.168 3.092 6.73 1 95.69 92 SER B CA 1
ATOM 2783 C C . SER B 1 92 ? -3.441 1.808 7.121 1 95.69 92 SER B C 1
ATOM 2785 O O . SER B 1 92 ? -3.539 1.356 8.266 1 95.69 92 SER B O 1
ATOM 2787 N N . ASN B 1 93 ? -2.643 1.353 6.191 1 91.19 93 ASN B N 1
ATOM 2788 C CA . ASN B 1 93 ? -2.041 0.042 6.414 1 91.19 93 ASN B CA 1
ATOM 2789 C C . ASN B 1 93 ? -0.517 0.121 6.426 1 91.19 93 ASN B C 1
ATOM 2791 O O . ASN B 1 93 ? 0.156 -0.841 6.801 1 91.19 93 ASN B O 1
ATOM 2795 N N . HIS B 1 94 ? 0.073 1.174 6.004 1 88.12 94 HIS B N 1
ATOM 2796 C CA . HIS B 1 94 ? 1.523 1.227 5.863 1 88.12 94 HIS B CA 1
ATOM 2797 C C . HIS B 1 94 ? 2.129 2.27 6.797 1 88.12 94 HIS B C 1
ATOM 2799 O O . HIS B 1 94 ? 3.129 2.004 7.469 1 88.12 94 HIS B O 1
ATOM 2805 N N . ASN B 1 95 ? 1.538 3.406 6.809 1 92.81 95 ASN B N 1
ATOM 2806 C CA . ASN B 1 95 ? 1.984 4.5 7.668 1 92.81 95 ASN B CA 1
ATOM 2807 C C . ASN B 1 95 ? 0.831 5.082 8.477 1 92.81 95 ASN B C 1
ATOM 2809 O O . ASN B 1 95 ? -0.336 4.887 8.133 1 92.81 95 ASN B O 1
ATOM 2813 N N . VAL B 1 96 ? 1.212 5.746 9.586 1 96.88 96 VAL B N 1
ATOM 2814 C CA . VAL B 1 96 ? 0.207 6.539 10.281 1 96.88 96 VAL B CA 1
ATOM 2815 C C . VAL B 1 96 ? -0.391 7.574 9.336 1 96.88 96 VAL B C 1
ATOM 2817 O O . VAL B 1 96 ? 0.335 8.227 8.586 1 96.88 96 VAL B O 1
ATOM 2820 N N . HIS B 1 97 ? -1.715 7.668 9.328 1 97.06 97 HIS B N 1
ATOM 2821 C CA . HIS B 1 97 ? -2.373 8.594 8.414 1 97.06 97 HIS B CA 1
ATOM 2822 C C . HIS B 1 97 ? -1.896 10.023 8.648 1 97.06 97 HIS B C 1
ATOM 2824 O O . HIS B 1 97 ? -1.702 10.445 9.789 1 97.06 97 HIS B O 1
ATOM 2830 N N . GLY B 1 98 ? -1.822 10.742 7.594 1 96 98 GLY B N 1
ATOM 2831 C CA . GLY B 1 98 ? -1.27 12.086 7.625 1 96 98 GLY B CA 1
ATOM 2832 C C . GLY B 1 98 ? -1.98 13 8.602 1 96 98 GLY B C 1
ATOM 2833 O O . GLY B 1 98 ? -1.343 13.805 9.281 1 96 98 GLY B O 1
ATOM 2834 N N . LEU B 1 99 ? -3.262 12.906 8.719 1 96.5 99 LEU B N 1
ATOM 2835 C CA . LEU B 1 99 ? -4.055 13.758 9.602 1 96.5 99 LEU B CA 1
ATOM 2836 C C . LEU B 1 99 ? -3.703 13.5 11.062 1 96.5 99 LEU B C 1
ATOM 2838 O O . LEU B 1 99 ? -3.928 14.359 11.922 1 96.5 99 LEU B O 1
ATOM 2842 N N . LEU B 1 100 ? -3.174 12.312 11.32 1 98.12 100 LEU B N 1
ATOM 2843 C CA . LEU B 1 100 ? -2.939 11.898 12.695 1 98.12 100 LEU B CA 1
ATOM 2844 C C . LEU B 1 100 ? -1.497 12.172 13.109 1 98.12 100 LEU B C 1
ATOM 2846 O O . LEU B 1 100 ? -1.154 12.07 14.289 1 98.12 100 LEU B O 1
ATOM 2850 N N . GLN B 1 101 ? -0.683 12.555 12.25 1 98.19 101 GLN B N 1
ATOM 2851 C CA . GLN B 1 101 ? 0.756 12.625 12.484 1 98.19 101 GLN B CA 1
ATOM 2852 C C . GLN B 1 101 ? 1.123 13.883 13.266 1 98.19 101 GLN B C 1
ATOM 2854 O O . GLN B 1 101 ? 0.56 14.953 13.031 1 98.19 101 GLN B O 1
ATOM 2859 N N . THR B 1 102 ? 2.1 13.711 14.172 1 98 102 THR B N 1
ATOM 2860 C CA . THR B 1 102 ? 2.775 14.875 14.727 1 98 102 THR B CA 1
ATOM 2861 C C . THR B 1 102 ? 3.717 15.5 13.695 1 98 102 THR B C 1
ATOM 2863 O O . THR B 1 102 ? 4.02 14.883 12.672 1 98 102 THR B O 1
ATOM 2866 N N . GLU B 1 103 ? 4.07 16.734 14.016 1 97.56 103 GLU B N 1
ATOM 2867 C CA . GLU B 1 103 ? 5 17.406 13.117 1 97.56 103 GLU B CA 1
ATOM 2868 C C . GLU B 1 103 ? 6.316 16.641 13.008 1 97.56 103 GLU B C 1
ATOM 2870 O O . GLU B 1 103 ? 6.844 16.453 11.914 1 97.56 103 GLU B O 1
ATOM 2875 N N . GLU B 1 104 ? 6.859 16.203 14.133 1 97.62 104 GLU B N 1
ATOM 2876 C CA . GLU B 1 104 ? 8.125 15.484 14.156 1 97.62 104 GLU B CA 1
ATOM 2877 C C . GLU B 1 104 ? 8.023 14.172 13.383 1 97.62 104 GLU B C 1
ATOM 2879 O O . GLU B 1 104 ? 8.953 13.789 12.672 1 97.62 104 GLU B O 1
ATOM 2884 N N . PHE B 1 105 ? 6.957 13.508 13.586 1 97.81 105 PHE B N 1
ATOM 2885 C CA . PHE B 1 105 ? 6.746 12.242 12.891 1 97.81 105 PHE B CA 1
ATOM 2886 C C . PHE B 1 105 ? 6.637 12.461 11.391 1 97.81 105 PHE B C 1
ATOM 2888 O O . PHE B 1 105 ? 7.254 11.742 10.602 1 97.81 105 PHE B O 1
ATOM 2895 N N . ALA B 1 106 ? 5.855 13.453 10.977 1 97.31 106 ALA B N 1
ATOM 2896 C CA . ALA B 1 106 ? 5.699 13.781 9.562 1 97.31 106 ALA B CA 1
ATOM 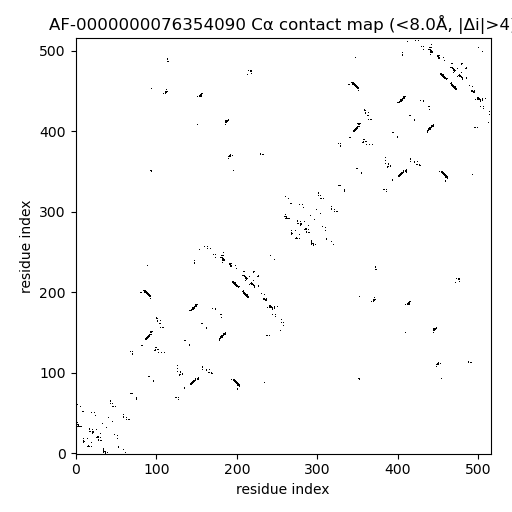2897 C C . ALA B 1 106 ? 7.047 14.094 8.922 1 97.31 106 ALA B C 1
ATOM 2899 O O . ALA B 1 106 ? 7.344 13.625 7.82 1 97.31 106 ALA B O 1
ATOM 2900 N N . ARG B 1 107 ? 7.797 14.906 9.633 1 96.62 107 ARG B N 1
ATOM 2901 C CA . ARG B 1 107 ? 9.125 15.258 9.141 1 96.62 107 ARG B CA 1
ATOM 2902 C C . ARG B 1 107 ? 9.984 14.016 8.953 1 96.62 107 ARG B C 1
ATOM 2904 O O . ARG B 1 107 ? 10.609 13.844 7.902 1 96.62 107 ARG B O 1
ATOM 2911 N N . ALA B 1 108 ? 10.031 13.203 9.945 1 97 108 ALA B N 1
ATOM 2912 C CA . ALA B 1 108 ? 10.828 11.977 9.883 1 97 108 ALA B CA 1
ATOM 2913 C C . ALA B 1 108 ? 10.375 11.078 8.734 1 97 108 ALA B C 1
ATOM 2915 O O . ALA B 1 108 ? 11.203 10.516 8.016 1 97 108 ALA B O 1
ATOM 2916 N N . LEU B 1 109 ? 9.078 10.922 8.594 1 96.25 109 LEU B N 1
ATOM 2917 C CA . LEU B 1 109 ? 8.523 10.078 7.543 1 96.25 109 LEU B CA 1
ATOM 2918 C C . LEU B 1 109 ? 8.914 10.609 6.164 1 96.25 109 LEU B C 1
ATOM 2920 O O . LEU B 1 109 ? 9.383 9.844 5.316 1 96.25 109 LEU B O 1
ATOM 2924 N N . LEU B 1 110 ? 8.742 11.867 5.926 1 95.06 110 LEU B N 1
ATOM 2925 C CA . LEU B 1 110 ? 9.047 12.477 4.637 1 95.06 110 LEU B CA 1
ATOM 2926 C C . LEU B 1 110 ? 10.531 12.383 4.328 1 95.06 110 LEU B C 1
ATOM 2928 O O . LEU B 1 110 ? 10.93 12.273 3.164 1 95.06 110 LEU B O 1
ATOM 2932 N N . GLU B 1 111 ? 11.297 12.344 5.348 1 95.06 111 GLU B N 1
ATOM 2933 C CA . GLU B 1 111 ? 12.742 12.273 5.184 1 95.06 111 GLU B CA 1
ATOM 2934 C C . GLU B 1 111 ? 13.188 10.883 4.75 1 95.06 111 GLU B C 1
ATOM 2936 O O . GLU B 1 111 ? 14.328 10.695 4.309 1 95.06 111 GLU B O 1
ATOM 2941 N N . THR B 1 112 ? 12.344 9.898 4.902 1 93.56 112 THR B N 1
ATOM 2942 C CA . THR B 1 112 ? 12.703 8.555 4.469 1 93.56 112 THR B CA 1
ATOM 2943 C C . THR B 1 112 ? 12.711 8.469 2.943 1 93.56 112 THR B C 1
ATOM 2945 O O . THR B 1 112 ? 13.297 7.539 2.377 1 93.56 112 THR B O 1
ATOM 2948 N N . ARG B 1 113 ? 12.047 9.391 2.336 1 91.38 113 ARG B N 1
ATOM 2949 C CA . ARG B 1 113 ? 11.969 9.406 0.879 1 91.38 113 ARG B CA 1
ATOM 2950 C C . ARG B 1 113 ? 13.344 9.625 0.256 1 91.38 113 ARG B C 1
ATOM 2952 O O . ARG B 1 113 ? 14.141 10.406 0.771 1 91.38 113 ARG B O 1
ATOM 2959 N N . ARG B 1 114 ? 13.547 8.961 -0.819 1 92.12 114 ARG B N 1
ATOM 2960 C CA . ARG B 1 114 ? 14.758 9.133 -1.614 1 92.12 114 ARG B CA 1
ATOM 2961 C C . ARG B 1 114 ? 14.422 9.336 -3.088 1 92.12 114 ARG B C 1
ATOM 2963 O O . ARG B 1 114 ? 13.547 8.664 -3.629 1 92.12 114 ARG B O 1
ATOM 2970 N N . PRO B 1 115 ? 15.023 10.109 -3.895 1 93.38 115 PRO B N 1
ATOM 2971 C CA . PRO B 1 115 ? 16.031 11.039 -3.365 1 93.38 115 PRO B CA 1
ATOM 2972 C C . PRO B 1 115 ? 15.445 12 -2.324 1 93.38 115 PRO B C 1
ATOM 2974 O O . PRO B 1 115 ? 14.234 12.242 -2.309 1 93.38 115 PRO B O 1
ATOM 2977 N N . THR B 1 116 ? 16.312 12.594 -1.551 1 93.19 116 THR B N 1
ATOM 2978 C CA . THR B 1 116 ? 15.898 13.469 -0.46 1 93.19 116 THR B CA 1
ATOM 2979 C C . THR B 1 116 ? 15.305 14.766 -1.002 1 93.19 116 THR B C 1
ATOM 2981 O O . THR B 1 116 ? 15.758 15.281 -2.027 1 93.19 116 THR B O 1
ATOM 2984 N N . TYR B 1 117 ? 14.336 15.258 -0.322 1 90.19 117 TYR B N 1
ATOM 2985 C CA . TYR B 1 117 ? 13.797 16.562 -0.656 1 90.19 117 TYR B CA 1
ATOM 2986 C C . TYR B 1 117 ? 14.805 17.672 -0.348 1 90.19 117 TYR B C 1
ATOM 2988 O O . TYR B 1 117 ? 15.57 17.562 0.613 1 90.19 117 TYR B O 1
ATOM 2996 N N . ALA B 1 118 ? 14.695 18.672 -1.172 1 92.19 118 ALA B N 1
ATOM 2997 C CA . ALA B 1 118 ? 15.344 19.906 -0.74 1 92.19 118 ALA B CA 1
ATOM 2998 C C . ALA B 1 118 ? 14.75 20.406 0.573 1 92.19 118 ALA B C 1
ATOM 3000 O O . ALA B 1 118 ? 13.578 20.172 0.858 1 92.19 118 ALA B O 1
ATOM 3001 N N . VAL B 1 119 ? 15.555 21.062 1.337 1 89.69 119 VAL B N 1
ATOM 3002 C CA . VAL B 1 119 ? 15.141 21.5 2.668 1 89.69 119 VAL B CA 1
ATOM 3003 C C . VAL B 1 119 ? 13.859 22.328 2.568 1 89.69 119 VAL B C 1
ATOM 3005 O O . VAL B 1 119 ? 12.922 22.125 3.338 1 89.69 119 VAL B O 1
ATOM 3008 N N . GLU B 1 120 ? 13.812 23.203 1.671 1 85.94 120 GLU B N 1
ATOM 3009 C CA . GLU B 1 120 ? 12.648 24.078 1.507 1 85.94 120 GLU B CA 1
ATOM 3010 C C . GLU B 1 120 ? 11.406 23.266 1.145 1 85.94 120 GLU B C 1
ATOM 3012 O O . GLU B 1 120 ? 10.312 23.547 1.642 1 85.94 120 GLU B O 1
ATOM 3017 N N . ASP B 1 121 ? 11.562 22.297 0.271 1 88.06 121 ASP B N 1
ATOM 3018 C CA . ASP B 1 121 ? 10.445 21.453 -0.132 1 88.06 121 ASP B CA 1
ATOM 3019 C C . ASP B 1 121 ? 9.938 20.609 1.041 1 88.06 121 ASP B C 1
ATOM 3021 O O . ASP B 1 121 ? 8.727 20.453 1.221 1 88.06 121 ASP B O 1
ATOM 3025 N N . LEU B 1 122 ? 10.867 20.109 1.78 1 91.81 122 LEU B N 1
ATOM 3026 C CA . LEU B 1 122 ? 10.5 19.328 2.957 1 91.81 122 LEU B CA 1
ATOM 3027 C C . LEU B 1 122 ? 9.672 20.156 3.926 1 91.81 122 LEU B C 1
ATOM 3029 O O . LEU B 1 122 ? 8.625 19.703 4.402 1 91.81 122 LEU B O 1
ATOM 3033 N N . GLU B 1 123 ? 10.125 21.312 4.172 1 90.56 123 GLU B N 1
ATOM 3034 C CA . GLU B 1 123 ? 9.422 22.203 5.09 1 90.56 123 GLU B CA 1
ATOM 3035 C C . GLU B 1 123 ? 8.016 22.516 4.586 1 90.56 123 GLU B C 1
ATOM 3037 O O . GLU B 1 123 ? 7.062 22.547 5.371 1 90.56 123 GLU B O 1
ATOM 3042 N N . ARG B 1 124 ? 7.926 22.719 3.338 1 87.25 124 ARG B N 1
ATOM 3043 C CA . ARG B 1 124 ? 6.633 23 2.73 1 87.25 124 ARG B CA 1
ATOM 3044 C C . ARG B 1 124 ? 5.684 21.812 2.883 1 87.25 124 ARG B C 1
ATOM 3046 O O . ARG B 1 124 ? 4.508 21.984 3.203 1 87.25 124 ARG B O 1
ATOM 3053 N N . LEU B 1 125 ? 6.219 20.656 2.672 1 92.44 125 LEU B N 1
ATOM 3054 C CA . LEU B 1 125 ? 5.406 19.438 2.758 1 92.44 125 LEU B CA 1
ATOM 3055 C C . LEU B 1 125 ? 4.973 19.172 4.195 1 92.44 125 LEU B C 1
ATOM 3057 O O . LEU B 1 125 ? 3.826 18.797 4.445 1 92.44 125 LEU B O 1
ATOM 3061 N N . VAL B 1 126 ? 5.871 19.391 5.105 1 94.06 126 VAL B N 1
ATOM 3062 C CA . VAL B 1 126 ? 5.547 19.219 6.516 1 94.06 126 VAL B CA 1
ATOM 3063 C C . VAL B 1 126 ? 4.473 20.234 6.926 1 94.06 126 VAL B C 1
ATOM 3065 O O . VAL B 1 126 ? 3.49 19.859 7.574 1 94.06 126 VAL B O 1
ATOM 3068 N N . ALA B 1 127 ? 4.633 21.453 6.504 1 90.56 127 ALA B N 1
ATOM 3069 C CA . ALA B 1 127 ? 3.672 22.5 6.824 1 90.56 127 ALA B CA 1
ATOM 3070 C C . ALA B 1 127 ? 2.297 22.188 6.242 1 90.56 127 ALA B C 1
ATOM 3072 O O . ALA B 1 127 ? 1.273 22.406 6.895 1 90.56 127 ALA B O 1
ATOM 3073 N N . ALA B 1 128 ? 2.293 21.734 5.055 1 89.94 128 ALA B N 1
ATOM 3074 C CA . ALA B 1 128 ? 1.04 21.359 4.402 1 89.94 128 ALA B CA 1
ATOM 3075 C C . ALA B 1 128 ? 0.319 20.266 5.18 1 89.94 128 ALA B C 1
ATOM 3077 O O . ALA B 1 128 ? -0.902 20.312 5.352 1 89.94 128 ALA B O 1
ATOM 3078 N N . ARG B 1 129 ? 1.102 19.312 5.602 1 93.31 129 ARG B N 1
ATOM 3079 C CA . ARG B 1 129 ? 0.541 18.219 6.395 1 93.31 129 ARG B CA 1
ATOM 3080 C C . ARG B 1 129 ? -0.049 18.75 7.699 1 93.31 129 ARG B C 1
ATOM 3082 O O . ARG B 1 129 ? -1.152 18.344 8.086 1 93.31 129 ARG B O 1
ATOM 3089 N N . MET B 1 130 ? 0.606 19.609 8.32 1 92.38 130 MET B N 1
ATOM 3090 C CA . MET B 1 130 ? 0.15 20.156 9.602 1 92.38 130 MET B CA 1
ATOM 3091 C C . MET B 1 130 ? -1.071 21.047 9.406 1 92.38 130 MET B C 1
ATOM 3093 O O . MET B 1 130 ? -1.967 21.062 10.258 1 92.38 130 MET B O 1
ATOM 3097 N N . ALA B 1 131 ? -1.107 21.703 8.32 1 88.06 131 ALA B N 1
ATOM 3098 C CA . ALA B 1 131 ? -2.223 22.609 8.047 1 88.06 131 ALA B CA 1
ATOM 3099 C C . ALA B 1 131 ? -3.541 21.844 7.961 1 88.06 131 ALA B C 1
ATOM 3101 O O . ALA B 1 131 ? -4.59 22.344 8.359 1 88.06 131 ALA B O 1
ATOM 3102 N N . ARG B 1 132 ? -3.467 20.625 7.543 1 92.75 132 ARG B N 1
ATOM 3103 C CA . ARG B 1 132 ? -4.66 19.797 7.375 1 92.75 132 ARG B CA 1
ATOM 3104 C C . ARG B 1 132 ? -5.258 19.422 8.727 1 92.75 132 ARG B C 1
ATOM 3106 O O . ARG B 1 132 ? -6.414 19 8.805 1 92.75 132 ARG B O 1
ATOM 3113 N N . ARG B 1 133 ? -4.586 19.609 9.773 1 91.69 133 ARG B N 1
ATOM 3114 C CA . ARG B 1 133 ? -5.059 19.25 11.102 1 91.69 133 ARG B CA 1
ATOM 3115 C C . ARG B 1 133 ? -6.191 20.172 11.555 1 91.69 133 ARG B C 1
ATOM 3117 O O . ARG B 1 133 ? -6.879 19.875 12.531 1 91.69 133 ARG B O 1
ATOM 3124 N N . SER B 1 134 ? -6.352 21.203 10.891 1 88.06 134 SER B N 1
ATOM 3125 C CA . SER B 1 134 ? -7.422 22.141 11.227 1 88.06 134 SER B CA 1
ATOM 3126 C C . SER B 1 134 ? -8.789 21.453 11.188 1 88.06 134 SER B C 1
ATOM 3128 O O . SER B 1 134 ? -9.742 21.922 11.812 1 88.06 134 SER B O 1
ATOM 3130 N N . ILE B 1 135 ? -8.82 20.328 10.547 1 92.69 135 ILE B N 1
ATOM 3131 C CA . ILE B 1 135 ? -10.062 19.578 10.422 1 92.69 135 ILE B CA 1
ATOM 3132 C C . ILE B 1 135 ? -10.555 19.172 11.805 1 92.69 135 ILE B C 1
ATOM 3134 O O . ILE B 1 135 ? -11.758 19.031 12.031 1 92.69 135 ILE B O 1
ATOM 3138 N N . PHE B 1 136 ? -9.742 18.984 12.75 1 93.94 136 PHE B N 1
ATOM 3139 C CA . PHE B 1 136 ? -10.094 18.531 14.094 1 93.94 136 PHE B CA 1
ATOM 3140 C C . PHE B 1 136 ? -10.719 19.656 14.898 1 93.94 136 PHE B C 1
ATOM 3142 O O . PHE B 1 136 ? -11.398 19.406 15.898 1 93.94 136 PHE B O 1
ATOM 3149 N N . ASP B 1 137 ? -10.5 20.906 14.469 1 89 137 ASP B N 1
ATOM 3150 C CA . ASP B 1 137 ? -10.938 22.078 15.227 1 89 137 ASP B CA 1
ATOM 3151 C C . ASP B 1 137 ? -12.117 22.766 14.539 1 89 137 ASP B C 1
ATOM 3153 O O . ASP B 1 137 ? -12.609 23.781 15.023 1 89 137 ASP B O 1
ATOM 3157 N N . ARG B 1 138 ? -12.516 22.234 13.547 1 88.25 138 ARG B N 1
ATOM 3158 C CA . ARG B 1 138 ? -13.555 22.859 12.727 1 88.25 138 ARG B CA 1
ATOM 3159 C C . ARG B 1 138 ? -14.914 22.766 13.414 1 88.25 138 ARG B C 1
ATOM 3161 O O . ARG B 1 138 ? -15.172 21.844 14.18 1 88.25 138 ARG B O 1
ATOM 3168 N N . SER B 1 139 ? -15.852 23.844 13.102 1 90.31 139 SER B N 1
ATOM 3169 C CA . SER B 1 139 ? -17.25 23.875 13.508 1 90.31 139 SER B CA 1
ATOM 3170 C C . SER B 1 139 ? -18.156 24.219 12.336 1 90.31 139 SER B C 1
ATOM 3172 O O . SER B 1 139 ? -17.938 25.219 11.641 1 90.31 139 SER B O 1
ATOM 3174 N N . PRO B 1 140 ? -19.172 23.469 12.094 1 92.88 140 PRO B N 1
ATOM 3175 C CA . PRO B 1 140 ? -19.5 22.203 12.742 1 92.88 140 PRO B CA 1
ATOM 3176 C C . PRO B 1 140 ? -18.453 21.109 12.469 1 92.88 140 PRO B C 1
ATOM 3178 O O . PRO B 1 140 ? -17.906 21.047 11.367 1 92.88 140 PRO B O 1
ATOM 3181 N N . ALA B 1 141 ? -18.25 20.281 13.414 1 94.31 141 ALA B N 1
ATOM 3182 C CA . ALA B 1 141 ? -17.203 19.266 13.352 1 94.31 141 ALA B CA 1
ATOM 3183 C C . ALA B 1 141 ? -17.625 18.094 12.484 1 94.31 141 ALA B C 1
ATOM 3185 O O . ALA B 1 141 ? -18.75 17.578 12.617 1 94.31 141 ALA B O 1
ATOM 3186 N N . PRO B 1 142 ? -16.766 17.609 11.609 1 96.94 142 PRO B N 1
ATOM 3187 C CA . PRO B 1 142 ? -17.062 16.359 10.891 1 96.94 142 PRO B CA 1
ATOM 3188 C C . PRO B 1 142 ? -16.875 15.125 11.758 1 96.94 142 PRO B C 1
ATOM 3190 O O . PRO B 1 142 ? -16.156 15.172 12.766 1 96.94 142 PRO B O 1
ATOM 3193 N N . GLU B 1 143 ? -17.609 14.078 11.383 1 97.88 143 GLU B N 1
ATOM 3194 C CA . GLU B 1 143 ? -17.328 12.781 11.992 1 97.88 143 GLU B CA 1
ATOM 3195 C C . GLU B 1 143 ? -16.109 12.125 11.352 1 97.88 143 GLU B C 1
ATOM 3197 O O . GLU B 1 143 ? -16.078 11.891 10.141 1 97.88 143 GLU B O 1
ATOM 3202 N N . LEU B 1 144 ? -15.086 11.883 12.148 1 98.31 144 LEU B N 1
ATOM 3203 C CA . LEU B 1 144 ? -13.844 11.305 11.648 1 98.31 144 LEU B CA 1
ATOM 3204 C C . LEU B 1 144 ? -13.641 9.891 12.188 1 98.31 144 LEU B C 1
ATOM 3206 O O . LEU B 1 144 ? -13.766 9.664 13.398 1 98.31 144 LEU B O 1
ATOM 3210 N N . SER B 1 145 ? -13.391 8.93 11.312 1 98.56 145 SER B N 1
ATOM 3211 C CA . SER B 1 145 ? -13.094 7.555 11.695 1 98.56 145 SER B CA 1
ATOM 3212 C C . SER B 1 145 ? -11.781 7.082 11.078 1 98.56 145 SER B C 1
ATOM 3214 O O . SER B 1 145 ? -11.586 7.18 9.867 1 98.56 145 SER B O 1
ATOM 3216 N N . PHE B 1 146 ? -10.891 6.672 11.938 1 98.69 146 PHE B N 1
ATOM 3217 C CA . PHE B 1 146 ? -9.594 6.156 11.508 1 98.69 146 PHE B CA 1
ATOM 3218 C C . PHE B 1 146 ? -9.43 4.699 11.922 1 98.69 146 PHE B C 1
ATOM 3220 O O . PHE B 1 146 ? -9.703 4.332 13.062 1 98.69 146 PHE B O 1
ATOM 3227 N N . VAL B 1 147 ? -9 3.85 10.992 1 98.5 147 VAL B N 1
ATOM 3228 C CA . VAL B 1 147 ? -8.484 2.525 11.328 1 98.5 147 VAL B CA 1
ATOM 3229 C C . VAL B 1 147 ? -7.016 2.422 10.914 1 98.5 147 VAL B C 1
ATOM 3231 O O . VAL B 1 147 ? -6.688 2.586 9.734 1 98.5 147 VAL B O 1
ATOM 3234 N N . GLN B 1 148 ? -6.164 2.223 11.922 1 97.94 148 GLN B N 1
ATOM 3235 C CA . GLN B 1 148 ? -4.734 2.041 11.703 1 97.94 148 GLN B CA 1
ATOM 3236 C C . GLN B 1 148 ? -4.328 0.58 11.883 1 97.94 148 GLN B C 1
ATOM 3238 O O . GLN B 1 148 ? -4.691 -0.051 12.875 1 97.94 148 GLN B O 1
ATOM 3243 N N . GLU B 1 149 ? -3.586 0.041 10.914 1 96.69 149 GLU B N 1
ATOM 3244 C CA . GLU B 1 149 ? -2.975 -1.262 11.164 1 96.69 149 GLU B CA 1
ATOM 3245 C C . GLU B 1 149 ? -1.935 -1.181 12.273 1 96.69 149 GLU B C 1
ATOM 3247 O O . GLU B 1 149 ? -1.193 -0.2 12.367 1 96.69 149 GLU B O 1
ATOM 325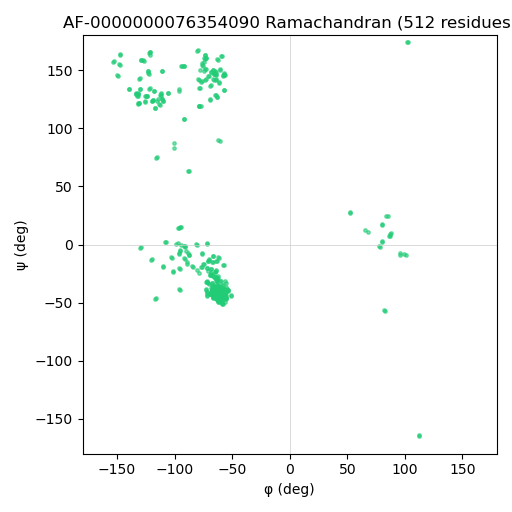2 N N . GLU B 1 150 ? -1.83 -2.217 13 1 96.88 150 GLU B N 1
ATOM 3253 C CA . GLU B 1 150 ? -0.914 -2.291 14.133 1 96.88 150 GLU B CA 1
ATOM 3254 C C . GLU B 1 150 ? 0.511 -1.938 13.719 1 96.88 150 GLU B C 1
ATOM 3256 O O . GLU B 1 150 ? 1.231 -1.266 14.453 1 96.88 150 GLU B O 1
ATOM 3261 N N . VAL B 1 151 ? 0.912 -2.355 12.617 1 95.06 151 VAL B N 1
ATOM 3262 C CA . VAL B 1 151 ? 2.291 -2.186 12.172 1 95.06 151 VAL B CA 1
ATOM 3263 C C . VAL B 1 151 ? 2.631 -0.698 12.102 1 95.06 151 VAL B C 1
ATOM 3265 O O . VAL B 1 151 ? 3.768 -0.302 12.367 1 95.06 151 VAL B O 1
ATOM 3268 N N . THR B 1 152 ? 1.671 0.152 11.805 1 95.62 152 THR B N 1
ATOM 3269 C CA . THR B 1 152 ? 1.92 1.584 11.688 1 95.62 152 THR B CA 1
ATOM 3270 C C . THR B 1 152 ? 2.256 2.189 13.047 1 95.62 152 THR B C 1
ATOM 3272 O O . THR B 1 152 ? 2.883 3.248 13.125 1 95.62 152 THR B O 1
ATOM 3275 N N . LEU B 1 153 ? 1.868 1.522 14.086 1 96.94 153 LEU B N 1
ATOM 3276 C CA . LEU B 1 153 ? 2.096 2.002 15.445 1 96.94 153 LEU B CA 1
ATOM 3277 C C . LEU B 1 153 ? 3.414 1.471 16 1 96.94 153 LEU B C 1
ATOM 3279 O O . LEU B 1 153 ? 3.891 1.935 17.031 1 96.94 153 LEU B O 1
ATOM 3283 N N . ARG B 1 154 ? 3.961 0.542 15.297 1 95.88 154 ARG B N 1
ATOM 3284 C CA . ARG B 1 154 ? 5.121 -0.128 15.867 1 95.88 154 ARG B CA 1
ATOM 3285 C C . ARG B 1 154 ? 6.398 0.242 15.117 1 95.88 154 ARG B C 1
ATOM 3287 O O . ARG B 1 154 ? 7.504 0.026 15.617 1 95.88 154 ARG B O 1
ATOM 3294 N N . ARG B 1 155 ? 6.309 0.726 13.953 1 94.38 155 ARG B N 1
ATOM 3295 C CA . ARG B 1 155 ? 7.477 1.158 13.188 1 94.38 155 ARG B CA 1
ATOM 3296 C C . ARG B 1 155 ? 8.094 2.412 13.797 1 94.38 155 ARG B C 1
ATOM 3298 O O . ARG B 1 155 ? 7.43 3.441 13.922 1 94.38 155 ARG B O 1
ATOM 3305 N N . PRO B 1 156 ? 9.336 2.375 14.109 1 95.06 156 PRO B N 1
ATOM 3306 C CA . PRO B 1 156 ? 9.93 3.516 14.812 1 95.06 156 PRO B CA 1
ATOM 3307 C C . PRO B 1 156 ? 10.453 4.586 13.859 1 95.06 156 PRO B C 1
ATOM 3309 O O . PRO B 1 156 ? 11.633 4.945 13.922 1 95.06 156 PRO B O 1
ATOM 3312 N N . ILE B 1 157 ? 9.555 5.129 13.141 1 94.69 157 ILE B N 1
ATOM 3313 C CA . ILE B 1 157 ? 9.914 6.223 12.242 1 94.69 157 ILE B CA 1
ATOM 3314 C C . ILE B 1 157 ? 10.43 7.41 13.055 1 94.69 157 ILE B C 1
ATOM 3316 O O . ILE B 1 157 ? 9.75 7.879 13.977 1 94.69 157 ILE B O 1
ATOM 3320 N N . GLY B 1 158 ? 11.602 7.891 12.711 1 94.88 158 GLY B N 1
ATOM 3321 C CA . GLY B 1 158 ? 12.172 9.023 13.422 1 94.88 158 GLY B CA 1
ATOM 3322 C C . GLY B 1 158 ? 12.789 8.641 14.758 1 94.88 158 GLY B C 1
ATOM 3323 O O . GLY B 1 158 ? 13.312 9.5 15.469 1 94.88 158 GLY B O 1
ATOM 3324 N N . GLY B 1 159 ? 12.734 7.422 15.164 1 94.69 159 GLY B N 1
ATOM 3325 C CA . GLY B 1 159 ? 13.273 6.965 16.438 1 94.69 159 GLY B CA 1
ATOM 3326 C C . GLY B 1 159 ? 12.211 6.75 17.5 1 94.69 159 GLY B C 1
ATOM 3327 O O . GLY B 1 159 ? 11.047 7.105 17.297 1 94.69 159 GLY B O 1
ATOM 3328 N N . THR B 1 160 ? 12.633 6.238 18.609 1 94.75 160 THR B N 1
ATOM 3329 C CA . THR B 1 160 ? 11.727 5.801 19.672 1 94.75 160 THR B CA 1
ATOM 3330 C C . THR B 1 160 ? 10.992 6.988 20.281 1 94.75 160 THR B C 1
ATOM 3332 O O . THR B 1 160 ? 9.797 6.906 20.562 1 94.75 160 THR B O 1
ATOM 3335 N N . MET B 1 161 ? 11.688 8.023 20.469 1 96.56 161 MET B N 1
ATOM 3336 C CA . MET B 1 161 ? 11.062 9.18 21.109 1 96.56 161 MET B CA 1
ATOM 3337 C C . MET B 1 161 ? 10 9.789 20.203 1 96.56 161 MET B C 1
ATOM 3339 O O . MET B 1 161 ? 8.93 10.18 20.672 1 96.56 161 MET B O 1
ATOM 3343 N N . VAL B 1 162 ? 10.297 9.891 18.938 1 97.19 162 VAL B N 1
ATOM 3344 C CA . VAL B 1 162 ? 9.328 10.414 17.984 1 97.19 162 VAL B CA 1
ATOM 3345 C C . VAL B 1 162 ? 8.102 9.508 17.938 1 97.19 162 VAL B C 1
ATOM 3347 O O . VAL B 1 162 ? 6.969 9.984 17.922 1 97.19 162 VAL B O 1
ATOM 3350 N N . LEU B 1 163 ? 8.344 8.211 17.953 1 97.12 163 LEU B N 1
ATOM 3351 C CA . LEU B 1 163 ? 7.234 7.262 17.938 1 97.12 163 LEU B CA 1
ATOM 3352 C C . LEU B 1 163 ? 6.391 7.395 19.203 1 97.12 163 LEU B C 1
ATOM 3354 O O . LEU B 1 163 ? 5.156 7.375 19.125 1 97.12 163 LEU B O 1
ATOM 3358 N N . ARG B 1 164 ? 7.012 7.523 20.297 1 98 164 ARG B N 1
ATOM 3359 C CA . ARG B 1 164 ? 6.281 7.672 21.562 1 98 164 ARG B CA 1
ATOM 3360 C C . ARG B 1 164 ? 5.348 8.875 21.516 1 98 164 ARG B C 1
ATOM 3362 O O . ARG B 1 164 ? 4.172 8.773 21.859 1 98 164 ARG B O 1
ATOM 3369 N N . ARG B 1 165 ? 5.855 9.977 21.062 1 98.06 165 ARG B N 1
ATOM 3370 C CA . ARG B 1 165 ? 5.051 11.188 20.953 1 98.06 165 ARG B CA 1
ATOM 3371 C C . ARG B 1 165 ? 3.895 10.992 19.984 1 98.06 165 ARG B C 1
ATOM 3373 O O . ARG B 1 165 ? 2.793 11.5 20.203 1 98.06 165 ARG B O 1
ATOM 3380 N N . GLN B 1 166 ? 4.18 10.297 18.922 1 98.31 166 GLN B N 1
ATOM 3381 C CA . GLN B 1 166 ? 3.146 10.008 17.938 1 98.31 166 GLN B CA 1
ATOM 3382 C C . GLN B 1 166 ? 2.021 9.172 18.547 1 98.31 166 GLN B C 1
ATOM 3384 O O . GLN B 1 166 ? 0.844 9.422 18.281 1 98.31 166 GLN B O 1
ATOM 3389 N N . LEU B 1 167 ? 2.41 8.164 19.312 1 98.69 167 LEU B N 1
ATOM 3390 C CA . LEU B 1 167 ? 1.417 7.328 19.969 1 98.69 167 LEU B CA 1
ATOM 3391 C C . LEU B 1 167 ? 0.592 8.141 20.969 1 98.69 167 LEU B C 1
ATOM 3393 O O . LEU B 1 167 ? -0.624 7.965 21.062 1 98.69 167 LEU B O 1
ATOM 3397 N N . GLU B 1 168 ? 1.232 9.008 21.656 1 98.56 168 GLU B N 1
ATOM 3398 C CA . GLU B 1 168 ? 0.526 9.898 22.562 1 98.56 168 GLU B CA 1
ATOM 3399 C C . GLU B 1 168 ? -0.478 10.773 21.812 1 98.56 168 GLU B C 1
ATOM 3401 O O . GLU B 1 168 ? -1.596 10.984 22.281 1 98.56 168 GLU B O 1
ATOM 3406 N N . ARG B 1 169 ? -0.025 11.25 20.703 1 98.38 169 ARG B N 1
ATOM 3407 C CA . ARG B 1 169 ? -0.911 12.062 19.875 1 98.38 169 ARG B CA 1
ATOM 3408 C C . ARG B 1 169 ? -2.146 11.273 19.469 1 98.38 169 ARG B C 1
ATOM 3410 O O . ARG B 1 169 ? -3.252 11.812 19.422 1 98.38 169 ARG B O 1
ATOM 3417 N N . LEU B 1 170 ? -2.002 10.023 19.141 1 98.44 170 LEU B N 1
ATOM 3418 C CA . LEU B 1 170 ? -3.137 9.188 18.766 1 98.44 170 LEU B CA 1
ATOM 3419 C C . LEU B 1 170 ? -4.141 9.094 19.906 1 98.44 170 LEU B C 1
ATOM 3421 O O . LEU B 1 170 ? -5.352 9.148 19.688 1 98.44 170 LEU B O 1
ATOM 3425 N N . LEU B 1 171 ? -3.619 8.953 21.078 1 98.31 171 LEU B N 1
ATOM 3426 C CA . LEU B 1 171 ? -4.484 8.883 22.25 1 98.31 171 LEU B CA 1
ATOM 3427 C C . LEU B 1 171 ? -5.242 10.195 22.453 1 98.31 171 LEU B C 1
ATOM 3429 O O . LEU B 1 171 ? -6.441 10.18 22.734 1 98.31 171 LEU B O 1
ATOM 3433 N N . GLU B 1 172 ? -4.559 11.281 22.281 1 97.81 172 GLU B N 1
ATOM 3434 C CA . GLU B 1 172 ? -5.168 12.594 22.422 1 97.81 172 GLU B CA 1
ATOM 3435 C C . GLU B 1 172 ? -6.293 12.797 21.422 1 97.81 172 GLU B C 1
ATOM 3437 O O . GLU B 1 172 ? -7.391 13.234 21.781 1 97.81 172 GLU B O 1
ATOM 3442 N N . VAL B 1 173 ? -6.016 12.469 20.188 1 97.38 173 VAL B N 1
ATOM 3443 C CA . VAL B 1 173 ? -6.992 12.648 19.125 1 97.38 173 VAL B CA 1
ATOM 3444 C C . VAL B 1 173 ? -8.18 11.711 19.344 1 97.38 173 VAL B C 1
ATOM 3446 O O . VAL B 1 173 ? -9.328 12.078 19.062 1 97.38 173 VAL B O 1
ATOM 3449 N N . GLY B 1 174 ? -7.898 10.539 19.859 1 97.12 174 GLY B N 1
ATOM 3450 C CA . GLY B 1 174 ? -8.938 9.555 20.125 1 97.12 174 GLY B CA 1
ATOM 3451 C C . GLY B 1 174 ? -9.898 9.984 21.219 1 97.12 174 GLY B C 1
ATOM 3452 O O . GLY B 1 174 ? -10.977 9.398 21.375 1 97.12 174 GLY B O 1
ATOM 3453 N N . GLU B 1 175 ? -9.617 11.031 21.938 1 96.38 175 GLU B N 1
ATOM 3454 C CA . GLU B 1 175 ? -10.469 11.523 23.016 1 96.38 175 GLU B CA 1
ATOM 3455 C C . GLU B 1 175 ? -11.5 12.523 22.5 1 96.38 175 GLU B C 1
ATOM 3457 O O . GLU B 1 175 ? -12.453 12.867 23.203 1 96.38 175 GLU B O 1
ATOM 3462 N N . LEU B 1 176 ? -11.258 12.977 21.328 1 96.44 176 LEU B N 1
ATOM 3463 C CA . LEU B 1 176 ? -12.211 13.914 20.766 1 96.44 176 LEU B CA 1
ATOM 3464 C C . LEU B 1 176 ? -13.555 13.242 20.5 1 96.44 176 LEU B C 1
ATOM 3466 O O . LEU B 1 176 ? -13.602 12.094 20.047 1 96.44 176 LEU B O 1
ATOM 3470 N N . ARG B 1 177 ? -14.664 13.906 20.719 1 95.5 177 ARG B N 1
ATOM 3471 C CA . ARG B 1 177 ? -16 13.336 20.688 1 95.5 177 ARG B CA 1
ATOM 3472 C C . ARG B 1 177 ? -16.391 12.914 19.281 1 95.5 177 ARG B C 1
ATOM 3474 O O . ARG B 1 177 ? -17.172 11.977 19.094 1 95.5 177 ARG B O 1
ATOM 3481 N N . ASN B 1 178 ? -15.875 13.68 18.328 1 97.25 178 ASN B N 1
ATOM 3482 C CA . ASN B 1 178 ? -16.266 13.422 16.953 1 97.25 178 ASN B CA 1
ATOM 3483 C C . ASN B 1 178 ? -15.25 12.547 16.234 1 97.25 178 ASN B C 1
ATOM 3485 O O . ASN B 1 178 ? -15.242 12.477 15 1 97.25 178 ASN B O 1
ATOM 3489 N N . VAL B 1 179 ? -14.32 11.898 16.969 1 98.12 179 VAL B N 1
ATOM 3490 C CA . VAL B 1 179 ? -13.258 11.109 16.359 1 98.12 179 VAL B CA 1
ATOM 3491 C C . VAL B 1 179 ? -13.266 9.695 16.922 1 98.12 179 VAL B C 1
ATOM 3493 O O . VAL B 1 179 ? -13.359 9.508 18.141 1 98.12 179 VAL B O 1
ATOM 3496 N N . GLU B 1 180 ? -13.289 8.758 16.047 1 98.06 180 GLU B N 1
ATOM 3497 C CA . GLU B 1 180 ? -13.086 7.355 16.422 1 98.06 180 GLU B CA 1
ATOM 3498 C C . GLU B 1 180 ? -11.781 6.816 15.844 1 98.06 180 GLU B C 1
ATOM 3500 O O . GLU B 1 180 ? -11.562 6.863 14.633 1 98.06 180 GLU B O 1
ATOM 3505 N N . VAL B 1 181 ? -10.914 6.371 16.688 1 98.5 181 VAL B N 1
ATOM 3506 C CA . VAL B 1 181 ? -9.672 5.73 16.281 1 98.5 181 VAL B CA 1
ATOM 3507 C C . VAL B 1 181 ? -9.711 4.246 16.641 1 98.5 181 VAL B C 1
ATOM 3509 O O . VAL B 1 181 ? -10.016 3.889 17.781 1 98.5 181 VAL B O 1
ATOM 3512 N N . GLN B 1 182 ? -9.492 3.404 15.695 1 98.69 182 GLN B N 1
ATOM 3513 C CA . GLN B 1 182 ? -9.398 1.963 15.898 1 98.69 182 GLN B CA 1
ATOM 3514 C C . GLN B 1 182 ? -8.062 1.42 15.398 1 98.69 182 GLN B C 1
ATOM 3516 O O . GLN B 1 182 ? -7.441 2.004 14.508 1 98.69 182 GLN B O 1
ATOM 3521 N N . VAL B 1 183 ? -7.609 0.363 16.062 1 98.44 183 VAL B N 1
ATOM 3522 C CA . VAL B 1 183 ? -6.41 -0.351 15.625 1 98.44 183 VAL B CA 1
ATOM 3523 C C . VAL B 1 183 ? -6.789 -1.744 15.125 1 98.44 183 VAL B C 1
ATOM 3525 O O . VAL B 1 183 ? -7.598 -2.434 15.75 1 98.44 183 VAL B O 1
ATOM 3528 N N . MET B 1 184 ? -6.309 -2.076 13.961 1 97.44 184 MET B N 1
ATOM 3529 C CA . MET B 1 184 ? -6.406 -3.443 13.453 1 97.44 184 MET B CA 1
ATOM 3530 C C . MET B 1 184 ? -5.168 -4.25 13.82 1 97.44 184 MET B C 1
ATOM 3532 O O . MET B 1 184 ? -4.09 -4.023 13.273 1 97.44 184 MET B O 1
ATOM 3536 N N . PRO B 1 185 ? -5.352 -5.156 14.734 1 96.56 185 PRO B N 1
ATOM 3537 C CA . PRO B 1 185 ? -4.191 -5.965 15.109 1 96.56 185 PRO B CA 1
ATOM 3538 C C . PRO B 1 185 ? -3.684 -6.832 13.961 1 96.56 185 PRO B C 1
ATOM 3540 O O . PRO B 1 185 ? -4.477 -7.309 13.141 1 96.56 185 PRO B O 1
ATOM 3543 N N . THR B 1 186 ? -2.393 -7.086 13.922 1 94.31 186 THR B N 1
ATOM 3544 C CA . THR B 1 186 ? -1.769 -7.875 12.867 1 94.31 186 THR B CA 1
ATOM 3545 C C . THR B 1 186 ? -2.273 -9.312 12.898 1 94.31 186 THR B C 1
ATOM 3547 O O . THR B 1 186 ? -2.363 -9.969 11.859 1 94.31 186 THR B O 1
ATOM 3550 N N . ASP B 1 187 ? -2.609 -9.734 13.961 1 91.38 187 ASP B N 1
ATOM 3551 C CA . ASP B 1 187 ? -2.982 -11.141 14.109 1 91.38 187 ASP B CA 1
ATOM 3552 C C . ASP B 1 187 ? -4.418 -11.383 13.648 1 91.38 187 ASP B C 1
ATOM 3554 O O . ASP B 1 187 ? -4.902 -12.516 13.672 1 91.38 187 ASP B O 1
ATOM 3558 N N . ARG B 1 188 ? -5.125 -10.32 13.195 1 86.88 188 ARG B N 1
ATOM 3559 C CA . ARG B 1 188 ? -6.434 -10.438 12.555 1 86.88 188 ARG B CA 1
ATOM 3560 C C . ARG B 1 188 ? -6.312 -10.344 11.039 1 86.88 188 ARG B C 1
ATOM 3562 O O . ARG B 1 188 ? -6.418 -9.25 10.469 1 86.88 188 ARG B O 1
ATOM 3569 N N . GLY B 1 189 ? -6.016 -11.344 10.344 1 71.25 189 GLY B N 1
ATOM 3570 C CA . GLY B 1 189 ? -5.52 -11.227 8.984 1 71.25 189 GLY B CA 1
ATOM 3571 C C . GLY B 1 189 ? -6.605 -11.398 7.934 1 71.25 189 GLY B C 1
ATOM 3572 O O . GLY B 1 189 ? -6.391 -11.094 6.758 1 71.25 189 GLY B O 1
ATOM 3573 N N . ASP B 1 190 ? -7.844 -11.602 8.18 1 85.25 190 ASP B N 1
ATOM 3574 C CA . ASP B 1 190 ? -8.789 -11.938 7.121 1 85.25 190 ASP B CA 1
ATOM 3575 C C . ASP B 1 190 ? -9.844 -10.844 6.957 1 85.25 190 ASP B C 1
ATOM 3577 O O . ASP B 1 190 ? -11.008 -11.039 7.309 1 85.25 190 ASP B O 1
ATOM 3581 N N . HIS B 1 191 ? -9.367 -9.75 6.34 1 91.88 191 HIS B N 1
ATOM 3582 C CA . HIS B 1 191 ? -10.289 -8.648 6.078 1 91.88 191 HIS B CA 1
ATOM 3583 C C . HIS B 1 191 ? -9.93 -7.922 4.789 1 91.88 191 HIS B C 1
ATOM 3585 O O . HIS B 1 191 ? -8.82 -8.078 4.273 1 91.88 191 HIS B O 1
ATOM 3591 N N . PRO B 1 192 ? -10.867 -7.152 4.297 1 91.06 192 PRO B N 1
ATOM 3592 C CA . PRO B 1 192 ? -10.648 -6.555 2.977 1 91.06 192 PRO B CA 1
ATOM 3593 C C . PRO B 1 192 ? -9.594 -5.453 2.992 1 91.06 192 PRO B C 1
ATOM 3595 O O . PRO B 1 192 ? -9.266 -4.891 1.944 1 91.06 192 PRO B O 1
ATOM 3598 N N . GLY B 1 193 ? -9.008 -5.168 4.121 1 89.81 193 GLY B N 1
ATOM 3599 C CA . GLY B 1 193 ? -7.895 -4.238 4.219 1 89.81 193 GLY B CA 1
ATOM 3600 C C . GLY B 1 193 ? -6.637 -4.746 3.539 1 89.81 193 GLY B C 1
ATOM 3601 O O . GLY B 1 193 ? -5.715 -3.975 3.273 1 89.81 193 GLY B O 1
ATOM 3602 N N . THR B 1 194 ? -6.613 -5.996 3.248 1 87.19 194 THR B N 1
ATOM 3603 C CA . THR B 1 194 ? -5.469 -6.586 2.561 1 87.19 194 THR B CA 1
ATOM 3604 C C . THR B 1 194 ? -5.281 -5.957 1.182 1 87.19 194 THR B C 1
ATOM 3606 O O . THR B 1 194 ? -4.215 -6.074 0.579 1 87.19 194 THR B O 1
ATOM 3609 N N . GLY B 1 195 ? -6.25 -5.207 0.765 1 85 195 GLY B N 1
ATOM 3610 C CA . GLY B 1 195 ? -6.184 -4.516 -0.515 1 85 195 GLY B CA 1
ATOM 3611 C C . GLY B 1 195 ? -5.52 -3.156 -0.426 1 85 195 GLY B C 1
ATOM 3612 O O . GLY B 1 195 ? -5.297 -2.5 -1.446 1 85 195 GLY B O 1
ATOM 3613 N N . GLY B 1 196 ? -5.266 -2.719 0.763 1 88.12 196 GLY B N 1
ATOM 3614 C CA . GLY B 1 196 ? -4.566 -1.453 0.915 1 88.12 196 GLY B CA 1
ATOM 3615 C C . GLY B 1 196 ? -5.43 -0.363 1.521 1 88.12 196 GLY B C 1
ATOM 3616 O O . GLY B 1 196 ? -6.496 -0.644 2.07 1 88.12 196 GLY B O 1
ATOM 3617 N N . LEU B 1 197 ? -4.906 0.864 1.363 1 91.06 197 LEU B N 1
ATOM 3618 C CA . LEU B 1 197 ? -5.504 2.02 2.023 1 91.06 197 LEU B CA 1
ATOM 3619 C C . LEU B 1 197 ? -6.891 2.312 1.454 1 91.06 197 LEU B C 1
ATOM 3621 O O . LEU B 1 197 ? -7.156 2.039 0.281 1 91.06 197 LEU B O 1
ATOM 3625 N N . ILE B 1 198 ? -7.777 2.869 2.248 1 94.56 198 ILE B N 1
ATOM 3626 C CA . ILE B 1 198 ? -9.102 3.348 1.856 1 94.56 198 ILE B CA 1
ATOM 3627 C C . ILE B 1 198 ? -9.336 4.742 2.434 1 94.56 198 ILE B C 1
ATOM 3629 O O . ILE B 1 198 ? -9.062 4.984 3.611 1 94.56 198 ILE B O 1
ATOM 3633 N N . GLU B 1 199 ? -9.742 5.641 1.579 1 95.44 199 GLU B N 1
ATOM 3634 C CA . GLU B 1 199 ? -10.172 6.98 1.971 1 95.44 199 GLU B CA 1
ATOM 3635 C C . GLU B 1 199 ? -11.586 7.273 1.48 1 95.44 199 GLU B C 1
ATOM 3637 O O . GLU B 1 199 ? -11.891 7.094 0.299 1 95.44 199 GLU B O 1
ATOM 3642 N N . LEU B 1 200 ? -12.43 7.699 2.396 1 97.12 200 LEU B N 1
ATOM 3643 C CA . LEU B 1 200 ? -13.805 8.062 2.078 1 97.12 200 LEU B CA 1
ATOM 3644 C C . LEU B 1 200 ? -14.164 9.422 2.668 1 97.12 200 LEU B C 1
ATOM 3646 O O . LEU B 1 200 ? -14.016 9.633 3.873 1 97.12 200 LEU B O 1
ATOM 3650 N N . LEU B 1 201 ? -14.547 10.289 1.828 1 97.62 201 LEU B N 1
ATOM 3651 C CA . LEU B 1 201 ? -15.062 11.586 2.25 1 97.62 201 LEU B CA 1
ATOM 3652 C C . LEU B 1 201 ? -16.5 11.773 1.785 1 97.62 201 LEU B C 1
ATOM 3654 O O . LEU B 1 201 ? -16.797 11.664 0.592 1 97.62 201 LEU B O 1
ATOM 3658 N N . LYS B 1 202 ? -17.344 12.047 2.717 1 97.94 202 LYS B N 1
ATOM 3659 C CA . LYS B 1 202 ? -18.75 12.336 2.416 1 97.94 202 LYS B CA 1
ATOM 3660 C C . LYS B 1 202 ? -19.078 13.797 2.689 1 97.94 202 LYS B C 1
ATOM 3662 O O . LYS B 1 202 ? -18.547 14.391 3.633 1 97.94 202 LYS B O 1
ATOM 3667 N N . PHE B 1 203 ? -20.031 14.258 1.885 1 96.75 203 PHE B N 1
ATOM 3668 C CA . PHE B 1 203 ? -20.328 15.68 1.951 1 96.75 203 PHE B CA 1
ATOM 3669 C C . PHE B 1 203 ? -21.781 15.906 2.318 1 96.75 203 PHE B C 1
ATOM 3671 O O . PHE B 1 203 ? -22.609 14.984 2.246 1 96.75 203 PHE B O 1
ATOM 3678 N N . GLY B 1 204 ? -22.094 17.141 2.695 1 95.44 204 GLY B N 1
ATOM 3679 C CA . GLY B 1 204 ? -23.406 17.5 3.184 1 95.44 204 GLY B CA 1
ATOM 3680 C C . GLY B 1 204 ? -24.5 17.344 2.135 1 95.44 204 GLY B C 1
ATOM 3681 O O . GLY B 1 204 ? -25.672 17.141 2.467 1 95.44 204 GLY B O 1
ATOM 3682 N N . ASP B 1 205 ? -24.156 17.359 0.926 1 95.31 205 ASP B N 1
ATOM 3683 C CA . ASP B 1 205 ? -25.141 17.281 -0.142 1 95.31 205 ASP B CA 1
ATOM 3684 C C . ASP B 1 205 ? -25.406 15.836 -0.558 1 95.31 205 ASP B C 1
ATOM 3686 O O . ASP B 1 205 ? -26.109 15.586 -1.527 1 95.31 205 ASP B O 1
ATOM 3690 N N . GLY B 1 206 ? -24.719 14.984 0.037 1 94 206 GLY B N 1
ATOM 3691 C CA . GLY B 1 206 ? -24.953 13.57 -0.221 1 94 206 GLY B CA 1
ATOM 3692 C C . GLY B 1 206 ? -23.938 12.961 -1.165 1 94 206 GLY B C 1
ATOM 3693 O O . GLY B 1 206 ? -23.891 11.742 -1.329 1 94 206 GLY B O 1
ATOM 3694 N N . THR B 1 207 ? -23.156 13.797 -1.726 1 95.81 207 THR B N 1
ATOM 3695 C CA . THR B 1 207 ? -22.094 13.289 -2.596 1 95.81 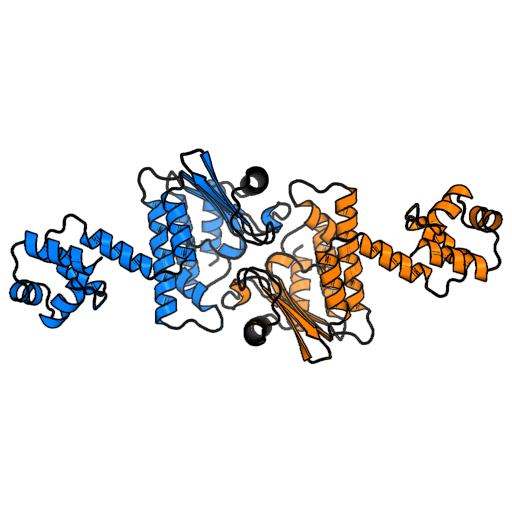207 THR B CA 1
ATOM 3696 C C . THR B 1 207 ? -20.906 12.789 -1.773 1 95.81 207 THR B C 1
ATOM 3698 O O . THR B 1 207 ? -20.891 12.945 -0.551 1 95.81 207 THR B O 1
ATOM 3701 N N . ALA B 1 208 ? -20.016 12.062 -2.482 1 97 208 ALA B N 1
ATOM 3702 C CA . ALA B 1 208 ? -18.859 11.5 -1.799 1 97 208 ALA B CA 1
ATOM 3703 C C . ALA B 1 208 ? -17.688 11.312 -2.766 1 97 208 ALA B C 1
ATOM 3705 O O . ALA B 1 208 ? -17.891 11.312 -3.984 1 97 208 ALA B O 1
ATOM 3706 N N . VAL B 1 209 ? -16.531 11.266 -2.199 1 95.88 209 VAL B N 1
ATOM 3707 C CA . VAL B 1 209 ? -15.328 10.922 -2.932 1 95.88 209 VAL B CA 1
ATOM 3708 C C . VAL B 1 209 ? -14.562 9.828 -2.182 1 95.88 209 VAL B C 1
ATOM 3710 O O . VAL B 1 209 ? -14.484 9.859 -0.951 1 95.88 209 VAL B O 1
ATOM 3713 N N . GLY B 1 210 ? -14.141 8.812 -2.941 1 94.38 210 GLY B N 1
ATOM 3714 C CA . GLY B 1 210 ? -13.359 7.73 -2.367 1 94.38 210 GLY B CA 1
ATOM 3715 C C . GLY B 1 210 ? -12.055 7.477 -3.1 1 94.38 210 GLY B C 1
ATOM 3716 O O . GLY B 1 210 ? -11.891 7.895 -4.246 1 94.38 210 GLY B O 1
ATOM 3717 N N . ARG B 1 211 ? -11.156 6.859 -2.381 1 91.25 211 ARG B N 1
ATOM 3718 C CA . ARG B 1 211 ? -9.891 6.449 -2.971 1 91.25 211 ARG B CA 1
ATOM 3719 C C . ARG B 1 211 ? -9.352 5.188 -2.303 1 91.25 211 ARG B C 1
ATOM 3721 O O . ARG B 1 211 ? -9.547 4.988 -1.101 1 91.25 211 ARG B O 1
ATOM 3728 N N . SER B 1 212 ? -8.711 4.34 -3.039 1 87.12 212 SER B N 1
ATOM 3729 C CA . SER B 1 212 ? -8.062 3.141 -2.516 1 87.12 212 SER B CA 1
ATOM 3730 C C . SER B 1 212 ? -6.809 2.795 -3.316 1 87.12 212 SER B C 1
ATOM 3732 O O . SE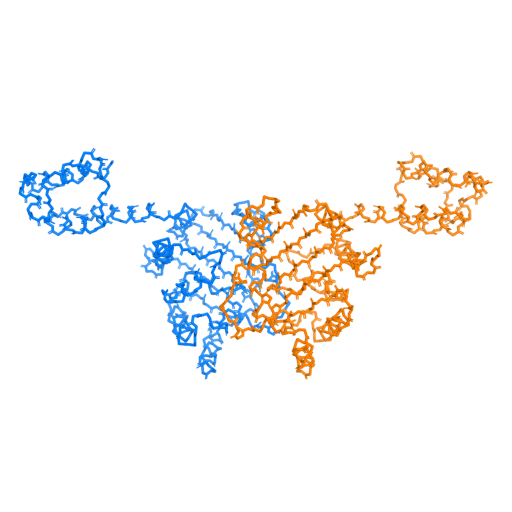R B 1 212 ? -6.68 3.189 -4.477 1 87.12 212 SER B O 1
ATOM 3734 N N . ASP B 1 213 ? -5.93 2.074 -2.529 1 73.69 213 ASP B N 1
ATOM 3735 C CA . ASP B 1 213 ? -4.762 1.56 -3.236 1 73.69 213 ASP B CA 1
ATOM 3736 C C . ASP B 1 213 ? -5.141 0.4 -4.152 1 73.69 213 ASP B C 1
ATOM 3738 O O . ASP B 1 213 ? -6.086 -0.342 -3.869 1 73.69 213 ASP B O 1
ATOM 3742 N N . GLY B 1 214 ? -4.512 0.329 -5.32 1 63.59 214 GLY B N 1
ATOM 3743 C CA . GLY B 1 214 ? -4.625 -0.845 -6.168 1 63.59 214 GLY B CA 1
ATOM 3744 C C . GLY B 1 214 ? -5.887 -0.854 -7.008 1 63.59 214 GLY B C 1
ATOM 3745 O O . GLY B 1 214 ? -5.82 -0.91 -8.242 1 63.59 214 GLY B O 1
ATOM 3746 N N . GLU B 1 215 ? -6.961 -0.741 -5.965 1 60 215 GLU B N 1
ATOM 3747 C CA . GLU B 1 215 ? -8.234 -0.786 -6.68 1 60 215 GLU B CA 1
ATOM 3748 C C . GLU B 1 215 ? -8.523 0.542 -7.371 1 60 215 GLU B C 1
ATOM 3750 O O . GLU B 1 215 ? -8.164 1.606 -6.863 1 60 215 GLU B O 1
ATOM 3755 N N . PHE B 1 216 ? -9.008 0.504 -8.445 1 64.69 216 PHE B N 1
ATOM 3756 C CA . PHE B 1 216 ? -9.469 1.631 -9.242 1 64.69 216 PHE B CA 1
ATOM 3757 C C . PHE B 1 216 ? -8.305 2.521 -9.648 1 64.69 216 PHE B C 1
ATOM 3759 O O . PHE B 1 216 ? -8.461 3.736 -9.781 1 64.69 216 PHE B O 1
ATOM 3766 N N . GLY B 1 217 ? -7.027 2.064 -9.469 1 66.31 217 GLY B N 1
ATOM 3767 C CA . GLY B 1 217 ? -5.855 2.752 -9.984 1 66.31 217 GLY B CA 1
ATOM 3768 C C . GLY B 1 217 ? -5.316 3.805 -9.039 1 66.31 217 GLY B C 1
ATOM 3769 O O . GLY B 1 217 ? -4.539 4.672 -9.438 1 66.31 217 GLY B O 1
ATOM 3770 N N . GLY B 1 218 ? -5.816 3.881 -7.797 1 73.19 218 GLY B N 1
ATOM 3771 C CA . GLY B 1 218 ? -5.336 4.848 -6.824 1 73.19 218 GLY B CA 1
ATOM 3772 C C . GLY B 1 218 ? -5.922 6.234 -7.02 1 73.19 218 GLY B C 1
ATOM 3773 O O . GLY B 1 218 ? -5.582 7.168 -6.289 1 73.19 218 GLY B O 1
ATOM 3774 N N . ARG B 1 219 ? -6.801 6.348 -7.977 1 79.19 219 ARG B N 1
ATOM 3775 C CA . ARG B 1 219 ? -7.398 7.648 -8.258 1 79.19 219 ARG B CA 1
ATOM 3776 C C . ARG B 1 219 ? -8.688 7.844 -7.477 1 79.19 219 ARG B C 1
ATOM 3778 O O . ARG B 1 219 ? -9.367 6.867 -7.129 1 79.19 219 ARG B O 1
ATOM 3785 N N . PRO B 1 220 ? -9.016 9.18 -7.207 1 85.12 220 PRO B N 1
ATOM 3786 C CA . PRO B 1 220 ? -10.305 9.43 -6.559 1 85.12 220 PRO B CA 1
ATOM 3787 C C . PRO B 1 220 ? -11.484 8.969 -7.402 1 85.12 220 PRO B C 1
ATOM 3789 O O . PRO B 1 220 ? -11.461 9.094 -8.625 1 85.12 220 PRO B O 1
ATOM 3792 N N . VAL B 1 221 ? -12.461 8.398 -6.805 1 90.38 221 VAL B N 1
ATOM 3793 C CA . VAL B 1 221 ? -13.664 7.945 -7.492 1 90.38 221 VAL B CA 1
ATOM 3794 C C . VAL B 1 221 ? -14.898 8.602 -6.871 1 90.38 221 VAL B C 1
ATOM 3796 O O . VAL B 1 221 ? -14.938 8.844 -5.664 1 90.38 221 VAL B O 1
ATOM 3799 N N . SER B 1 222 ? -15.922 8.844 -7.715 1 93.31 222 SER B N 1
ATOM 3800 C CA . SER B 1 222 ? -17.172 9.414 -7.25 1 93.31 222 SER B CA 1
ATOM 3801 C C . SER B 1 222 ? -18.375 8.602 -7.742 1 93.31 222 SER B C 1
ATOM 3803 O O . SER B 1 222 ? -19.516 8.898 -7.383 1 93.31 222 SER B O 1
ATOM 3805 N N . ASP B 1 223 ? -18.062 7.605 -8.516 1 91.88 223 ASP B N 1
ATOM 3806 C CA . ASP B 1 223 ? -19.109 6.723 -9.016 1 91.88 223 ASP B CA 1
ATOM 3807 C C . ASP B 1 223 ? -19.781 5.969 -7.867 1 91.88 223 ASP B C 1
ATOM 3809 O O . ASP B 1 223 ? -19.109 5.348 -7.047 1 91.88 223 ASP B O 1
ATOM 3813 N N . PRO B 1 224 ? -21.125 6.023 -7.824 1 92.69 224 PRO B N 1
ATOM 3814 C CA . PRO B 1 224 ? -21.844 5.43 -6.695 1 92.69 224 PRO B CA 1
ATOM 3815 C C . PRO B 1 224 ? -21.547 3.947 -6.512 1 92.69 224 PRO B C 1
ATOM 3817 O O . PRO B 1 224 ? -21.516 3.453 -5.379 1 92.69 224 PRO B O 1
ATOM 3820 N N . ARG B 1 225 ? -21.406 3.176 -7.543 1 92.38 225 ARG B N 1
ATOM 3821 C CA . ARG B 1 225 ? -21.109 1.752 -7.43 1 92.38 225 ARG B CA 1
ATOM 3822 C C . ARG B 1 225 ? -19.75 1.527 -6.789 1 92.38 225 ARG B C 1
ATOM 3824 O O . ARG B 1 225 ? -19.594 0.661 -5.922 1 92.38 225 ARG B O 1
ATOM 3831 N N . GLN B 1 226 ? -18.797 2.328 -7.238 1 92.75 226 GLN B N 1
ATOM 3832 C CA . GLN B 1 226 ? -17.453 2.234 -6.68 1 92.75 226 GLN B CA 1
ATOM 3833 C C . GLN B 1 226 ? -17.438 2.691 -5.223 1 92.75 226 GLN B C 1
ATOM 3835 O O . GLN B 1 226 ? -16.766 2.08 -4.383 1 92.75 226 GLN B O 1
ATOM 3840 N N . LEU B 1 227 ? -18.172 3.736 -4.98 1 95.06 227 LEU B N 1
ATOM 3841 C CA . LEU B 1 227 ? -18.25 4.246 -3.615 1 95.06 227 LEU B CA 1
ATOM 3842 C C . LEU B 1 227 ? -18.875 3.215 -2.688 1 95.06 227 LEU B C 1
ATOM 3844 O O . LEU B 1 227 ? -18.438 3.047 -1.547 1 95.06 227 LEU B O 1
ATOM 3848 N N . ARG B 1 228 ? -19.891 2.539 -3.135 1 95.62 228 ARG B N 1
ATOM 3849 C CA . ARG B 1 228 ? -20.547 1.501 -2.352 1 95.62 228 ARG B CA 1
ATOM 3850 C C . ARG B 1 228 ? -19.562 0.403 -1.957 1 95.62 228 ARG B C 1
ATOM 3852 O O . ARG B 1 228 ? -19.594 -0.084 -0.824 1 95.62 228 ARG B O 1
ATOM 3859 N N . ILE B 1 229 ? -18.719 -0 -2.865 1 94.94 229 ILE B N 1
ATOM 3860 C CA . ILE B 1 229 ? -17.734 -1.038 -2.621 1 94.94 229 ILE B CA 1
ATOM 3861 C C . ILE B 1 229 ? -16.75 -0.579 -1.535 1 94.94 229 ILE B C 1
ATOM 3863 O O . ILE B 1 229 ? -16.484 -1.319 -0.589 1 94.94 229 ILE B O 1
ATOM 3867 N N . LEU B 1 230 ? -16.25 0.634 -1.648 1 95.31 230 LEU B N 1
ATOM 3868 C CA . LEU B 1 230 ? -15.297 1.16 -0.667 1 95.31 230 LEU B CA 1
ATOM 3869 C C . LEU B 1 230 ? -15.953 1.284 0.704 1 95.31 230 LEU B C 1
ATOM 3871 O O . LEU B 1 230 ? -15.328 0.982 1.725 1 95.31 230 LEU B O 1
ATOM 3875 N N . GLU B 1 231 ? -17.188 1.69 0.715 1 96.69 231 GLU B N 1
ATOM 3876 C CA . GLU B 1 231 ? -17.906 1.802 1.974 1 96.69 231 GLU B CA 1
ATOM 3877 C C . GLU B 1 231 ? -18.109 0.433 2.619 1 96.69 231 GLU B C 1
ATOM 3879 O O . GLU B 1 231 ? -17.969 0.289 3.836 1 96.69 231 GLU B O 1
ATOM 3884 N N . LEU B 1 232 ? -18.469 -0.499 1.801 1 96.81 232 LEU B N 1
ATOM 3885 C CA . LEU B 1 232 ? -18.625 -1.865 2.285 1 96.81 232 LEU B CA 1
ATOM 3886 C C . LEU B 1 232 ? -17.328 -2.371 2.914 1 96.81 232 LEU B C 1
ATOM 3888 O O . LEU B 1 232 ? -17.328 -2.883 4.035 1 96.81 232 LEU B O 1
ATOM 3892 N N . ARG B 1 233 ? -16.25 -2.244 2.215 1 96.38 233 ARG B N 1
ATOM 3893 C CA . ARG B 1 233 ? -14.953 -2.713 2.697 1 96.38 233 ARG B CA 1
ATOM 3894 C C . ARG B 1 233 ? -14.555 -1.995 3.982 1 96.38 233 ARG B C 1
ATOM 3896 O O . ARG B 1 233 ? -14.125 -2.631 4.949 1 96.38 233 ARG B O 1
ATOM 3903 N N . TYR B 1 234 ? -14.703 -0.693 3.949 1 97.12 234 TYR B N 1
ATOM 3904 C CA . TYR B 1 234 ? -14.367 0.072 5.141 1 97.12 234 TYR B CA 1
ATOM 3905 C C . TYR B 1 234 ? -15.211 -0.365 6.332 1 97.12 234 TYR B C 1
ATOM 3907 O O . TYR B 1 234 ? -14.703 -0.476 7.453 1 97.12 234 TYR B O 1
ATOM 3915 N N . GLY B 1 235 ? -16.5 -0.59 6.113 1 97.62 235 GLY B N 1
ATOM 3916 C CA . GLY B 1 235 ? -17.375 -1.072 7.172 1 97.62 235 GLY B CA 1
ATOM 3917 C C . GLY B 1 235 ? -16.922 -2.395 7.762 1 97.62 235 GLY B C 1
ATOM 3918 O O . GLY B 1 235 ? -16.938 -2.574 8.977 1 97.62 235 GLY B O 1
ATOM 3919 N N . ILE B 1 236 ? -16.516 -3.301 6.941 1 97.19 236 ILE B N 1
ATOM 3920 C CA . ILE B 1 236 ? -16.047 -4.602 7.398 1 97.19 236 ILE B CA 1
ATOM 3921 C C . ILE B 1 236 ? -14.75 -4.434 8.188 1 97.19 236 ILE B C 1
ATOM 3923 O O . ILE B 1 236 ? -14.562 -5.074 9.227 1 97.19 236 ILE B O 1
ATOM 3927 N N . ILE B 1 237 ? -13.883 -3.58 7.707 1 97.06 237 ILE B N 1
ATOM 3928 C CA . ILE B 1 237 ? -12.625 -3.299 8.391 1 97.06 237 ILE B CA 1
ATOM 3929 C C . ILE B 1 237 ? -12.914 -2.756 9.789 1 97.06 237 ILE B C 1
ATOM 3931 O O . ILE B 1 237 ? -12.32 -3.207 10.773 1 97.06 237 ILE B O 1
ATOM 3935 N N . ARG B 1 238 ? -13.82 -1.844 9.922 1 97.56 238 ARG B N 1
ATOM 3936 C CA . ARG B 1 238 ? -14.18 -1.284 11.227 1 97.56 238 ARG B CA 1
ATOM 3937 C C . ARG B 1 238 ? -14.742 -2.363 12.148 1 97.56 238 ARG B C 1
ATOM 3939 O O . ARG B 1 238 ? -14.453 -2.371 13.344 1 97.56 238 ARG B O 1
ATOM 3946 N N . ALA B 1 239 ? -15.523 -3.24 11.531 1 96.75 239 ALA B N 1
ATOM 3947 C CA . ALA B 1 239 ? -16.172 -4.285 12.32 1 96.75 239 ALA B CA 1
ATOM 3948 C C . ALA B 1 239 ? -15.133 -5.277 12.859 1 96.75 239 ALA B C 1
ATOM 3950 O O . ALA B 1 239 ? -15.367 -5.922 13.883 1 96.75 239 ALA B O 1
ATOM 3951 N N . ARG B 1 240 ? -14.047 -5.398 12.242 1 96.12 240 ARG B N 1
ATOM 3952 C CA . ARG B 1 240 ? -13.031 -6.375 12.617 1 96.12 240 ARG B CA 1
ATOM 3953 C C . ARG B 1 240 ? -11.961 -5.742 13.5 1 96.12 240 ARG B C 1
ATOM 3955 O O . ARG B 1 240 ? -11.203 -6.449 14.172 1 96.12 240 ARG B O 1
ATOM 3962 N N . ALA B 1 241 ? -11.82 -4.414 13.477 1 97.94 241 ALA B N 1
ATOM 3963 C CA . ALA B 1 241 ? -10.82 -3.689 14.25 1 97.94 241 ALA B CA 1
ATOM 3964 C C . ALA B 1 241 ? -11.18 -3.676 15.734 1 97.94 241 ALA B C 1
ATOM 3966 O O . ALA B 1 241 ? -12.312 -3.992 16.109 1 97.94 241 ALA B O 1
ATOM 3967 N N . LEU B 1 242 ? -10.195 -3.418 16.562 1 98.19 242 LEU B N 1
ATOM 3968 C CA . LEU B 1 242 ? -10.453 -3.221 17.984 1 98.19 242 LEU B CA 1
ATOM 3969 C C . LEU B 1 242 ? -11.453 -2.092 18.203 1 98.19 242 LEU B C 1
ATOM 3971 O O . LEU B 1 242 ? -11.469 -1.111 17.469 1 98.19 242 LEU B O 1
ATOM 3975 N N . THR B 1 243 ? -12.328 -2.203 19.281 1 97.38 243 THR B N 1
ATOM 3976 C CA . THR B 1 243 ? -13.18 -1.088 19.672 1 97.38 243 THR B CA 1
ATOM 3977 C C . THR B 1 243 ? -12.344 0.109 20.109 1 97.38 243 THR B C 1
ATOM 3979 O O . THR B 1 243 ? -11.148 -0.033 20.391 1 97.38 243 THR B O 1
ATOM 3982 N N . PRO B 1 244 ? -12.945 1.32 20.078 1 96.25 244 PRO B N 1
ATOM 3983 C CA . PRO B 1 244 ? -12.188 2.488 20.516 1 96.25 244 PRO B CA 1
ATOM 3984 C C . PRO B 1 244 ? -11.594 2.311 21.922 1 96.25 244 PRO B C 1
ATOM 3986 O O . PRO B 1 244 ? -10.461 2.713 22.172 1 96.25 244 PRO B O 1
ATOM 3989 N N . GLY B 1 245 ? -12.328 1.721 22.844 1 96.75 245 GLY B N 1
ATOM 3990 C CA . GLY B 1 245 ? -11.805 1.44 24.172 1 96.75 245 GLY B CA 1
ATOM 3991 C C . GLY B 1 245 ? -10.633 0.481 24.156 1 96.75 245 GLY B C 1
ATOM 3992 O O . GLY B 1 245 ? -9.609 0.732 24.797 1 96.75 245 GLY B O 1
ATOM 3993 N N . GLU B 1 246 ? -10.766 -0.667 23.438 1 98.12 246 GLU B N 1
ATOM 3994 C CA . GLU B 1 246 ? -9.672 -1.626 23.297 1 98.12 246 GLU B CA 1
ATOM 3995 C C . GLU B 1 246 ? -8.469 -0.987 22.609 1 98.12 246 GLU B C 1
ATOM 3997 O O . GLU B 1 246 ? -7.32 -1.32 22.922 1 98.12 246 GLU B O 1
ATOM 4002 N N . THR B 1 247 ? -8.766 -0.136 21.672 1 98.44 247 THR B N 1
ATOM 4003 C CA . THR B 1 247 ? -7.727 0.583 20.953 1 98.44 247 THR B CA 1
ATOM 4004 C C . THR B 1 247 ? -6.895 1.434 21.906 1 98.44 247 THR B C 1
ATOM 4006 O O . THR B 1 247 ? -5.66 1.43 21.844 1 98.44 247 THR B O 1
ATOM 4009 N N . ARG B 1 248 ? -7.562 2.146 22.719 1 98.06 248 ARG B N 1
ATOM 4010 C CA . ARG B 1 248 ? -6.848 2.951 23.703 1 98.06 248 ARG B CA 1
ATOM 4011 C C . ARG B 1 248 ? -5.91 2.086 24.547 1 98.06 248 ARG B C 1
ATOM 4013 O O . ARG B 1 248 ? -4.738 2.424 24.719 1 98.06 248 ARG B O 1
ATOM 4020 N N . THR B 1 249 ? -6.398 0.962 25.016 1 98.44 249 THR B N 1
ATOM 4021 C CA . THR B 1 249 ? -5.602 0.033 25.812 1 98.44 249 THR B CA 1
ATOM 4022 C C . THR B 1 249 ? -4.422 -0.497 25 1 98.44 249 THR B C 1
ATOM 4024 O O . THR B 1 249 ? -3.301 -0.577 25.5 1 98.44 249 THR B O 1
ATOM 4027 N N . PHE B 1 250 ? -4.703 -0.829 23.812 1 98.5 250 PHE B N 1
ATOM 4028 C CA . PHE B 1 250 ? -3.676 -1.358 22.938 1 98.5 250 PHE B CA 1
ATOM 4029 C C . PHE B 1 250 ? -2.557 -0.343 22.734 1 98.5 250 PHE B C 1
ATOM 4031 O O . PHE B 1 250 ? -1.377 -0.687 22.812 1 98.5 250 PHE B O 1
ATOM 4038 N N . ILE B 1 251 ? -2.914 0.897 22.438 1 98.56 251 ILE B N 1
ATOM 4039 C CA . ILE B 1 251 ? -1.925 1.942 22.203 1 98.56 251 ILE B CA 1
ATOM 4040 C C . ILE B 1 251 ? -1.1 2.168 23.469 1 98.56 251 ILE B C 1
ATOM 4042 O O . ILE B 1 251 ? 0.118 2.352 23.406 1 98.56 251 ILE B O 1
ATOM 4046 N N . GLU B 1 252 ? -1.718 2.162 24.578 1 98.25 252 GLU B N 1
ATOM 4047 C CA . GLU B 1 252 ? -1.008 2.305 25.844 1 98.25 252 GLU B CA 1
ATOM 4048 C C . GLU B 1 252 ? -0.021 1.16 26.062 1 98.25 252 GLU B C 1
ATOM 4050 O O . GLU B 1 252 ? 1.083 1.371 26.562 1 98.25 252 GLU B O 1
ATOM 4055 N N . GLU B 1 253 ? -0.41 -0.005 25.703 1 98 253 GLU B N 1
ATOM 4056 C CA . G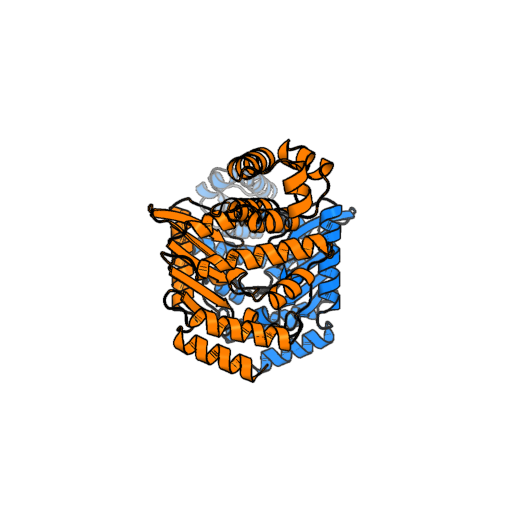LU B 1 253 ? 0.487 -1.152 25.781 1 98 253 GLU B CA 1
ATOM 4057 C C . GLU B 1 253 ? 1.706 -0.972 24.891 1 98 253 GLU B C 1
ATOM 4059 O O . GLU B 1 253 ? 2.838 -1.222 25.312 1 98 253 GLU B O 1
ATOM 4064 N N . VAL B 1 254 ? 1.418 -0.565 23.688 1 97.38 254 VAL B N 1
ATOM 4065 C CA . VAL B 1 254 ? 2.518 -0.329 22.766 1 97.38 254 VAL B CA 1
ATOM 4066 C C . VAL B 1 254 ? 3.436 0.759 23.312 1 97.38 254 VAL B C 1
ATOM 4068 O O . VAL B 1 254 ? 4.66 0.66 23.203 1 97.38 254 VAL B O 1
ATOM 4071 N N . LEU B 1 255 ? 2.848 1.774 23.859 1 96.94 255 LEU B N 1
ATOM 4072 C CA . LEU B 1 255 ? 3.611 2.85 24.484 1 96.94 255 LEU B CA 1
ATOM 4073 C C . LEU B 1 255 ? 4.516 2.307 25.578 1 96.94 255 LEU B C 1
ATOM 4075 O O . LEU B 1 255 ? 5.664 2.732 25.719 1 96.94 255 LEU B O 1
ATOM 4079 N N . GLY B 1 256 ? 4.051 1.372 26.312 1 94.5 256 GLY B N 1
ATOM 4080 C CA . GLY B 1 256 ? 4.828 0.764 27.375 1 94.5 256 GLY B CA 1
ATOM 4081 C C . GLY B 1 256 ? 5.98 -0.081 26.875 1 94.5 256 GLY B C 1
ATOM 4082 O O . GLY B 1 256 ? 6.977 -0.269 27.578 1 94.5 256 GLY B O 1
ATOM 4083 N N . GLU B 1 257 ? 5.848 -0.572 25.734 1 92.06 257 GLU B N 1
ATOM 4084 C CA . GLU B 1 257 ? 6.871 -1.414 25.109 1 92.06 257 GLU B CA 1
ATOM 4085 C C . GLU B 1 257 ? 7.934 -0.571 24.422 1 92.06 257 GLU B C 1
ATOM 4087 O O . GLU B 1 257 ? 8.969 -1.09 24 1 92.06 257 GLU B O 1
ATOM 4092 N N . THR B 1 258 ? 7.57 0.65 24.156 1 85.19 258 THR B N 1
ATOM 4093 C CA . THR B 1 258 ? 8.414 1.515 23.344 1 85.19 258 THR B CA 1
ATOM 4094 C C . THR B 1 258 ? 9.375 2.316 24.234 1 85.19 258 THR B C 1
ATOM 4096 O O . THR B 1 258 ? 9.086 2.559 25.406 1 85.19 258 THR B O 1
#

Foldseek 3Di:
DQLQLLVVQCVVQVHDLCRLCVQLVHDSVVNVCSNVVNDPDDLSSLVSSVVVTVSVCVSVVVSVVVLLVLADPVLSVVLVLLVFFQEKEKEAEPADDLLLADLLLLLLVQCVDPPGDDPVVSVSSSVSSPVSNCQLVDPVHHQEEYEYEPVNLQDQRNHDVSSLVSLVSLLVSCPRPRYAYWYAYPVLPDAPCVQGMKIKTAGPVGWIWIAGPPPPPRDIDGDPVVNVVSVVRSVRSVVNTDGSVVRSVVSVVSSVVD/DQLQLLVVQCVVQVHDLCRLCVQLVHDSVVNNCSNVVNDPDDLSSLVSSVVVTVSVCVSVVVSVVVLLVLADPVLSVVLVLLVFFQEKEKEAEPADDLLLADLLLLLLVQCVDPPGDDPVVSVSSSVSSPVSNCQLVDPVHHQEEYEYEPVNLQDQRNHDVSSLVSLVSLLVSCPRPRYAYWYAYPVLPDAPCVQGMKIKTAGPVGWIWIAGPPPPPRDIDGDPVVNVVSVVRSVRSVVRTDGSVVRSVVSVVSSVVD